Protein 2Y36 (pdb70)

B-factor: mean 42.33, std 11.12, range [15.06, 79.97]

Radius of gyration: 24.13 Å; Cα contacts (8 Å, |Δi|>4): 1163; chains: 3; bounding box: 62×42×61 Å

Solvent-accessible surface area: 19235 Å² total

Secondary structure (P-SEA, 3-state):
cccccccccccccccbbbbbbbbbcccccccbbbbbbbbccccccccccccccccccccccccccccccccccccccbbbbbbccccccccbbbbbbbbbccccccccccccccccccccccbbbbbbbbbbbcccccccccccccccccbbbbbcccccccccbbbbbbbbccccccbbbbbbbccccccccbbbbbbbbccccbbbbbbbbcc/cccccccccccccccbbbbbbbbbccccccccccbbbbbbcccbbbbbcccccccccccccccbbbbbcccbbbbbbccccccccbbbbbbbbcccccccccccccccccccccccbbbbbcccaaaaaacbbbbbbbbccccccbbbbbbbccccccccccccccccccccccccbbbbbbbcaaaaaaccbbbbbbbcccccccccccc/cccccccccc

Foldseek 3Di:
DWAWAWDAEDEEAAQAKDKTKTFTDDDQLQQWKKWKWWDDPPPGIDTAWIARQNVSDTDGDVVCPVFWDKGADNVRSMIIIMGGRHDQVRQTWMKMFIWDDPPHIDRPDIHDTYGYGHHNDDFDAWDWDKAADDPCVGKIKIKTWFGDDDDKDKDKPNPPDDAQWAWDDWDADPNTTITMIMRRDDVVVVPVPWMWMWIGDVVVRDIDIGIHDDD/DFAKAWAAEDEEAQQAKDKIKMDTSVWFADLQFFKWKWWAAAPGDIDTAGTSQFRGDPPHDPQWTWHGDDSIIMIMRGRDDQSSQTWMKMWTHDPPDIHIYPTYRYHYPPDDFDAWDKDKAWFDVVVLVVFKTKIKIKIDDGPPQDKDKFKAFQNHTDDPQKDKDRWHADPVRGTIIMMMHMDTSVVVVPTFKIKIWIADPNDIDMDMDGD/DDPDDVDDPD

Structure (mmCIF, N/CA/C/O backbone):
data_2Y36
#
_entry.id   2Y36
#
_cell.length_a   56.010
_cell.length_b   63.620
_cell.length_c   113.380
_cell.angle_alpha   90.00
_cell.angle_beta   90.40
_cell.angle_gamma   90.00
#
_symmetry.space_group_name_H-M   'C 1 2 1'
#
loop_
_entity.id
_entity.type
_entity.pdbx_description
1 polymer 'ANTI-NP MURINE GERMLINE MONOCLONAL ANTIBODY BBE6.12H3'
2 polymer 'ANTI-NP MURINE GERMLINE MONOCLONAL ANTIBODY BBE6.12H3'
3 polymer 'DODECAPEPTIDE (DLWTTAIPTIPS)'
4 water water
#
loop_
_atom_site.group_PDB
_atom_site.id
_atom_site.type_symbol
_atom_site.label_atom_id
_atom_site.label_alt_id
_atom_site.label_comp_id
_atom_site.label_asym_id
_atom_site.label_entity_id
_atom_site.label_seq_id
_atom_site.pdbx_PDB_ins_code
_atom_site.Cartn_x
_atom_site.Cartn_y
_atom_site.Cartn_z
_atom_site.occupancy
_atom_site.B_iso_or_equiv
_atom_site.auth_seq_id
_atom_site.auth_comp_id
_atom_site.auth_asym_id
_atom_site.auth_atom_id
_atom_site.pdbx_PDB_model_num
ATOM 1 N N . GLN A 1 1 ? -13.117 -20.782 -37.928 1.00 57.31 1 GLN H N 1
ATOM 2 C CA . GLN A 1 1 ? -12.753 -20.391 -36.540 1.00 57.15 1 GLN H CA 1
ATOM 3 C C . GLN A 1 1 ? -11.570 -19.410 -36.455 1.00 56.27 1 GLN H C 1
ATOM 4 O O . GLN A 1 1 ? -10.724 -19.528 -35.567 1.00 56.76 1 GLN H O 1
ATOM 10 N N . VAL A 1 2 ? -11.498 -18.461 -37.390 1.00 55.02 2 VAL H N 1
ATOM 11 C CA . VAL A 1 2 ? -10.453 -17.433 -37.343 1.00 53.84 2 VAL H CA 1
ATOM 12 C C . VAL A 1 2 ? -10.910 -16.589 -36.155 1.00 53.07 2 VAL H C 1
ATOM 13 O O . VAL A 1 2 ? -12.072 -16.177 -36.089 1.00 52.96 2 VAL H O 1
ATOM 17 N N . GLN A 1 3 ? -10.002 -16.315 -35.230 1.00 51.89 3 GLN H N 1
ATOM 18 C CA . GLN A 1 3 ? -10.366 -15.584 -34.026 1.00 50.94 3 GLN H CA 1
ATOM 19 C C . GLN A 1 3 ? -9.445 -14.443 -33.615 1.00 49.57 3 GLN H C 1
ATOM 20 O O . GLN A 1 3 ? -8.232 -14.533 -33.768 1.00 49.75 3 GLN H O 1
ATOM 26 N N . LEU A 1 4 ? -10.032 -13.379 -33.075 1.00 48.03 4 LEU H N 1
ATOM 27 C CA . LEU A 1 4 ? -9.269 -12.238 -32.568 1.00 46.64 4 LEU H CA 1
ATOM 28 C C . LEU A 1 4 ? -9.854 -11.909 -31.201 1.00 45.36 4 LEU H C 1
ATOM 29 O O . LEU A 1 4 ? -10.841 -11.188 -31.086 1.00 44.80 4 LEU H O 1
ATOM 34 N N . GLN A 1 5 ? -9.249 -12.466 -30.165 1.00 44.28 5 GLN H N 1
ATOM 35 C CA . GLN A 1 5 ? -9.720 -12.248 -28.810 1.00 43.69 5 GLN H CA 1
ATOM 36 C C . GLN A 1 5 ? -9.165 -10.973 -28.197 1.00 42.52 5 GLN H C 1
ATOM 37 O O . GLN A 1 5 ? -7.961 -10.724 -28.241 1.00 42.50 5 GLN H O 1
ATOM 43 N N . GLN A 1 6 ? -10.050 -10.174 -27.612 1.00 41.17 6 GLN H N 1
ATOM 44 C CA . GLN A 1 6 ? -9.646 -8.935 -26.952 1.00 39.85 6 GLN H CA 1
ATOM 45 C C . GLN A 1 6 ? -10.334 -8.820 -25.606 1.00 38.51 6 GLN H C 1
ATOM 46 O O . GLN A 1 6 ? -11.510 -9.179 -25.464 1.00 38.32 6 GLN H O 1
ATOM 52 N N . PRO A 1 7 ? -9.609 -8.300 -24.603 1.00 37.14 7 PRO H N 1
ATOM 53 C CA . PRO A 1 7 ? -10.111 -8.100 -23.241 1.00 36.20 7 PRO H CA 1
ATOM 54 C C . PRO A 1 7 ? -11.385 -7.281 -23.383 1.00 35.68 7 PRO H C 1
ATOM 55 O O . PRO A 1 7 ? -11.400 -6.308 -24.129 1.00 36.14 7 PRO H O 1
ATOM 59 N N . GLY A 1 8 ? -12.446 -7.648 -22.678 1.00 34.83 8 GLY H N 1
ATOM 60 C CA . GLY A 1 8 ? -13.676 -6.890 -22.786 1.00 34.14 8 GLY H CA 1
ATOM 61 C C . GLY A 1 8 ? -13.516 -5.419 -22.441 1.00 34.20 8 GLY H C 1
ATOM 62 O O . GLY A 1 8 ? -13.850 -4.546 -23.242 1.00 34.09 8 GLY H O 1
ATOM 63 N N . ALA A 1 9 ? -13.010 -5.117 -21.252 1.00 34.46 9 ALA H N 1
ATOM 64 C CA . ALA A 1 9 ? -12.851 -3.713 -20.887 1.00 34.44 9 ALA H CA 1
ATOM 65 C C . ALA A 1 9 ? -11.724 -3.487 -19.898 1.00 34.26 9 ALA H C 1
ATOM 66 O O . ALA A 1 9 ? -11.286 -4.410 -19.215 1.00 34.87 9 ALA H O 1
ATOM 68 N N . GLU A 1 10 ? -11.243 -2.252 -19.841 1.00 33.95 10 GLU H N 1
ATOM 69 C CA . GLU A 1 10 ? -10.171 -1.902 -18.929 1.00 34.37 10 GLU H CA 1
ATOM 70 C C . GLU A 1 10 ? -10.461 -0.517 -18.353 1.00 34.02 10 GLU H C 1
ATOM 71 O O . GLU A 1 10 ? -10.938 0.388 -19.061 1.00 33.76 10 GLU H O 1
ATOM 77 N N . LEU A 1 11 ? -10.208 -0.363 -17.058 1.00 33.46 11 LEU H N 1
ATOM 78 C CA . LEU A 1 11 ? -10.439 0.910 -16.401 1.00 33.17 11 LEU H CA 1
ATOM 79 C C . LEU A 1 11 ? -9.060 1.454 -16.042 1.00 32.74 11 LEU H C 1
ATOM 80 O O . LEU A 1 11 ? -8.210 0.720 -15.526 1.00 32.20 11 LEU H O 1
ATOM 85 N N . VAL A 1 12 ? -8.850 2.736 -16.326 1.00 32.52 12 VAL H N 1
ATOM 86 C CA . VAL A 1 12 ? -7.582 3.387 -16.062 1.00 32.99 12 VAL H CA 1
ATOM 87 C C . VAL A 1 12 ? -7.769 4.881 -15.739 1.00 33.05 12 VAL H C 1
ATOM 88 O O . VAL A 1 12 ? -8.723 5.533 -16.204 1.00 32.80 12 VAL H O 1
ATOM 92 N N . LYS A 1 13 ? -6.854 5.416 -14.931 1.00 33.21 13 LYS H N 1
ATOM 93 C CA . LYS A 1 13 ? -6.912 6.816 -14.519 1.00 32.99 13 LYS H CA 1
ATOM 94 C C . LYS A 1 13 ? -6.291 7.743 -15.541 1.00 32.54 13 LYS H C 1
ATOM 95 O O . LYS A 1 13 ? -5.265 7.434 -16.133 1.00 31.82 13 LYS H O 1
ATOM 101 N N . PRO A 1 14 ? -6.911 8.909 -15.748 1.00 33.11 14 PRO H N 1
ATOM 102 C CA . PRO A 1 14 ? -6.421 9.904 -16.704 1.00 33.28 14 PRO H CA 1
ATOM 103 C C . PRO A 1 14 ? -4.950 10.168 -16.449 1.00 33.50 14 PRO H C 1
ATOM 104 O O . PRO A 1 14 ? -4.559 10.371 -15.304 1.00 33.87 14 PRO H O 1
ATOM 108 N N . GLY A 1 15 ? -4.137 10.152 -17.502 1.00 33.42 15 GLY H N 1
ATOM 109 C CA . GLY A 1 15 ? -2.715 10.408 -17.345 1.00 33.48 15 GLY H CA 1
ATOM 110 C C . GLY A 1 15 ? -1.859 9.157 -17.344 1.00 33.82 15 GLY H C 1
ATOM 111 O O . GLY A 1 15 ? -0.624 9.233 -17.318 1.00 34.12 15 GLY H O 1
ATOM 112 N N . ALA A 1 16 ? -2.505 7.996 -17.361 1.00 33.78 16 ALA H N 1
ATOM 113 C CA . ALA A 1 16 ? -1.784 6.732 -17.366 1.00 33.89 16 ALA H CA 1
ATOM 114 C C . ALA A 1 16 ? -1.652 6.244 -18.795 1.00 34.48 16 ALA H C 1
ATOM 115 O O . ALA A 1 16 ? -1.975 6.963 -19.736 1.00 34.46 16 ALA H O 1
ATOM 117 N N . SER A 1 17 ? -1.180 5.017 -18.954 1.00 35.56 17 SER H N 1
ATOM 118 C CA . SER A 1 17 ? -1.011 4.435 -20.277 1.00 37.07 17 SER H CA 1
ATOM 119 C C . SER A 1 17 ? -1.324 2.957 -20.205 1.00 37.33 17 SER H C 1
ATOM 120 O O . SER A 1 17 ? -0.784 2.255 -19.353 1.00 38.47 17 SER H O 1
ATOM 123 N N . VAL A 1 18 ? -2.204 2.489 -21.086 1.00 37.11 18 VAL H N 1
ATOM 124 C CA . VAL A 1 18 ? -2.576 1.079 -21.122 1.00 36.64 18 VAL H CA 1
ATOM 125 C C . VAL A 1 18 ? -1.953 0.407 -22.337 1.00 36.05 18 VAL H C 1
ATOM 126 O O . VAL A 1 18 ? -1.522 1.076 -23.278 1.00 35.80 18 VAL H O 1
ATOM 130 N N . LYS A 1 19 ? -1.914 -0.919 -22.303 1.00 35.39 19 LYS H N 1
ATOM 131 C CA . LYS A 1 19 ? -1.390 -1.720 -23.396 1.00 35.12 19 LYS H CA 1
ATOM 132 C C . LYS A 1 19 ? -2.448 -2.793 -23.725 1.00 35.20 19 LYS H C 1
ATOM 133 O O . LYS A 1 19 ? -2.493 -3.872 -23.108 1.00 34.59 19 LYS H O 1
ATOM 139 N N . LEU A 1 20 ? -3.303 -2.472 -24.695 1.00 34.96 20 LEU H N 1
ATOM 140 C CA . LEU A 1 20 ? -4.384 -3.360 -25.133 1.00 35.12 20 LEU H CA 1
ATOM 141 C C . LEU A 1 20 ? -3.869 -4.558 -25.932 1.00 34.43 20 LEU H C 1
ATOM 142 O O . LEU A 1 20 ? -2.827 -4.470 -26.565 1.00 34.00 20 LEU H O 1
ATOM 147 N N . SER A 1 21 ? -4.598 -5.672 -25.917 1.00 34.36 21 SER H N 1
ATOM 148 C CA . SER A 1 21 ? -4.130 -6.848 -26.650 1.00 35.33 21 SER H CA 1
ATOM 149 C C . SER A 1 21 ? -5.120 -7.443 -27.649 1.00 35.00 21 SER H C 1
ATOM 150 O O . SER A 1 21 ? -6.327 -7.232 -27.550 1.00 35.03 21 SER H O 1
ATOM 153 N N . CYS A 1 22 ? -4.578 -8.185 -28.610 1.00 34.98 22 CYS H N 1
ATOM 154 C CA . CYS A 1 22 ? -5.355 -8.831 -29.656 1.00 35.98 22 CYS H CA 1
ATOM 155 C C . CYS A 1 22 ? -4.702 -10.171 -29.976 1.00 36.55 22 CYS H C 1
ATOM 156 O O . CYS A 1 22 ? -3.783 -10.253 -30.790 1.00 35.97 22 CYS H O 1
ATOM 159 N N . LYS A 1 23 ? -5.174 -11.224 -29.320 1.00 37.83 23 LYS H N 1
ATOM 160 C CA . LYS A 1 23 ? -4.634 -12.558 -29.538 1.00 39.11 23 LYS H CA 1
ATOM 161 C C . LYS A 1 23 ? -5.225 -13.135 -30.818 1.00 40.20 23 LYS H C 1
ATOM 162 O O . LYS A 1 23 ? -6.445 -13.109 -31.026 1.00 40.37 23 LYS H O 1
ATOM 168 N N . ALA A 1 24 ? -4.350 -13.648 -31.676 1.00 41.27 24 ALA H N 1
ATOM 169 C CA . ALA A 1 24 ? -4.773 -14.229 -32.938 1.00 42.03 24 ALA H CA 1
ATOM 170 C C . ALA A 1 24 ? -4.569 -15.730 -32.921 1.00 42.94 24 ALA H C 1
ATOM 171 O O . ALA A 1 24 ? -3.579 -16.219 -32.389 1.00 43.12 24 ALA H O 1
ATOM 173 N N . SER A 1 25 ? -5.523 -16.454 -33.490 1.00 43.95 25 SER H N 1
ATOM 174 C CA . SER A 1 25 ? -5.448 -17.908 -33.583 1.00 45.02 25 SER H CA 1
ATOM 175 C C . SER A 1 25 ? -6.279 -18.273 -34.800 1.00 45.05 25 SER H C 1
ATOM 176 O O . SER A 1 25 ? -7.170 -17.513 -35.184 1.00 45.84 25 SER H O 1
ATOM 179 N N . GLY A 1 26 ? -5.983 -19.404 -35.429 1.00 44.66 26 GLY H N 1
ATOM 180 C CA . GLY A 1 26 ? -6.756 -19.793 -36.596 1.00 44.64 26 GLY H CA 1
ATOM 181 C C . GLY A 1 26 ? -6.013 -19.660 -37.913 1.00 44.79 26 GLY H C 1
ATOM 182 O O . GLY A 1 26 ? -6.138 -20.523 -38.787 1.00 45.11 26 GLY H O 1
ATOM 183 N N . TYR A 1 27 ? -5.243 -18.587 -38.071 1.00 44.15 27 TYR H N 1
ATOM 184 C CA . TYR A 1 27 ? -4.488 -18.384 -39.302 1.00 43.16 27 TYR H CA 1
ATOM 185 C C . TYR A 1 27 ? -3.009 -18.153 -39.027 1.00 43.13 27 TYR H C 1
ATOM 186 O O . TYR A 1 27 ? -2.586 -18.076 -37.876 1.00 43.52 27 TYR H O 1
ATOM 195 N N . THR A 1 28 ? -2.219 -18.041 -40.088 1.00 43.10 28 THR H N 1
ATOM 196 C CA . THR A 1 28 ? -0.789 -17.802 -39.933 1.00 42.83 28 THR H CA 1
ATOM 197 C C . THR A 1 28 ? -0.659 -16.317 -39.577 1.00 42.44 28 THR H C 1
ATOM 198 O O . THR A 1 28 ? -0.809 -15.443 -40.438 1.00 42.42 28 THR H O 1
ATOM 202 N N . PHE A 1 29 ? -0.394 -16.043 -38.301 1.00 41.60 29 PHE H N 1
ATOM 203 C CA . PHE A 1 29 ? -0.296 -14.671 -37.803 1.00 40.93 29 PHE H CA 1
ATOM 204 C C . PHE A 1 29 ? 0.464 -13.664 -38.671 1.00 40.28 29 PHE H C 1
ATOM 205 O O . PHE A 1 29 ? -0.004 -12.549 -38.896 1.00 40.82 29 PHE H O 1
ATOM 213 N N . THR A 1 30 ? 1.627 -14.057 -39.165 1.00 39.74 30 THR H N 1
ATOM 214 C CA . THR A 1 30 ? 2.468 -13.155 -39.937 1.00 38.68 30 THR H CA 1
ATOM 215 C C . THR A 1 30 ? 2.195 -12.979 -41.420 1.00 38.12 30 THR H C 1
ATOM 216 O O . THR A 1 30 ? 3.057 -12.482 -42.141 1.00 38.48 30 THR H O 1
ATOM 220 N N . SER A 1 31 ? 1.030 -13.383 -41.902 1.00 37.28 31 SER H N 1
ATOM 221 C CA . SER A 1 31 ? 0.753 -13.195 -43.321 1.00 36.85 31 SER H CA 1
ATOM 222 C C . SER A 1 31 ? -0.484 -12.338 -43.519 1.00 36.16 31 SER H C 1
ATOM 223 O O . SER A 1 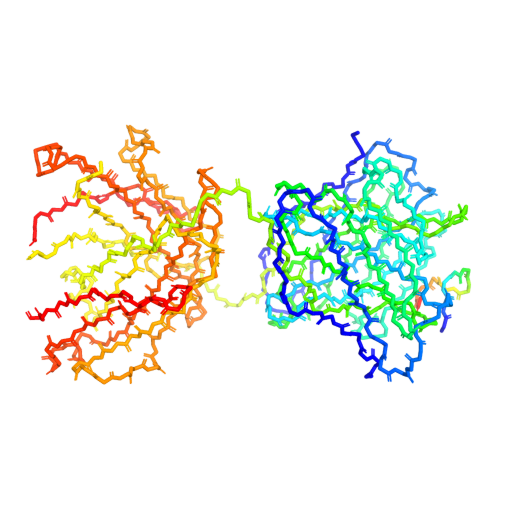31 ? -1.097 -12.320 -44.580 1.00 35.63 31 SER H O 1
ATOM 226 N N . TYR A 1 32 ? -0.829 -11.611 -42.466 1.00 36.55 32 TYR H N 1
ATOM 227 C CA . TYR A 1 32 ? -1.971 -10.702 -42.464 1.00 36.34 32 TYR H CA 1
ATOM 228 C C . TYR A 1 32 ? -1.646 -9.447 -41.693 1.00 35.71 32 TYR H C 1
ATOM 229 O O . TYR A 1 32 ? -1.103 -9.497 -40.584 1.00 35.11 32 TYR H O 1
ATOM 238 N N . TRP A 1 33 ? -1.979 -8.317 -42.291 1.00 35.39 33 TRP H N 1
ATOM 239 C CA . TRP A 1 33 ? -1.763 -7.041 -41.647 1.00 35.09 33 TRP H CA 1
ATOM 240 C C . TRP A 1 33 ? -2.793 -6.918 -40.525 1.00 34.91 33 TRP H C 1
ATOM 241 O O . TRP A 1 33 ? -3.859 -7.534 -40.581 1.00 34.61 33 TRP H O 1
ATOM 252 N N . MET A 1 34 ? -2.479 -6.141 -39.495 1.00 34.65 34 MET H N 1
ATOM 253 C CA . MET A 1 34 ? -3.426 -5.955 -38.397 1.00 34.45 34 MET H CA 1
ATOM 254 C C . MET A 1 34 ? -3.708 -4.465 -38.256 1.00 34.55 34 MET H C 1
ATOM 255 O O . MET A 1 34 ? -2.808 -3.638 -38.390 1.00 34.30 34 MET H O 1
ATOM 260 N N . HIS A 1 35 ? -4.962 -4.123 -37.999 1.00 34.06 35 HIS H N 1
ATOM 261 C CA . HIS A 1 35 ? -5.327 -2.729 -37.845 1.00 34.02 35 HIS H CA 1
ATOM 262 C C . HIS A 1 35 ? -5.988 -2.464 -36.507 1.00 33.96 35 HIS H C 1
ATOM 263 O O . HIS A 1 35 ? -6.473 -3.383 -35.856 1.00 34.76 35 HIS H O 1
ATOM 270 N N . TRP A 1 36 ? -6.005 -1.200 -36.104 1.00 33.51 36 TRP H N 1
ATOM 271 C CA . TRP A 1 36 ? -6.631 -0.806 -34.858 1.00 33.40 36 TRP H CA 1
ATOM 272 C C . TRP A 1 36 ? -7.571 0.362 -35.142 1.00 33.71 36 TRP H C 1
ATOM 273 O O . TRP A 1 36 ? -7.176 1.383 -35.718 1.00 34.15 36 TRP H O 1
ATOM 284 N N . VAL A 1 37 ? -8.820 0.187 -34.736 1.00 33.54 37 VAL H N 1
ATOM 285 C CA . VAL A 1 37 ? -9.868 1.165 -34.954 1.00 33.83 37 VAL H CA 1
ATOM 286 C C . VAL A 1 37 ? -10.401 1.665 -33.614 1.00 34.65 37 VAL H C 1
ATOM 287 O O . VAL A 1 37 ? -10.472 0.906 -32.644 1.00 34.58 37 VAL H O 1
ATOM 291 N N . LYS A 1 38 ? -10.773 2.941 -33.560 1.00 35.43 38 LYS H N 1
ATOM 292 C CA . LYS A 1 38 ? -11.324 3.522 -32.340 1.00 37.19 38 LYS H CA 1
ATOM 293 C C . LYS A 1 38 ? -12.754 3.990 -32.555 1.00 39.04 38 LYS H C 1
ATOM 294 O O . LYS A 1 38 ? -13.041 4.721 -33.507 1.00 39.84 38 LYS H O 1
ATOM 300 N N . GLN A 1 39 ? -13.653 3.570 -31.671 1.00 40.78 39 GLN H N 1
ATOM 301 C CA . GLN A 1 39 ? -15.042 3.974 -31.783 1.00 42.83 39 GLN H CA 1
ATOM 302 C C . GLN A 1 39 ? -15.568 4.600 -30.515 1.00 44.13 39 GLN H C 1
ATOM 303 O O . GLN A 1 39 ? -15.337 4.102 -29.410 1.00 44.16 39 GLN H O 1
ATOM 309 N N . ARG A 1 40 ? -16.278 5.704 -30.692 1.00 46.33 40 ARG H N 1
ATOM 310 C CA . ARG A 1 40 ? -16.912 6.410 -29.594 1.00 48.84 40 ARG H CA 1
ATOM 311 C C . ARG A 1 40 ? -18.330 6.669 -30.075 1.00 51.10 40 ARG H C 1
ATOM 312 O O . ARG A 1 40 ? -18.533 7.257 -31.148 1.00 51.22 40 ARG H O 1
ATOM 320 N N . PRO A 1 41 ? -19.334 6.200 -29.314 1.00 52.99 41 PRO H N 1
ATOM 321 C CA . PRO A 1 41 ? -20.723 6.422 -29.732 1.00 54.20 41 PRO H CA 1
ATOM 322 C C . PRO A 1 41 ? -20.978 7.892 -30.055 1.00 54.82 41 PRO H C 1
ATOM 323 O O . PRO A 1 41 ? -20.561 8.792 -29.317 1.00 54.80 41 PRO H O 1
ATOM 327 N N . GLY A 1 42 ? -21.650 8.115 -31.181 1.00 55.48 42 GLY H N 1
ATOM 328 C CA . GLY A 1 42 ? -21.949 9.464 -31.617 1.00 55.49 42 GLY H CA 1
ATOM 329 C C . GLY A 1 42 ? -20.964 9.870 -32.694 1.00 55.40 42 GLY H C 1
ATOM 330 O O . GLY A 1 42 ? -21.328 10.523 -33.677 1.00 56.01 42 GLY H O 1
ATOM 331 N N . ARG A 1 43 ? -19.713 9.454 -32.521 1.00 54.91 43 ARG H N 1
ATOM 332 C CA . ARG A 1 43 ? -18.658 9.790 -33.468 1.00 54.10 43 ARG H CA 1
ATOM 333 C C . ARG A 1 43 ? -18.446 8.829 -34.643 1.00 52.69 43 ARG H C 1
ATOM 334 O O . ARG A 1 43 ? -18.104 9.257 -35.748 1.00 53.14 43 ARG H O 1
ATOM 342 N N . GLY A 1 44 ? -18.635 7.536 -34.417 1.00 50.78 44 GLY H N 1
ATOM 343 C CA . GLY A 1 44 ? -18.409 6.598 -35.497 1.00 48.53 44 GLY H CA 1
ATOM 344 C C . GLY A 1 44 ? -17.014 6.024 -35.358 1.00 46.81 44 GLY H C 1
ATOM 345 O O . GLY A 1 44 ? -16.493 5.914 -34.251 1.00 46.84 44 GLY H O 1
ATOM 346 N N . LEU A 1 45 ? -16.381 5.691 -36.470 1.00 44.98 45 LEU H N 1
ATOM 347 C CA . LEU A 1 45 ? -15.060 5.090 -36.377 1.00 43.07 45 LEU H CA 1
ATOM 348 C C . LEU A 1 45 ? -13.882 5.906 -36.905 1.00 41.68 45 LEU H C 1
ATOM 349 O O . LEU A 1 45 ? -14.024 6.726 -37.810 1.00 40.81 45 LEU H O 1
ATOM 354 N N . GLU A 1 46 ? -12.718 5.657 -36.311 1.00 40.40 46 GLU H N 1
ATOM 355 C CA . GLU A 1 46 ? -11.467 6.311 -36.684 1.00 39.02 46 GLU H CA 1
ATOM 356 C C . GLU A 1 46 ? -10.381 5.258 -36.850 1.00 37.98 46 GLU H C 1
ATOM 357 O O . GLU A 1 46 ? -10.281 4.329 -36.056 1.00 38.33 46 GLU H O 1
ATOM 363 N N . TRP A 1 47 ? -9.573 5.394 -37.888 1.00 36.70 47 TRP H N 1
ATOM 364 C CA . TRP A 1 47 ? -8.489 4.450 -38.129 1.00 35.34 47 TRP H CA 1
ATOM 365 C C . TRP A 1 47 ? -7.269 4.935 -37.320 1.00 34.44 47 TRP H C 1
ATOM 366 O O . TRP A 1 47 ? -6.857 6.093 -37.443 1.00 33.13 47 TRP H O 1
ATOM 377 N N . ILE A 1 48 ? -6.715 4.063 -36.480 1.00 33.95 48 ILE H N 1
ATOM 378 C CA . ILE A 1 48 ? -5.553 4.435 -35.676 1.00 34.41 48 ILE H CA 1
ATOM 379 C C . ILE A 1 48 ? -4.265 4.169 -36.452 1.00 34.36 48 ILE H C 1
ATOM 380 O O . ILE A 1 48 ? -3.369 5.012 -36.485 1.00 34.35 48 ILE H O 1
ATOM 385 N N . GLY A 1 49 ? -4.184 2.987 -37.061 1.00 33.94 49 GLY H N 1
ATOM 386 C CA . GLY A 1 49 ? -3.011 2.603 -37.824 1.00 33.39 49 GLY H CA 1
ATOM 387 C C . GLY A 1 49 ? -2.945 1.108 -38.078 1.00 33.28 49 GLY H C 1
ATOM 388 O O . GLY A 1 49 ? -3.896 0.393 -37.790 1.00 33.36 49 GLY H O 1
ATOM 389 N N . ARG A 1 50 ? -1.832 0.633 -38.623 1.00 33.29 50 ARG H N 1
ATOM 390 C CA . ARG A 1 50 ? -1.663 -0.785 -38.904 1.00 33.76 50 ARG H CA 1
ATOM 391 C C . ARG A 1 50 ? -0.221 -1.259 -38.750 1.00 33.62 50 ARG H C 1
ATOM 392 O O . ARG A 1 50 ? 0.718 -0.530 -39.035 1.00 33.71 50 ARG H O 1
ATOM 400 N N . ILE A 1 51 ? -0.051 -2.490 -38.291 1.00 34.44 51 ILE H N 1
ATOM 401 C CA . ILE A 1 51 ? 1.280 -3.039 -38.145 1.00 35.21 51 ILE H CA 1
ATOM 402 C C . ILE A 1 51 ? 1.369 -4.275 -39.008 1.00 35.80 51 ILE H C 1
ATOM 403 O O . ILE A 1 51 ? 0.399 -5.008 -39.157 1.00 35.90 51 ILE H O 1
ATOM 408 N N . ASP A 1 52 ? 2.534 -4.489 -39.599 1.00 37.46 52 ASP H N 1
ATOM 409 C CA . ASP A 1 52 ? 2.757 -5.654 -40.437 1.00 38.90 52 ASP H CA 1
ATOM 410 C C . ASP A 1 52 ? 3.508 -6.679 -39.607 1.00 39.02 52 ASP H C 1
ATOM 411 O O . ASP A 1 52 ? 4.732 -6.611 -39.476 1.00 38.61 52 ASP H O 1
ATOM 416 N N . PRO A 1 53 ? 2.776 -7.639 -39.031 1.00 39.75 53 PRO H N 1
ATOM 417 C CA . PRO A 1 53 ? 3.325 -8.705 -38.191 1.00 40.87 53 PRO H CA 1
ATOM 418 C C . PRO A 1 53 ? 4.625 -9.332 -38.675 1.00 41.67 53 PRO H C 1
ATOM 419 O O . PRO A 1 53 ? 5.458 -9.724 -37.858 1.00 41.64 53 PRO H O 1
ATOM 423 N N . ASN A 1 54 ? 4.813 -9.424 -39.991 1.00 42.38 54 ASN H N 1
ATOM 424 C CA . ASN A 1 54 ? 6.038 -10.022 -40.506 1.00 42.62 54 ASN H CA 1
ATOM 425 C C . ASN A 1 54 ? 7.239 -9.091 -40.409 1.00 42.16 54 ASN H C 1
ATOM 426 O O . ASN A 1 54 ? 8.315 -9.521 -40.010 1.00 42.97 54 ASN H O 1
ATOM 431 N N . SER A 1 55 ? 7.060 -7.820 -40.755 1.00 41.49 55 SER H N 1
ATOM 432 C CA . SER A 1 55 ? 8.159 -6.850 -40.691 1.00 40.49 55 SER H CA 1
ATOM 433 C C . SER A 1 55 ? 8.194 -6.055 -39.389 1.00 40.09 55 SER H C 1
ATOM 434 O O . SER A 1 55 ? 9.258 -5.653 -38.924 1.00 39.70 55 SER H O 1
ATOM 437 N N . GLY A 1 56 ? 7.027 -5.842 -38.798 1.00 40.12 56 GLY H N 1
ATOM 438 C CA . GLY A 1 56 ? 6.966 -5.029 -37.604 1.00 40.22 56 GLY H CA 1
ATOM 439 C C . GLY A 1 56 ? 6.696 -3.674 -38.235 1.00 40.23 56 GLY H C 1
ATOM 440 O O . GLY A 1 56 ? 6.516 -2.646 -37.552 1.00 40.62 56 GLY H O 1
ATOM 441 N N . GLY A 1 57 ? 6.679 -3.717 -39.574 1.00 39.42 57 GLY H N 1
ATOM 442 C CA . GLY A 1 57 ? 6.408 -2.564 -40.414 1.00 38.75 57 GLY H CA 1
ATOM 443 C C . GLY A 1 57 ? 5.125 -1.949 -39.926 1.00 38.84 57 GLY H C 1
ATOM 444 O O . GLY A 1 57 ? 4.050 -2.556 -39.888 1.00 39.34 57 GLY H O 1
ATOM 445 N N . THR A 1 58 ? 5.237 -0.682 -39.612 1.00 38.13 58 THR H N 1
ATOM 446 C CA . THR A 1 58 ? 4.179 0.081 -38.985 1.00 37.41 58 THR H CA 1
ATOM 447 C C . THR A 1 58 ? 3.718 1.304 -39.749 1.00 37.46 58 THR H C 1
ATOM 448 O O . THR A 1 58 ? 4.555 2.017 -40.293 1.00 38.30 58 THR H O 1
ATOM 452 N N . ALA A 1 59 ? 2.452 1.676 -39.602 1.00 37.40 59 ALA H N 1
ATOM 453 C CA . ALA A 1 59 ? 1.951 2.830 -40.314 1.00 37.21 59 ALA H CA 1
ATOM 454 C C . ALA A 1 59 ? 0.844 3.513 -39.483 1.00 37.11 59 ALA H C 1
ATOM 455 O O . ALA A 1 59 ? -0.174 2.874 -39.228 1.00 36.81 59 ALA H O 1
ATOM 457 N N . TYR A 1 60 ? 0.997 4.786 -39.100 1.00 37.02 60 TYR H N 1
ATOM 458 C CA . TYR A 1 60 ? -0.002 5.464 -38.270 1.00 36.77 60 TYR H CA 1
ATOM 459 C C . TYR A 1 60 ? -0.847 6.546 -38.907 1.00 37.57 60 TYR H C 1
ATOM 460 O O . TYR A 1 60 ? -0.530 7.080 -39.969 1.00 38.58 60 TYR H O 1
ATOM 469 N N . ASN A 1 61 ? -1.930 6.876 -38.215 1.00 38.12 61 ASN H N 1
ATOM 470 C CA . ASN A 1 61 ? -2.812 7.948 -38.628 1.00 38.31 61 ASN H CA 1
ATOM 471 C C . ASN A 1 61 ? -2.155 9.098 -37.871 1.00 39.13 61 ASN H C 1
ATOM 472 O O . ASN A 1 61 ? -2.044 9.042 -36.646 1.00 39.60 61 ASN H O 1
ATOM 477 N N . GLU A 1 62 ? -1.690 10.114 -38.593 1.00 40.33 62 GLU H N 1
ATOM 478 C CA . GLU A 1 62 ? -1.005 11.257 -37.980 1.00 41.68 62 GLU H CA 1
ATOM 479 C C . GLU A 1 62 ? -1.618 11.704 -36.662 1.00 41.55 62 GLU H C 1
ATOM 480 O O . GLU A 1 62 ? -0.894 12.020 -35.712 1.00 41.70 62 GLU H O 1
ATOM 486 N N . LYS A 1 63 ? -2.948 11.718 -36.603 1.00 41.36 63 LYS H N 1
ATOM 487 C CA . LYS A 1 63 ? -3.664 12.137 -35.404 1.00 41.00 63 LYS H CA 1
ATOM 488 C C . LYS A 1 63 ? -3.485 11.162 -34.230 1.00 40.03 63 LYS H C 1
ATOM 489 O O . LYS A 1 63 ? -3.965 11.427 -33.127 1.00 39.79 63 LYS H O 1
ATOM 495 N N . PHE A 1 64 ? -2.791 10.048 -34.467 1.00 38.68 64 PHE H N 1
ATOM 496 C CA . PHE A 1 64 ? -2.557 9.044 -33.426 1.00 37.55 64 PHE H CA 1
ATOM 497 C C . PHE A 1 64 ? -1.085 8.639 -33.260 1.00 37.18 64 PHE H C 1
ATOM 498 O O . PHE A 1 64 ? -0.765 7.777 -32.431 1.00 36.76 64 PHE H O 1
ATOM 506 N N . LYS A 1 65 ? -0.177 9.249 -34.016 1.00 36.19 65 LYS H N 1
ATOM 507 C CA . LYS A 1 65 ? 1.219 8.839 -33.882 1.00 35.36 65 LYS H CA 1
ATOM 508 C C . LYS A 1 65 ? 1.945 9.169 -32.597 1.00 34.52 65 LYS H C 1
ATOM 509 O O . LYS A 1 65 ? 2.844 8.421 -32.212 1.00 34.00 65 LYS H O 1
ATOM 515 N N . SER A 1 66 ? 1.587 10.264 -31.928 1.00 34.09 66 SER H N 1
ATOM 516 C CA . SER A 1 66 ? 2.257 10.590 -30.669 1.00 34.40 66 SER H CA 1
ATOM 517 C C . SER A 1 66 ? 1.410 10.128 -29.470 1.00 34.03 66 SER H C 1
ATOM 518 O O . SER A 1 66 ? 1.674 10.502 -28.320 1.00 34.56 66 SER H O 1
ATOM 521 N N . LYS A 1 67 ? 0.415 9.286 -29.764 1.00 33.34 67 LYS H N 1
ATOM 522 C CA . LYS A 1 67 ? -0.533 8.740 -28.783 1.00 32.16 67 LYS H CA 1
ATOM 523 C C . LYS A 1 67 ? -0.624 7.200 -28.802 1.00 31.35 67 LYS H C 1
ATOM 524 O O . LYS A 1 67 ? -0.938 6.585 -27.786 1.00 31.10 67 LYS H O 1
ATOM 530 N N . ALA A 1 68 ? -0.362 6.567 -29.942 1.00 30.86 68 ALA H N 1
ATOM 531 C CA . ALA A 1 68 ? -0.444 5.103 -29.997 1.00 30.79 68 ALA H CA 1
ATOM 532 C C . ALA A 1 68 ? 0.822 4.453 -30.520 1.00 30.11 68 ALA H C 1
ATOM 533 O O . ALA A 1 68 ? 1.487 4.998 -31.381 1.00 30.10 68 ALA H O 1
ATOM 535 N N . THR A 1 69 ? 1.145 3.280 -29.994 1.00 30.05 69 THR H N 1
ATOM 536 C CA . THR A 1 69 ? 2.327 2.539 -30.432 1.00 29.35 69 THR H CA 1
ATOM 537 C C . THR A 1 69 ? 1.913 1.108 -30.693 1.00 29.95 69 THR H C 1
ATOM 538 O O . THR A 1 69 ? 1.598 0.377 -29.752 1.00 29.61 69 THR H O 1
ATOM 542 N N . LEU A 1 70 ? 1.911 0.704 -31.961 1.00 30.98 70 LEU H N 1
ATOM 543 C CA . LEU A 1 70 ? 1.527 -0.657 -32.299 1.00 31.81 70 LEU H CA 1
ATOM 544 C C . LEU A 1 70 ? 2.731 -1.606 -32.329 1.00 32.85 70 LEU H C 1
ATOM 545 O O . LEU A 1 70 ? 3.834 -1.219 -32.713 1.00 33.02 70 LEU H O 1
ATOM 550 N N . THR A 1 71 ? 2.493 -2.851 -31.924 1.00 34.31 71 THR H N 1
ATOM 551 C CA . THR A 1 71 ? 3.516 -3.886 -31.901 1.00 36.33 71 THR H CA 1
ATOM 552 C C . THR A 1 71 ? 2.888 -5.285 -31.858 1.00 37.55 71 THR H C 1
ATOM 553 O O . THR A 1 71 ? 1.666 -5.427 -31.729 1.00 38.43 71 THR H O 1
ATOM 557 N N . VAL A 1 72 ? 3.731 -6.310 -31.966 1.00 38.18 72 VAL H N 1
ATOM 558 C CA . VAL A 1 72 ? 3.278 -7.695 -31.952 1.00 39.02 72 VAL H CA 1
ATOM 559 C C . VAL A 1 72 ? 4.361 -8.604 -31.359 1.00 39.79 72 VAL H C 1
ATOM 560 O O . VAL A 1 72 ? 5.535 -8.251 -31.330 1.00 40.23 72 VAL H O 1
ATOM 564 N N . ASP A 1 73 ? 3.952 -9.768 -30.875 1.00 40.49 73 ASP H N 1
ATOM 565 C CA . ASP A 1 73 ? 4.883 -10.746 -30.333 1.00 41.85 73 ASP H CA 1
ATOM 566 C C . ASP A 1 73 ? 4.595 -11.996 -31.160 1.00 42.35 73 ASP H C 1
ATOM 567 O O . ASP A 1 73 ? 3.654 -12.742 -30.870 1.00 42.52 73 ASP H O 1
ATOM 572 N N . LYS A 1 74 ? 5.406 -12.211 -32.192 1.00 42.92 74 LYS H N 1
ATOM 573 C CA . LYS A 1 74 ? 5.216 -13.325 -33.109 1.00 43.71 74 LYS H CA 1
ATOM 574 C C . LYS A 1 74 ? 4.991 -14.703 -32.498 1.00 44.22 74 LYS H C 1
ATOM 575 O O . LYS A 1 74 ? 4.067 -15.413 -32.897 1.00 44.39 74 LYS H O 1
ATOM 581 N N . PRO A 1 75 ? 5.815 -15.097 -31.510 1.00 44.45 75 PRO H N 1
ATOM 582 C CA . PRO A 1 75 ? 5.634 -16.418 -30.902 1.00 44.38 75 PRO H CA 1
ATOM 583 C C . PRO A 1 75 ? 4.230 -16.662 -30.340 1.00 44.54 75 PRO H C 1
ATOM 584 O O . PRO A 1 75 ? 3.658 -17.743 -30.529 1.00 45.32 75 PRO H O 1
ATOM 588 N N . SER A 1 76 ? 3.680 -15.662 -29.653 1.00 43.78 76 SER H N 1
ATOM 589 C CA . SER A 1 76 ? 2.356 -15.797 -29.040 1.00 43.09 76 SER H CA 1
ATOM 590 C C . SER A 1 76 ? 1.184 -15.361 -29.919 1.00 42.60 76 SER H C 1
ATOM 591 O O . SER A 1 76 ? 0.026 -15.424 -29.500 1.00 42.40 76 SER H O 1
ATOM 594 N N . SER A 1 77 ? 1.497 -14.919 -31.135 1.00 42.25 77 SER H N 1
ATOM 595 C CA . SER A 1 77 ? 0.490 -14.478 -32.096 1.00 41.49 77 SER H CA 1
ATOM 596 C C . SER A 1 77 ? -0.500 -13.465 -31.569 1.00 40.94 77 SER H C 1
ATOM 597 O O . SER A 1 77 ? -1.702 -13.613 -31.785 1.00 41.22 77 SER H O 1
ATOM 600 N N . THR A 1 78 ? -0.034 -12.452 -30.857 1.00 40.13 78 THR H N 1
ATOM 601 C CA . THR A 1 78 ? -0.986 -11.458 -30.398 1.00 39.24 78 THR H CA 1
ATOM 602 C C . THR A 1 78 ? -0.472 -10.091 -30.815 1.00 38.08 78 THR H C 1
ATOM 603 O O . THR A 1 78 ? 0.719 -9.901 -31.032 1.00 38.34 78 THR H O 1
ATOM 607 N N . ALA A 1 79 ? -1.388 -9.152 -30.973 1.00 36.95 79 ALA H N 1
ATOM 608 C CA . ALA A 1 79 ? -1.027 -7.816 -31.377 1.00 36.01 79 ALA H CA 1
ATOM 609 C C . ALA A 1 79 ? -1.344 -6.891 -30.226 1.00 35.53 79 ALA H C 1
ATOM 610 O O . ALA A 1 79 ? -2.319 -7.095 -29.496 1.00 34.72 79 ALA H O 1
ATOM 612 N N . TYR A 1 80 ? -0.523 -5.861 -30.076 1.00 34.91 80 TYR H N 1
ATOM 613 C CA . TYR A 1 80 ? -0.701 -4.919 -28.994 1.00 33.90 80 TYR H CA 1
ATOM 614 C C . TYR A 1 80 ? -0.790 -3.486 -29.445 1.00 33.79 80 TYR H C 1
ATOM 615 O O . TYR A 1 80 ? -0.283 -3.123 -30.512 1.00 33.54 80 TYR H O 1
ATOM 624 N N . MET A 1 81 ? -1.448 -2.685 -28.611 1.00 33.63 81 MET H N 1
ATOM 625 C CA . MET A 1 81 ? -1.553 -1.260 -28.830 1.00 34.05 81 MET H CA 1
ATOM 626 C C . MET A 1 81 ? -1.460 -0.557 -27.493 1.00 35.23 81 MET H C 1
ATOM 627 O O . MET A 1 81 ? -2.340 -0.688 -26.644 1.00 35.97 81 MET H O 1
ATOM 632 N N . GLN A 1 82 ? -0.368 0.178 -27.321 1.00 36.62 82 GLN H N 1
ATOM 633 C CA . GLN A 1 82 ? -0.087 0.943 -26.117 1.00 38.00 82 GLN H CA 1
ATOM 634 C C . GLN A 1 82 ? -0.572 2.382 -26.301 1.00 38.40 82 GLN H C 1
ATOM 635 O O . GLN A 1 82 ? -0.084 3.082 -27.193 1.00 39.12 82 GLN H O 1
ATOM 641 N N . LEU A 1 83 ? -1.536 2.818 -25.484 1.00 38.42 83 LEU H N 1
ATOM 642 C CA . LEU A 1 83 ? -2.035 4.200 -25.555 1.00 38.44 83 LEU H CA 1
ATOM 643 C C . LEU A 1 83 ? -1.387 4.959 -24.406 1.00 38.80 83 LEU H C 1
ATOM 644 O O . LEU A 1 83 ? -1.320 4.448 -23.284 1.00 39.66 83 LEU H O 1
ATOM 649 N N . SER A 1 84 ? -0.913 6.173 -24.672 1.00 38.65 84 SER H N 1
ATOM 650 C CA . SER A 1 84 ? -0.232 6.953 -23.631 1.00 38.84 84 SER H CA 1
ATOM 651 C C . SER A 1 84 ? -0.940 8.210 -23.134 1.00 38.57 84 SER H C 1
ATOM 652 O O . SER A 1 84 ? -1.866 8.724 -23.782 1.00 38.08 84 SER H O 1
ATOM 655 N N . SER A 1 85 ? -0.457 8.707 -21.991 1.00 38.25 85 SER H N 1
ATOM 656 C CA . SER A 1 85 ? -0.990 9.915 -21.361 1.00 38.47 85 SER H CA 1
ATOM 657 C C . SER A 1 85 ? -2.478 10.006 -21.650 1.00 37.94 85 SER H C 1
ATOM 658 O O . SER A 1 85 ? -2.933 10.844 -22.432 1.00 37.81 85 SER H O 1
ATOM 661 N N . LEU A 1 86 ? -3.225 9.114 -21.011 1.00 37.71 86 LEU H N 1
ATOM 662 C CA . LEU A 1 86 ? -4.665 9.017 -21.181 1.00 37.04 86 LEU H CA 1
ATOM 663 C C . LEU A 1 86 ? -5.509 10.199 -20.701 1.00 37.85 86 LEU H C 1
ATOM 664 O O . LEU A 1 86 ? -5.232 10.806 -19.659 1.00 38.02 86 LEU H O 1
ATOM 669 N N . THR A 1 87 ? -6.541 10.518 -21.479 1.00 38.23 87 THR H N 1
ATOM 670 C CA . THR A 1 87 ? -7.456 11.602 -21.144 1.00 39.52 87 THR H CA 1
ATOM 671 C C . THR A 1 87 ? -8.890 11.111 -21.337 1.00 39.66 87 THR H C 1
ATOM 672 O O . THR A 1 87 ? -9.124 9.952 -21.693 1.00 39.99 87 THR H O 1
ATOM 676 N N . SER A 1 88 ? -9.843 12.001 -21.094 1.00 40.02 88 SER H N 1
ATOM 677 C CA . SER A 1 88 ? -11.261 11.690 -21.240 1.00 40.04 88 SER H CA 1
ATOM 678 C C . SER A 1 88 ? -11.533 11.239 -22.672 1.00 39.82 88 SER H C 1
ATOM 679 O O . SER A 1 88 ? -12.114 10.184 -22.914 1.00 39.02 88 SER H O 1
ATOM 682 N N . GLU A 1 89 ? -11.094 12.072 -23.609 1.00 39.82 89 GLU H N 1
ATOM 683 C CA . GLU A 1 89 ? -11.240 11.842 -25.044 1.00 39.66 89 GLU H CA 1
ATOM 684 C C . GLU A 1 89 ? -10.855 10.425 -25.508 1.00 38.60 89 GLU H C 1
ATOM 685 O O . GLU A 1 89 ? -11.318 9.961 -26.552 1.00 38.40 89 GLU H O 1
ATOM 691 N N . ASP A 1 90 ? -10.008 9.746 -24.737 1.00 37.24 90 ASP H N 1
ATOM 692 C CA . ASP A 1 90 ? -9.560 8.405 -25.100 1.00 36.36 90 ASP H CA 1
ATOM 693 C C . ASP A 1 90 ? -10.433 7.290 -24.526 1.00 35.16 90 ASP H C 1
ATOM 694 O O . ASP A 1 90 ? -10.056 6.113 -24.560 1.00 35.23 90 ASP H O 1
ATOM 699 N N . SER A 1 91 ? -11.588 7.664 -23.982 1.00 33.72 91 SER H N 1
ATOM 700 C CA . SER A 1 91 ? -12.523 6.683 -23.440 1.00 31.84 91 SER H CA 1
ATOM 701 C C . SER A 1 91 ? -13.256 6.188 -24.668 1.00 31.30 91 SER H C 1
ATOM 702 O O . SER A 1 91 ? -13.907 6.985 -25.350 1.00 31.10 91 SER H O 1
ATOM 705 N N . ALA A 1 92 ? -13.128 4.891 -24.966 1.00 29.71 92 ALA H N 1
ATOM 706 C CA . ALA A 1 92 ? -13.776 4.309 -26.143 1.00 28.99 92 ALA H CA 1
ATOM 707 C C . ALA A 1 92 ? -13.558 2.800 -26.321 1.00 28.65 92 ALA H C 1
ATOM 708 O O . ALA A 1 92 ? -12.887 2.147 -25.520 1.00 27.73 92 ALA H O 1
ATOM 710 N N . VAL A 1 93 ? -14.154 2.252 -27.380 1.00 28.21 93 VAL H N 1
ATOM 711 C CA . VAL A 1 93 ? -13.989 0.844 -27.697 1.00 28.23 93 VAL H CA 1
ATOM 712 C C . VAL A 1 93 ? -12.880 0.871 -28.735 1.00 28.48 93 VAL H C 1
ATOM 713 O O . VAL A 1 93 ? -12.893 1.726 -29.629 1.00 28.32 93 VAL H O 1
ATOM 717 N N . TYR A 1 94 ? -11.922 -0.046 -28.604 1.00 28.27 94 TYR H N 1
ATOM 718 C CA . TYR A 1 94 ? -10.790 -0.118 -29.509 1.00 28.23 94 TYR H CA 1
ATOM 719 C C . TYR A 1 94 ? -10.746 -1.499 -30.093 1.00 29.11 94 TYR H C 1
ATOM 720 O O . TYR A 1 94 ? -10.530 -2.469 -29.377 1.00 29.27 94 TYR H O 1
ATOM 729 N N . TYR A 1 95 ? -10.942 -1.572 -31.409 1.00 30.18 95 TYR H N 1
ATOM 730 C CA . TYR A 1 95 ? -10.976 -2.831 -32.151 1.00 30.56 95 TYR H CA 1
ATOM 731 C C . TYR A 1 95 ? -9.696 -3.181 -32.851 1.00 31.60 95 TYR H C 1
ATOM 732 O O . TYR A 1 95 ? -8.954 -2.301 -33.263 1.00 32.63 95 TYR H O 1
ATOM 741 N N . CYS A 1 96 ? -9.444 -4.470 -33.006 1.00 32.11 96 CYS H N 1
ATOM 742 C CA . CYS A 1 96 ? -8.286 -4.884 -33.754 1.00 34.06 96 CYS H CA 1
ATOM 743 C C . CYS A 1 96 ? -8.893 -5.603 -34.939 1.00 35.67 96 CYS H C 1
ATOM 744 O O . CYS A 1 96 ? -9.739 -6.481 -34.774 1.00 36.47 96 CYS H O 1
ATOM 747 N N . ALA A 1 97 ? -8.492 -5.201 -36.139 1.00 36.92 97 ALA H N 1
ATOM 748 C CA . ALA A 1 97 ? -9.052 -5.787 -37.342 1.00 38.87 97 ALA H CA 1
ATOM 749 C C . ALA A 1 97 ? -8.014 -6.332 -38.297 1.00 40.21 97 ALA H C 1
ATOM 750 O O . ALA A 1 97 ? -7.143 -5.598 -38.768 1.00 40.55 97 ALA H O 1
ATOM 752 N N . ARG A 1 98 ? -8.130 -7.626 -38.584 1.00 42.26 98 ARG H N 1
ATOM 753 C CA . ARG A 1 98 ? -7.220 -8.329 -39.486 1.00 44.80 98 ARG H CA 1
ATOM 754 C C . ARG A 1 98 ? -7.432 -7.825 -40.922 1.00 46.72 98 ARG H C 1
ATOM 755 O O . ARG A 1 98 ? -8.562 -7.627 -41.369 1.00 46.06 98 ARG H O 1
ATOM 763 N N . TYR A 1 99 ? -6.331 -7.618 -41.636 1.00 49.59 99 TYR H N 1
ATOM 764 C CA . TYR A 1 99 ? -6.390 -7.076 -42.985 1.00 52.72 99 TYR H CA 1
ATOM 765 C C . TYR A 1 99 ? -5.779 -7.966 -44.039 1.00 54.10 99 TYR H C 1
ATOM 766 O O . TYR A 1 99 ? -4.714 -8.549 -43.847 1.00 54.59 99 TYR H O 1
ATOM 775 N N . ASP A 1 100 ? -6.455 -8.042 -45.174 1.00 56.19 100 ASP H N 1
ATOM 776 C CA . ASP A 1 100 ? -6.004 -8.879 -46.265 1.00 58.47 100 ASP H CA 1
ATOM 777 C C . ASP A 1 100 ? -5.310 -8.096 -47.368 1.00 59.47 100 ASP H C 1
ATOM 778 O O . ASP A 1 100 ? -5.813 -7.069 -47.826 1.00 59.54 100 ASP H O 1
ATOM 783 N N . TYR A 1 101 ? -4.143 -8.574 -47.789 1.00 61.02 101 TYR H N 1
ATOM 784 C CA . TYR A 1 101 ? -3.456 -7.913 -48.880 1.00 62.55 101 TYR H CA 1
ATOM 785 C C . TYR A 1 101 ? -3.137 -8.860 -50.023 1.00 63.94 101 TYR H C 1
ATOM 786 O O . TYR A 1 101 ? -2.782 -10.035 -49.857 1.00 63.84 101 TYR H O 1
ATOM 795 N N . TYR A 1 102 ? -3.298 -8.267 -51.193 1.00 65.72 102 TYR H N 1
ATOM 796 C CA . TYR A 1 102 ? -3.155 -8.853 -52.500 1.00 67.41 102 TYR H CA 1
ATOM 797 C C . TYR A 1 102 ? -3.783 -10.179 -52.825 1.00 67.56 102 TYR H C 1
ATOM 798 O O . TYR A 1 102 ? -3.782 -11.179 -52.088 1.00 67.68 102 TYR H O 1
ATOM 807 N N . GLY A 1 103 ? -4.375 -10.050 -53.997 1.00 67.54 103 GLY H N 1
ATOM 808 C CA . GLY A 1 103 ? -5.232 -10.984 -54.655 1.00 67.51 103 GLY H CA 1
ATOM 809 C C . GLY A 1 103 ? -6.018 -9.681 -54.699 1.00 67.47 103 GLY H C 1
ATOM 810 O O . GLY A 1 103 ? -6.180 -9.058 -55.748 1.00 67.48 103 GLY H O 1
ATOM 811 N N . GLY A 1 104 ? -6.374 -9.213 -53.497 1.00 67.22 104 GLY H N 1
ATOM 812 C CA . GLY A 1 104 ? -7.076 -7.948 -53.320 1.00 66.89 104 GLY H CA 1
ATOM 813 C C . GLY A 1 104 ? -6.809 -7.364 -51.935 1.00 66.38 104 GLY H C 1
ATOM 814 O O . GLY A 1 104 ? -5.789 -7.666 -51.319 1.00 65.83 104 GLY H O 1
ATOM 815 N N . SER A 1 105 ? -7.714 -6.519 -51.449 1.00 66.25 105 SER H N 1
ATOM 816 C CA . SER A 1 105 ? -7.587 -5.925 -50.113 1.00 66.14 105 SER H CA 1
ATOM 817 C C . SER A 1 105 ? -8.835 -6.238 -49.295 1.00 65.92 105 SER H C 1
ATOM 818 O O . SER A 1 105 ? -9.951 -5.958 -49.735 1.00 66.07 105 SER H O 1
ATOM 821 N N . TYR A 1 106 ? -8.650 -6.804 -48.105 1.00 65.02 106 TYR H N 1
ATOM 822 C CA . TYR A 1 106 ? -9.786 -7.129 -47.247 1.00 63.93 106 TYR H CA 1
ATOM 823 C C . TYR A 1 106 ? -9.575 -6.717 -45.784 1.00 61.84 106 TYR H C 1
ATOM 824 O O . TYR A 1 106 ? -8.457 -6.706 -45.278 1.00 61.87 106 TYR H O 1
ATOM 833 N N . PHE A 1 107 ? -10.676 -6.384 -45.123 1.00 59.33 107 PHE H N 1
ATOM 834 C CA . PHE A 1 107 ? -10.698 -6.063 -43.700 1.00 56.60 107 PHE H CA 1
ATOM 835 C C . PHE A 1 107 ? -11.665 -7.157 -43.258 1.00 54.73 107 PHE H C 1
ATOM 836 O O . PHE A 1 107 ? -12.790 -6.862 -42.863 1.00 55.03 107 PHE H O 1
ATOM 844 N N . ASP A 1 108 ? -11.249 -8.416 -43.344 1.00 52.29 108 ASP H N 1
ATOM 845 C CA . ASP A 1 108 ? -12.148 -9.505 -42.998 1.00 50.01 108 ASP H CA 1
ATOM 846 C C . ASP A 1 108 ? -12.562 -9.704 -41.543 1.00 48.61 108 ASP H C 1
ATOM 847 O O . ASP A 1 108 ? -13.723 -9.508 -41.205 1.00 48.55 108 ASP H O 1
ATOM 852 N N . TYR A 1 109 ? -11.625 -10.077 -40.681 1.00 47.18 109 TYR H N 1
ATOM 853 C CA . TYR A 1 109 ? -11.946 -10.352 -39.281 1.00 45.99 109 TYR H CA 1
ATOM 854 C C . TYR A 1 109 ? -11.688 -9.291 -38.218 1.00 45.24 109 TYR H C 1
ATOM 855 O O . TYR A 1 109 ? -10.674 -8.594 -38.233 1.00 45.50 109 TYR H O 1
ATOM 864 N N . TRP A 1 110 ? -12.621 -9.199 -37.277 1.00 44.03 110 TRP H N 1
ATOM 865 C CA . TRP A 1 110 ? -12.537 -8.230 -36.202 1.00 42.74 110 TRP H CA 1
ATOM 866 C C . TRP A 1 110 ? -12.599 -8.858 -34.826 1.00 42.59 110 TRP H C 1
ATOM 867 O O . TRP A 1 110 ? -13.346 -9.824 -34.599 1.00 42.98 110 TRP H O 1
ATOM 878 N N . GLY A 1 111 ? -11.803 -8.318 -33.911 1.00 41.40 111 GLY H N 1
ATOM 879 C CA . GLY A 1 111 ? -11.797 -8.777 -32.550 1.00 40.95 111 GLY H CA 1
ATOM 880 C C . GLY A 1 111 ? -13.049 -8.115 -32.040 1.00 40.77 111 GLY H C 1
ATOM 881 O O . GLY A 1 111 ? -13.591 -7.234 -32.712 1.00 40.92 111 GLY H O 1
ATOM 882 N N . GLY A 1 112 ? -13.518 -8.452 -30.854 1.00 40.46 112 GLY H N 1
ATOM 883 C CA . GLY A 1 112 ? -14.759 -7.821 -30.490 1.00 40.67 112 GLY H CA 1
ATOM 884 C C . GLY A 1 112 ? -14.902 -6.706 -29.492 1.00 41.25 112 GLY H C 1
ATOM 885 O O . GLY A 1 112 ? -16.033 -6.285 -29.237 1.00 41.99 112 GLY H O 1
ATOM 886 N N . GLN A 1 113 ? -13.837 -6.136 -28.970 1.00 41.51 113 GLN H N 1
ATOM 887 C CA . GLN A 1 113 ? -14.142 -5.183 -27.945 1.00 42.05 113 GLN H CA 1
ATOM 888 C C . GLN A 1 113 ? -13.021 -4.272 -27.579 1.00 41.05 113 GLN H C 1
ATOM 889 O O . GLN A 1 113 ? -12.215 -3.755 -28.368 1.00 41.50 113 GLN H O 1
ATOM 895 N N . THR A 1 114 ? -13.004 -4.257 -26.263 1.00 39.68 114 THR H N 1
ATOM 896 C CA . THR A 1 114 ? -12.188 -3.550 -25.338 1.00 38.63 114 THR H CA 1
ATOM 897 C C . THR A 1 114 ? -12.576 -2.119 -25.311 1.00 37.57 114 THR H C 1
ATOM 898 O O . THR A 1 114 ? -12.025 -1.256 -26.010 1.00 37.17 114 THR H O 1
ATOM 902 N N . THR A 1 115 ? -13.570 -1.881 -24.484 1.00 36.70 115 THR H N 1
ATOM 903 C CA . THR A 1 115 ? -14.027 -0.547 -24.287 1.00 35.87 115 THR H CA 1
ATOM 904 C C . THR A 1 115 ? -13.109 -0.083 -23.154 1.00 34.89 115 THR H C 1
ATOM 905 O O . THR A 1 115 ? -12.936 -0.771 -22.139 1.00 34.87 115 THR H O 1
ATOM 909 N N . LEU A 1 116 ? -12.456 1.047 -23.384 1.00 33.42 116 LEU H N 1
ATOM 910 C CA . LEU A 1 116 ? -11.549 1.616 -22.406 1.00 32.25 116 LEU H CA 1
ATOM 911 C C . LEU A 1 116 ? -12.222 2.805 -21.733 1.00 32.56 116 LEU H C 1
ATOM 912 O O . LEU A 1 116 ? -12.761 3.685 -22.401 1.00 32.09 116 LEU H O 1
ATOM 917 N N . THR A 1 117 ? -12.215 2.819 -20.409 1.00 33.29 117 THR H N 1
ATOM 918 C CA . THR A 1 117 ? -12.789 3.946 -19.704 1.00 34.28 117 THR H CA 1
ATOM 919 C C . THR A 1 117 ? -11.654 4.683 -19.018 1.00 35.44 117 THR H C 1
ATOM 920 O O . THR A 1 117 ? -10.893 4.092 -18.258 1.00 35.54 117 THR H O 1
ATOM 924 N N . VAL A 1 118 ? -11.517 5.966 -19.318 1.00 37.06 118 VAL H N 1
ATOM 925 C CA . VAL A 1 118 ? -10.486 6.769 -18.678 1.00 38.76 118 VAL H CA 1
ATOM 926 C C . VAL A 1 118 ? -11.195 7.774 -17.772 1.00 40.18 118 VAL H C 1
ATOM 927 O O . VAL A 1 118 ? -11.708 8.794 -18.251 1.00 40.17 118 VAL H O 1
ATOM 931 N N . SER A 1 119 ? -11.240 7.482 -16.472 1.00 41.27 119 SER H N 1
ATOM 932 C CA . SER A 1 119 ? -11.891 8.381 -15.527 1.00 42.00 119 SER H CA 1
ATOM 933 C C . SER A 1 119 ? -11.084 8.524 -14.250 1.00 41.92 119 SER H C 1
ATOM 934 O O . SER A 1 119 ? -10.339 7.626 -13.875 1.00 41.58 119 SER H O 1
ATOM 937 N N . SER A 1 120 ? -11.225 9.663 -13.583 1.00 42.33 120 SER H N 1
ATOM 938 C CA . SER A 1 120 ? -10.500 9.892 -12.342 1.00 42.88 120 SER H CA 1
ATOM 939 C C . SER A 1 120 ? -11.482 9.854 -11.188 1.00 42.78 120 SER H C 1
ATOM 940 O O . SER A 1 120 ? -11.243 10.454 -10.142 1.00 43.14 120 SER H O 1
ATOM 943 N N . ALA A 1 121 ? -12.578 9.122 -11.392 1.00 42.76 121 ALA H N 1
ATOM 944 C CA . ALA A 1 121 ? -13.647 8.986 -10.401 1.00 42.47 121 ALA H CA 1
ATOM 945 C C . ALA A 1 121 ? -13.501 7.767 -9.486 1.00 42.39 121 ALA H C 1
ATOM 946 O O . ALA A 1 121 ? -13.160 6.675 -9.942 1.00 42.64 121 ALA H O 1
ATOM 948 N N . LYS A 1 122 ? -13.770 7.955 -8.195 1.00 42.36 122 LYS H N 1
ATOM 949 C CA . LYS A 1 122 ? -13.663 6.863 -7.227 1.00 42.08 122 LYS H CA 1
ATOM 950 C C . LYS A 1 122 ? -14.854 5.921 -7.301 1.00 41.03 122 LYS H C 1
ATOM 951 O O . LYS A 1 122 ? -15.941 6.304 -7.754 1.00 40.99 122 LYS H O 1
ATOM 957 N N . THR A 1 123 ? -14.644 4.680 -6.867 1.00 39.88 123 THR H N 1
ATOM 958 C CA . THR A 1 123 ? -15.718 3.691 -6.865 1.00 38.85 123 THR H CA 1
ATOM 959 C C . THR A 1 123 ? -16.891 4.245 -6.059 1.00 38.36 123 THR H C 1
ATOM 960 O O . THR A 1 123 ? -16.701 4.997 -5.087 1.00 38.69 123 THR H O 1
ATOM 964 N N . THR A 1 124 ? -18.101 3.874 -6.464 1.00 36.46 124 THR H N 1
ATOM 965 C CA . THR A 1 124 ? -19.291 4.321 -5.775 1.00 35.21 124 THR H CA 1
ATOM 966 C C . THR A 1 124 ? -20.322 3.204 -5.817 1.00 34.06 124 THR H C 1
ATOM 967 O O . THR A 1 124 ? -20.606 2.656 -6.883 1.00 34.39 124 THR H O 1
ATOM 971 N N . PRO A 1 125 ? -20.868 2.817 -4.648 1.00 32.47 125 PRO H N 1
ATOM 972 C CA . PRO A 1 125 ? -21.875 1.753 -4.593 1.00 31.62 125 PRO H CA 1
ATOM 973 C C . PRO A 1 125 ? -23.186 2.266 -5.158 1.00 30.90 125 PRO H C 1
ATOM 974 O O . PRO A 1 125 ? -23.458 3.474 -5.163 1.00 30.46 125 PRO H O 1
ATOM 978 N N . PRO A 1 126 ? -24.030 1.355 -5.633 1.00 30.61 126 PRO H N 1
ATOM 979 C CA . PRO A 1 126 ? -25.287 1.869 -6.171 1.00 29.94 126 PRO H CA 1
ATOM 980 C C . PRO A 1 126 ? -26.309 2.044 -5.076 1.00 29.44 126 PRO H C 1
ATOM 981 O O . PRO A 1 126 ? -26.096 1.654 -3.937 1.00 28.34 126 PRO H O 1
ATOM 985 N N . SER A 1 127 ? -27.419 2.667 -5.428 1.00 29.76 127 SER H N 1
ATOM 986 C CA . SER A 1 127 ? -28.514 2.854 -4.491 1.00 30.00 127 SER H CA 1
ATOM 987 C C . SER A 1 127 ? -29.623 2.172 -5.241 1.00 29.88 127 SER H C 1
ATOM 988 O O . SER A 1 127 ? -29.784 2.373 -6.444 1.00 29.78 127 SER H O 1
ATOM 991 N N . VAL A 1 128 ? -30.360 1.336 -4.529 1.00 30.07 128 VAL H N 1
ATOM 992 C CA . VAL A 1 128 ? -31.424 0.571 -5.131 1.00 29.20 128 VAL H CA 1
ATOM 993 C C . VAL A 1 128 ? -32.772 0.963 -4.554 1.00 29.56 128 VAL H C 1
ATOM 994 O O . VAL A 1 128 ? -32.999 0.903 -3.349 1.00 28.94 128 VAL H O 1
ATOM 998 N N . TYR A 1 129 ? -33.668 1.371 -5.437 1.00 30.60 129 TYR H N 1
ATOM 999 C CA . TYR A 1 129 ? -34.999 1.775 -5.038 1.00 31.67 129 TYR H CA 1
ATOM 1000 C C . TYR A 1 129 ? -35.972 0.924 -5.824 1.00 33.76 129 TYR H C 1
ATOM 1001 O O . TYR A 1 129 ? -35.771 0.658 -7.009 1.00 33.74 129 TYR H O 1
ATOM 1010 N N . PRO A 1 130 ? -37.053 0.491 -5.176 1.00 35.41 130 PRO H N 1
ATOM 1011 C CA . PRO A 1 130 ? -38.058 -0.343 -5.827 1.00 36.51 130 PRO H CA 1
ATOM 1012 C C . PRO A 1 130 ? -39.040 0.454 -6.673 1.00 38.18 130 PRO H C 1
ATOM 1013 O O . PRO A 1 130 ? -39.644 1.411 -6.202 1.00 38.47 130 PRO H O 1
ATOM 1017 N N . LEU A 1 131 ? -39.182 0.057 -7.932 1.00 40.24 131 LEU H N 1
ATOM 1018 C CA . LEU A 1 131 ? -40.114 0.708 -8.831 1.00 41.94 131 LEU H CA 1
ATOM 1019 C C . LEU A 1 131 ? -41.400 -0.105 -8.816 1.00 43.35 131 LEU H C 1
ATOM 1020 O O . LEU A 1 131 ? -41.437 -1.245 -9.287 1.00 43.59 131 LEU H O 1
ATOM 1025 N N . ALA A 1 132 ? -42.445 0.485 -8.253 1.00 44.94 132 ALA H N 1
ATOM 1026 C CA . ALA A 1 132 ? -43.747 -0.153 -8.187 1.00 46.23 132 ALA H CA 1
ATOM 1027 C C . ALA A 1 132 ? -44.723 0.793 -8.862 1.00 47.15 132 ALA H C 1
ATOM 1028 O O . ALA A 1 132 ? -44.510 2.000 -8.892 1.00 46.93 132 ALA H O 1
ATOM 1030 N N . PRO A 1 133 ? -45.805 0.253 -9.422 1.00 48.67 133 PRO H N 1
ATOM 1031 C CA . PRO A 1 133 ? -46.816 1.067 -10.102 1.00 50.06 133 PRO H CA 1
ATOM 1032 C C . PRO A 1 133 ? -47.624 1.902 -9.116 1.00 51.47 133 PRO H C 1
ATOM 1033 O O . PRO A 1 133 ? -47.630 1.617 -7.920 1.00 51.62 133 PRO H O 1
ATOM 1037 N N . GLY A 1 134 ? -48.293 2.937 -9.621 1.00 53.12 134 GLY H N 1
ATOM 1038 C CA . GLY A 1 134 ? -49.122 3.780 -8.770 1.00 54.93 134 GLY H CA 1
ATOM 1039 C C . GLY A 1 134 ? -50.566 3.331 -8.926 1.00 56.29 134 GLY H C 1
ATOM 1040 O O . GLY A 1 134 ? -51.247 3.011 -7.940 1.00 56.30 134 GLY H O 1
ATOM 1041 N N . SER A 1 135 ? -51.006 3.304 -10.189 1.00 57.61 135 SER H N 1
ATOM 1042 C CA . SER A 1 135 ? -52.351 2.884 -10.618 1.00 58.89 135 SER H CA 1
ATOM 1043 C C . SER A 1 135 ? -53.485 3.880 -10.427 1.00 59.03 135 SER H C 1
ATOM 1044 O O . SER A 1 135 ? -54.404 3.931 -11.249 1.00 59.44 135 SER H O 1
ATOM 1047 N N . SER A 1 141 ? -48.036 -11.624 -18.407 1.00 58.17 141 SER H N 1
ATOM 1048 C CA . SER A 1 141 ? -48.075 -10.220 -18.788 1.00 58.15 141 SER H CA 1
ATOM 1049 C C . SER A 1 141 ? -49.285 -9.501 -18.202 1.00 58.32 141 SER H C 1
ATOM 1050 O O . SER A 1 141 ? -50.299 -9.327 -18.878 1.00 58.58 141 SER H O 1
ATOM 1053 N N . MET A 1 142 ? -49.176 -9.080 -16.944 1.00 58.13 142 MET H N 1
ATOM 1054 C CA . MET A 1 142 ? -50.264 -8.371 -16.278 1.00 57.55 142 MET H CA 1
ATOM 1055 C C . MET A 1 142 ? -49.775 -7.131 -15.521 1.00 56.79 142 MET H C 1
ATOM 1056 O O . MET A 1 142 ? -50.375 -6.056 -15.626 1.00 56.93 142 MET H O 1
ATOM 1061 N N . VAL A 1 143 ? -48.692 -7.278 -14.757 1.00 55.31 143 VAL H N 1
ATOM 1062 C CA . VAL A 1 143 ? -48.153 -6.156 -13.998 1.00 53.85 143 VAL H CA 1
ATOM 1063 C C . VAL A 1 143 ? -46.635 -6.107 -14.048 1.00 52.61 143 VAL H C 1
ATOM 1064 O O . VAL A 1 143 ? -45.960 -7.112 -13.833 1.00 52.55 143 VAL H O 1
ATOM 1068 N N . THR A 1 144 ? -46.104 -4.921 -14.327 1.00 51.54 144 THR H N 1
ATOM 1069 C CA . THR A 1 144 ? -44.662 -4.709 -14.422 1.00 49.90 144 THR H CA 1
ATOM 1070 C C . THR A 1 144 ? -44.102 -4.037 -13.160 1.00 49.36 144 THR H C 1
ATOM 1071 O O . THR A 1 144 ? -44.693 -3.092 -12.631 1.00 49.64 144 THR H O 1
ATOM 1075 N N . LEU A 1 145 ? -42.964 -4.538 -12.681 1.00 48.35 145 LEU H N 1
ATOM 1076 C CA . LEU A 1 145 ? -42.310 -4.003 -11.489 1.00 47.34 145 LEU H CA 1
ATOM 1077 C C . LEU A 1 145 ? -40.895 -3.548 -11.843 1.00 46.84 145 LEU H C 1
ATOM 1078 O 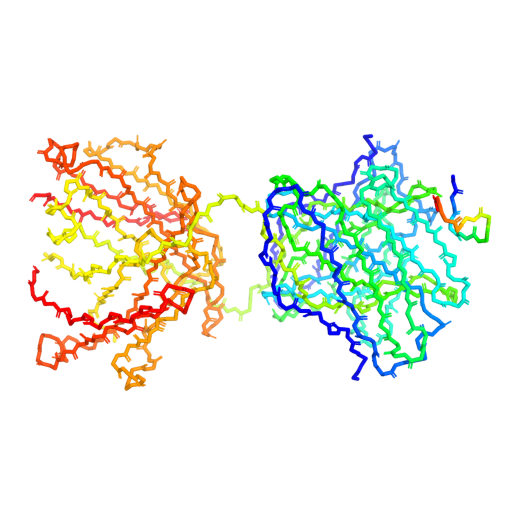O . LEU A 1 145 ? -40.509 -3.596 -13.009 1.00 46.55 145 LEU H O 1
ATOM 1083 N N . GLY A 1 146 ? -40.115 -3.110 -10.852 1.00 46.02 146 GLY H N 1
ATOM 1084 C CA . GLY A 1 146 ? -38.771 -2.671 -11.187 1.00 44.97 146 GLY H CA 1
ATOM 1085 C C . GLY A 1 146 ? -37.777 -2.279 -10.112 1.00 43.87 146 GLY H C 1
ATOM 1086 O O . GLY A 1 146 ? -38.120 -2.082 -8.949 1.00 43.90 146 GLY H O 1
ATOM 1087 N N . CYS A 1 147 ? -36.518 -2.177 -10.529 1.00 42.56 147 CYS H N 1
ATOM 1088 C CA . CYS A 1 147 ? -35.443 -1.793 -9.640 1.00 41.64 147 CYS H CA 1
ATOM 1089 C C . CYS A 1 147 ? -34.548 -0.766 -10.293 1.00 39.76 147 CYS H C 1
ATOM 1090 O O . CYS A 1 147 ? -33.981 -0.996 -11.361 1.00 39.27 147 CYS H O 1
ATOM 1093 N N . LEU A 1 148 ? -34.445 0.380 -9.634 1.00 37.92 148 LEU H N 1
ATOM 1094 C CA . LEU A 1 148 ? -33.615 1.478 -10.084 1.00 36.03 148 LEU H CA 1
ATOM 1095 C C . LEU A 1 148 ? -32.262 1.352 -9.385 1.00 35.57 148 LEU H C 1
ATOM 1096 O O . LEU A 1 148 ? -32.183 1.346 -8.157 1.00 35.56 148 LEU H O 1
ATOM 1101 N N . VAL A 1 149 ? -31.206 1.222 -10.174 1.00 34.77 149 VAL H N 1
ATOM 1102 C CA . VAL A 1 149 ? -29.861 1.122 -9.638 1.00 34.12 149 VAL H CA 1
ATOM 1103 C C . VAL A 1 149 ? -29.219 2.458 -10.007 1.00 34.62 149 VAL H C 1
ATOM 1104 O O . VAL A 1 149 ? -28.688 2.638 -11.111 1.00 34.16 149 VAL H O 1
ATOM 1108 N N . LYS A 1 150 ? -29.295 3.392 -9.063 1.00 35.35 150 LYS H N 1
ATOM 1109 C CA . LYS A 1 150 ? -28.811 4.756 -9.238 1.00 36.08 150 LYS H CA 1
ATOM 1110 C C . LYS A 1 150 ? -27.417 5.069 -8.710 1.00 37.25 150 LYS H C 1
ATOM 1111 O O . LYS A 1 150 ? -27.026 4.618 -7.643 1.00 37.61 150 LYS H O 1
ATOM 1117 N N . GLY A 1 151 ? -26.675 5.842 -9.496 1.00 38.84 151 GLY H N 1
ATOM 1118 C CA . GLY A 1 151 ? -25.337 6.293 -9.144 1.00 41.47 151 GLY H CA 1
ATOM 1119 C C . GLY A 1 151 ? -24.213 5.377 -8.679 1.00 43.62 151 GLY H C 1
ATOM 1120 O O . GLY A 1 151 ? -23.730 5.529 -7.551 1.00 44.37 151 GLY H O 1
ATOM 1121 N N . TYR A 1 152 ? -23.771 4.448 -9.525 1.00 44.99 152 TYR H N 1
ATOM 1122 C CA . TYR A 1 152 ? -22.668 3.561 -9.155 1.00 46.31 152 TYR H CA 1
ATOM 1123 C C . TYR A 1 152 ? -21.511 3.802 -10.116 1.00 47.37 152 TYR H C 1
ATOM 1124 O O . TYR A 1 152 ? -21.719 4.259 -11.236 1.00 48.04 152 TYR H O 1
ATOM 1133 N N . PHE A 1 153 ? -20.298 3.503 -9.673 1.00 48.49 153 PHE H N 1
ATOM 1134 C CA . PHE A 1 153 ? -19.114 3.698 -10.494 1.00 49.72 153 PHE H CA 1
ATOM 1135 C C . PHE A 1 153 ? -18.038 2.744 -10.019 1.00 49.89 153 PHE H C 1
ATOM 1136 O O . PHE A 1 153 ? -17.820 2.594 -8.811 1.00 50.67 153 PHE H O 1
ATOM 1144 N N . PRO A 1 154 ? -17.377 2.044 -10.943 1.00 49.78 154 PRO H N 1
ATOM 1145 C CA . PRO A 1 154 ? -17.507 2.013 -12.403 1.00 49.78 154 PRO H CA 1
ATOM 1146 C C . PRO A 1 154 ? -18.113 0.670 -12.831 1.00 49.81 154 PRO H C 1
ATOM 1147 O O . PRO A 1 154 ? -18.128 -0.287 -12.050 1.00 49.92 154 PRO H O 1
ATOM 1151 N N . GLU A 1 155 ? -18.621 0.597 -14.057 1.00 49.44 155 GLU H N 1
ATOM 1152 C CA . GLU A 1 155 ? -19.242 -0.630 -14.550 1.00 48.93 155 GLU H CA 1
ATOM 1153 C C . GLU A 1 155 ? -18.430 -1.889 -14.246 1.00 48.40 155 GLU H C 1
ATOM 1154 O O . GLU A 1 155 ? -17.220 -1.819 -14.035 1.00 48.31 155 GLU H O 1
ATOM 1160 N N . PRO A 1 156 ? -19.094 -3.058 -14.222 1.00 48.22 156 PRO H N 1
ATOM 1161 C CA . PRO A 1 156 ? -20.525 -3.268 -14.455 1.00 48.05 156 PRO H CA 1
ATOM 1162 C C . PRO A 1 156 ? -21.305 -3.371 -13.149 1.00 47.77 156 PRO H C 1
ATOM 1163 O O . PRO A 1 156 ? -20.837 -2.954 -12.096 1.00 47.78 156 PRO H O 1
ATOM 1167 N N . VAL A 1 157 ? -22.515 -3.917 -13.264 1.00 47.68 157 VAL H N 1
ATOM 1168 C CA . VAL A 1 157 ? -23.408 -4.225 -12.146 1.00 47.32 157 VAL H CA 1
ATOM 1169 C C . VAL A 1 157 ? -24.174 -5.429 -12.653 1.00 47.14 157 VAL H C 1
ATOM 1170 O O . VAL A 1 157 ? -24.312 -5.624 -13.862 1.00 46.37 157 VAL H O 1
ATOM 1174 N N . THR A 1 158 ? -24.647 -6.242 -11.721 1.00 47.45 158 THR H N 1
ATOM 1175 C CA . THR A 1 158 ? -25.384 -7.460 -12.039 1.00 47.67 158 THR H CA 1
ATOM 1176 C C . THR A 1 158 ? -26.773 -7.375 -11.426 1.00 47.81 158 THR H C 1
ATOM 1177 O O . THR A 1 158 ? -26.894 -7.176 -10.216 1.00 48.06 158 THR H O 1
ATOM 1181 N N . VAL A 1 159 ? -27.816 -7.503 -12.243 1.00 47.94 159 VAL H N 1
ATOM 1182 C CA . VAL A 1 159 ? -29.175 -7.488 -11.705 1.00 48.17 159 VAL H CA 1
ATOM 1183 C C . VAL A 1 159 ? -29.806 -8.826 -12.018 1.00 48.59 159 VAL H C 1
ATOM 1184 O O . VAL A 1 159 ? -29.776 -9.298 -13.156 1.00 48.92 159 VAL H O 1
ATOM 1188 N N . VAL A 1 160 ? -30.361 -9.439 -10.987 1.00 49.09 160 VAL H N 1
ATOM 1189 C CA . VAL A 1 160 ? -31.019 -10.723 -11.111 1.00 50.07 160 VAL H CA 1
ATOM 1190 C C . VAL A 1 160 ? -32.373 -10.514 -10.457 1.00 51.11 160 VAL H C 1
ATOM 1191 O O . VAL A 1 160 ? -32.553 -9.555 -9.716 1.00 51.91 160 VAL H O 1
ATOM 1195 N N . TRP A 1 161 ? -33.339 -11.368 -10.755 1.00 52.13 161 TRP H N 1
ATOM 1196 C CA . TRP A 1 161 ? -34.648 -11.226 -10.149 1.00 52.83 161 TRP H CA 1
ATOM 1197 C C . TRP A 1 161 ? -35.005 -12.540 -9.513 1.00 54.07 161 TRP H C 1
ATOM 1198 O O . TRP A 1 161 ? -34.884 -13.587 -10.135 1.00 54.05 161 TRP H O 1
ATOM 1209 N N . ASN A 1 162 ? -35.450 -12.473 -8.268 1.00 56.18 162 ASN H N 1
ATOM 1210 C CA . ASN A 1 162 ? -35.788 -13.662 -7.510 1.00 58.26 162 ASN H CA 1
ATOM 1211 C C . ASN A 1 162 ? -34.739 -14.766 -7.684 1.00 59.57 162 ASN H C 1
ATOM 1212 O O . ASN A 1 162 ? -35.050 -15.912 -8.011 1.00 59.97 162 ASN H O 1
ATOM 1217 N N . SER A 1 163 ? -33.486 -14.368 -7.469 1.00 61.22 163 SER H N 1
ATOM 1218 C CA . SER A 1 163 ? -32.307 -15.232 -7.522 1.00 62.78 163 SER H CA 1
ATOM 1219 C C . SER A 1 163 ? -32.231 -16.206 -8.692 1.00 63.61 163 SER H C 1
ATOM 1220 O O . SER A 1 163 ? -31.505 -17.207 -8.631 1.00 63.82 163 SER H O 1
ATOM 1223 N N . GLY A 1 164 ? -32.970 -15.897 -9.755 1.00 64.61 164 GLY H N 1
ATOM 1224 C CA . GLY A 1 164 ? -32.987 -16.746 -10.934 1.00 65.38 164 GLY H CA 1
ATOM 1225 C C . GLY A 1 164 ? -34.345 -17.375 -11.158 1.00 66.13 164 GLY H C 1
ATOM 1226 O O . GLY A 1 164 ? -34.656 -17.817 -12.264 1.00 66.27 164 GLY H O 1
ATOM 1227 N N . SER A 1 165 ? -35.164 -17.416 -10.112 1.00 66.96 165 SER H N 1
ATOM 1228 C CA . SER A 1 165 ? -36.494 -18.000 -10.213 1.00 67.78 165 SER H CA 1
ATOM 1229 C C . SER A 1 165 ? -37.336 -17.356 -11.309 1.00 68.29 165 SER H C 1
ATOM 1230 O O . SER A 1 165 ? -38.341 -17.918 -11.738 1.00 68.31 165 SER H O 1
ATOM 1233 N N . LEU A 1 166 ? -36.931 -16.172 -11.755 1.00 68.75 166 LEU H N 1
ATOM 1234 C CA . LEU A 1 166 ? -37.662 -15.454 -12.792 1.00 68.98 166 LEU H CA 1
ATOM 1235 C C . LEU A 1 166 ? -36.849 -15.334 -14.085 1.00 69.29 166 LEU H C 1
ATOM 1236 O O . LEU A 1 166 ? -35.718 -14.845 -14.083 1.00 69.49 166 LEU H O 1
ATOM 1241 N N . SER A 1 167 ? -37.451 -15.773 -15.187 1.00 69.30 167 SER H N 1
ATOM 1242 C CA . SER A 1 167 ? -36.805 -15.763 -16.496 1.00 69.46 167 SER H CA 1
ATOM 1243 C C . SER A 1 167 ? -37.468 -14.846 -17.515 1.00 69.21 167 SER H C 1
ATOM 1244 O O . SER A 1 167 ? -36.806 -14.269 -18.387 1.00 69.34 167 SER H O 1
ATOM 1247 N N . SER A 1 168 ? -38.782 -14.721 -17.392 1.00 68.62 168 SER H N 1
ATOM 1248 C CA . SER A 1 168 ? -39.567 -13.949 -18.336 1.00 68.16 168 SER H CA 1
ATOM 1249 C C . SER A 1 168 ? -40.115 -12.620 -17.832 1.00 67.58 168 SER H C 1
ATOM 1250 O O . SER A 1 168 ? -40.625 -12.524 -16.716 1.00 67.71 168 SER H O 1
ATOM 1253 N N . GLY A 1 169 ? -40.019 -11.605 -18.688 1.00 67.04 169 GLY H N 1
ATOM 1254 C CA . GLY A 1 169 ? -40.496 -10.274 -18.356 1.00 65.85 169 GLY H CA 1
ATOM 1255 C C . GLY A 1 169 ? -39.328 -9.384 -17.983 1.00 64.77 169 GLY H C 1
ATOM 1256 O O . GLY A 1 169 ? -39.341 -8.168 -18.192 1.00 65.04 169 GLY H O 1
ATOM 1257 N N . VAL A 1 170 ? -38.296 -10.016 -17.443 1.00 63.37 170 VAL H N 1
ATOM 1258 C CA . VAL A 1 170 ? -37.103 -9.312 -17.011 1.00 62.05 170 VAL H CA 1
ATOM 1259 C C . VAL A 1 170 ? -36.358 -8.618 -18.161 1.00 60.77 170 VAL H C 1
ATOM 1260 O O . VAL A 1 170 ? -35.941 -9.255 -19.127 1.00 60.94 170 VAL H O 1
ATOM 1264 N N . HIS A 1 171 ? -36.210 -7.301 -18.049 1.00 59.16 171 HIS H N 1
ATOM 1265 C CA . HIS A 1 171 ? -35.516 -6.500 -19.058 1.00 58.03 171 HIS H CA 1
ATOM 1266 C C . HIS A 1 171 ? -34.523 -5.545 -18.405 1.00 57.18 171 HIS H C 1
ATOM 1267 O O . HIS A 1 171 ? -34.909 -4.460 -17.956 1.00 57.60 171 HIS H O 1
ATOM 1274 N N . THR A 1 172 ? -33.255 -5.928 -18.344 1.00 55.35 172 THR H N 1
ATOM 1275 C CA . THR A 1 172 ? -32.264 -5.042 -17.751 1.00 53.80 172 THR H CA 1
ATOM 1276 C C . THR A 1 172 ? -31.792 -4.096 -18.847 1.00 52.80 172 THR H C 1
ATOM 1277 O O . THR A 1 172 ? -31.413 -4.520 -19.932 1.00 53.14 172 THR H O 1
ATOM 1281 N N . PHE A 1 173 ? -31.831 -2.806 -18.564 1.00 51.30 173 PHE H N 1
ATOM 1282 C CA . PHE A 1 173 ? -31.438 -1.813 -19.547 1.00 50.17 173 PHE H CA 1
ATOM 1283 C C . PHE A 1 173 ? -29.977 -1.390 -19.438 1.00 49.59 173 PHE H C 1
ATOM 1284 O O . PHE A 1 173 ? -29.320 -1.635 -18.427 1.00 49.11 173 PHE H O 1
ATOM 1292 N N . PRO A 1 174 ? -29.441 -0.769 -20.499 1.00 49.26 174 PRO H N 1
ATOM 1293 C CA . PRO A 1 174 ? -28.043 -0.354 -20.391 1.00 49.14 174 PRO H CA 1
ATOM 1294 C C . PRO A 1 174 ? -27.973 0.885 -19.503 1.00 48.58 174 PRO H C 1
ATOM 1295 O O . PRO A 1 174 ? -28.989 1.537 -19.267 1.00 48.49 174 PRO H O 1
ATOM 1299 N N . ALA A 1 175 ? -26.782 1.199 -19.006 1.00 48.54 175 ALA H N 1
ATOM 1300 C CA . ALA A 1 175 ? -26.595 2.333 -18.098 1.00 48.57 175 ALA H CA 1
ATOM 1301 C C . ALA A 1 175 ? -26.440 3.695 -18.751 1.00 48.44 175 ALA H C 1
ATOM 1302 O O . ALA A 1 175 ? -25.925 3.814 -19.852 1.00 48.32 175 ALA H O 1
ATOM 1304 N N . VAL A 1 176 ? -26.912 4.728 -18.068 1.00 49.02 176 VAL H N 1
ATOM 1305 C CA . VAL A 1 176 ? -26.762 6.085 -18.572 1.00 49.91 176 VAL H CA 1
ATOM 1306 C C . VAL A 1 176 ? -25.708 6.727 -17.692 1.00 50.72 176 VAL H C 1
ATOM 1307 O O . VAL A 1 176 ? -25.496 6.310 -16.552 1.00 50.63 176 VAL H O 1
ATOM 1311 N N . LEU A 1 177 ? -25.042 7.738 -18.225 1.00 52.05 177 LEU H N 1
ATOM 1312 C CA . LEU A 1 177 ? -23.960 8.375 -17.502 1.00 53.43 177 LEU H CA 1
ATOM 1313 C C . LEU A 1 177 ? -24.126 9.868 -17.288 1.00 54.62 177 LEU H C 1
ATOM 1314 O O . LEU A 1 177 ? -23.638 10.669 -18.087 1.00 55.17 177 LEU H O 1
ATOM 1319 N N . GLN A 1 178 ? -24.821 10.242 -16.217 1.00 55.92 178 GLN H N 1
ATOM 1320 C CA . GLN A 1 178 ? -24.994 11.652 -15.879 1.00 57.06 178 GLN H CA 1
ATOM 1321 C C . GLN A 1 178 ? -24.055 11.909 -14.697 1.00 57.08 178 GLN H C 1
ATOM 1322 O O . GLN A 1 178 ? -23.924 11.064 -13.812 1.00 57.25 178 GLN H O 1
ATOM 1328 N N . GLN A 1 179 ? -23.397 13.069 -14.710 1.00 57.46 179 GLN H N 1
ATOM 1329 C CA . GLN A 1 179 ? -22.427 13.488 -13.685 1.00 57.45 179 GLN H CA 1
ATOM 1330 C C . GLN A 1 179 ? -21.340 12.457 -13.410 1.00 56.82 179 GLN H C 1
ATOM 1331 O O . GLN A 1 179 ? -21.040 12.144 -12.254 1.00 56.91 179 GLN H O 1
ATOM 1337 N N . GLY A 1 180 ? -20.733 11.952 -14.480 1.00 56.13 180 GLY H N 1
ATOM 1338 C CA . GLY A 1 180 ? -19.691 10.957 -14.329 1.00 55.28 180 GLY H CA 1
ATOM 1339 C C . GLY A 1 180 ? -20.138 9.943 -13.299 1.00 54.59 180 GLY H C 1
ATOM 1340 O O . GLY A 1 180 ? -19.451 9.714 -12.310 1.00 54.72 180 GLY H O 1
ATOM 1341 N N . LEU A 1 181 ? -21.313 9.359 -13.526 1.00 53.97 181 LEU H N 1
ATOM 1342 C CA . LEU A 1 181 ? -21.889 8.362 -12.626 1.00 53.00 181 LEU H CA 1
ATOM 1343 C C . LEU A 1 181 ? -23.006 7.611 -13.344 1.00 52.47 181 LEU H C 1
ATOM 1344 O O . LEU A 1 181 ? -23.919 8.222 -13.896 1.00 52.56 181 LEU H O 1
ATOM 1349 N N . TYR A 1 182 ? -22.930 6.284 -13.328 1.00 51.92 182 TYR H N 1
ATOM 1350 C CA . TYR A 1 182 ? -23.915 5.437 -14.011 1.00 51.02 182 TYR H CA 1
ATOM 1351 C C . TYR A 1 182 ? -25.270 5.303 -13.325 1.00 49.68 182 TYR H C 1
ATOM 1352 O O . TYR A 1 182 ? -25.509 5.867 -12.264 1.00 50.02 182 TYR H O 1
ATOM 1361 N N . THR A 1 183 ? -26.144 4.535 -13.968 1.00 47.88 183 THR H N 1
ATOM 1362 C CA . THR A 1 183 ? -27.498 4.247 -13.503 1.00 45.53 183 THR H CA 1
ATOM 1363 C C . THR A 1 183 ? -28.182 3.405 -14.565 1.00 44.72 183 THR H C 1
ATOM 1364 O O . THR A 1 183 ? -27.990 3.623 -15.757 1.00 44.36 183 THR H O 1
ATOM 1368 N N . LEU A 1 184 ? -28.963 2.432 -14.124 1.00 43.56 184 LEU H N 1
ATOM 1369 C CA . LEU A 1 184 ? -29.718 1.590 -15.031 1.00 42.26 184 LEU H CA 1
ATOM 1370 C C . LEU A 1 184 ? -30.934 1.135 -14.253 1.00 42.53 184 LEU H C 1
ATOM 1371 O O . LEU A 1 184 ? -31.163 1.577 -13.125 1.00 42.19 184 LEU H O 1
ATOM 1376 N N . SER A 1 185 ? -31.730 0.274 -14.857 1.00 42.85 185 SER H N 1
ATOM 1377 C CA . SER A 1 185 ? -32.906 -0.229 -14.184 1.00 43.57 185 SER H CA 1
ATOM 1378 C C . SER A 1 185 ? -33.250 -1.529 -14.854 1.00 44.18 185 SER H C 1
ATOM 1379 O O . SER A 1 185 ? -32.946 -1.727 -16.022 1.00 43.99 185 SER H O 1
ATOM 1382 N N . SER A 1 186 ? -33.856 -2.434 -14.107 1.00 45.53 186 SER H N 1
ATOM 1383 C CA . SER A 1 186 ? -34.236 -3.706 -14.680 1.00 46.74 186 SER H CA 1
ATOM 1384 C C . SER A 1 186 ? -35.703 -3.894 -14.403 1.00 46.91 186 SER H C 1
ATOM 1385 O O . SER A 1 186 ? -36.182 -3.573 -13.316 1.00 46.82 186 SER H O 1
ATOM 1388 N N . SER A 1 187 ? -36.418 -4.406 -15.393 1.00 48.08 187 SER H N 1
ATOM 1389 C CA . SER A 1 187 ? -37.848 -4.613 -15.248 1.00 48.88 187 SER H CA 1
ATOM 1390 C C . SER A 1 187 ? -38.245 -6.075 -15.355 1.00 49.56 187 SER H C 1
ATOM 1391 O O . SER A 1 187 ? -37.552 -6.867 -15.985 1.00 49.61 187 SER H O 1
ATOM 1394 N N . VAL A 1 188 ? -39.356 -6.423 -14.717 1.00 50.29 188 VAL H N 1
ATOM 1395 C CA . VAL A 1 188 ? -39.887 -7.775 -14.793 1.00 51.35 188 VAL H CA 1
ATOM 1396 C C . VAL A 1 188 ? -41.409 -7.704 -14.674 1.00 52.34 188 VAL H C 1
ATOM 1397 O O . VAL A 1 188 ? -41.948 -7.106 -13.740 1.00 52.43 188 VAL H O 1
ATOM 1401 N N . THR A 1 189 ? -42.094 -8.294 -15.649 1.00 53.73 189 THR H N 1
ATOM 1402 C CA . THR A 1 189 ? -43.554 -8.294 -15.687 1.00 54.84 189 THR H CA 1
ATOM 1403 C C . THR A 1 189 ? -44.079 -9.646 -15.220 1.00 56.03 189 THR H C 1
ATOM 1404 O O . THR A 1 189 ? -43.507 -10.682 -15.553 1.00 56.24 189 THR H O 1
ATOM 1408 N N . VAL A 1 190 ? -45.161 -9.639 -14.448 1.00 57.71 190 VAL H N 1
ATOM 1409 C CA . VAL A 1 190 ? -45.746 -10.885 -13.964 1.00 59.43 190 VAL H CA 1
ATOM 1410 C C . VAL A 1 190 ? -47.272 -10.893 -13.978 1.00 60.72 190 VAL H C 1
ATOM 1411 O O . VAL A 1 190 ? -47.916 -9.850 -14.108 1.00 60.51 190 VAL H O 1
ATOM 1415 N N . PRO A 1 191 ? -47.868 -12.091 -13.857 1.00 61.81 191 PRO H N 1
ATOM 1416 C CA . PRO A 1 191 ? -49.323 -12.219 -13.849 1.00 62.47 191 PRO H CA 1
ATOM 1417 C C . PRO A 1 191 ? -49.844 -11.457 -12.642 1.00 63.22 191 PRO H C 1
ATOM 1418 O O . PRO A 1 191 ? -49.243 -11.515 -11.573 1.00 63.43 191 PRO H O 1
ATOM 1422 N N . SER A 1 192 ? -50.949 -10.738 -12.810 1.00 64.09 192 SER H N 1
ATOM 1423 C CA . SER A 1 192 ? -51.515 -9.971 -11.710 1.00 64.67 192 SER H CA 1
ATOM 1424 C C . SER A 1 192 ? -51.737 -10.874 -10.504 1.00 65.32 192 SER H C 1
ATOM 1425 O O . SER A 1 192 ? -52.027 -10.393 -9.407 1.00 65.35 192 SER H O 1
ATOM 1428 N N . SER A 1 193 ? -51.598 -12.183 -10.719 1.00 65.91 193 SER H N 1
ATOM 1429 C CA . SER A 1 193 ? -51.772 -13.170 -9.653 1.00 66.38 193 SER H CA 1
ATOM 1430 C C . SER A 1 193 ? -50.574 -13.076 -8.700 1.00 66.44 193 SER H C 1
ATOM 1431 O O . SER A 1 193 ? -50.723 -12.652 -7.554 1.00 66.53 193 SER H O 1
ATOM 1434 N N . PRO A 1 194 ? -49.369 -13.464 -9.162 1.00 66.63 194 PRO H N 1
ATOM 1435 C CA . PRO A 1 194 ? -48.213 -13.376 -8.271 1.00 66.65 194 PRO H CA 1
ATOM 1436 C C . PRO A 1 194 ? -48.120 -12.083 -7.464 1.00 66.77 194 PRO H C 1
ATOM 1437 O O . PRO A 1 194 ? -47.574 -12.082 -6.367 1.00 66.94 194 PRO H O 1
ATOM 1441 N N . TRP A 1 195 ? -48.657 -10.985 -7.983 1.00 66.82 195 TRP H N 1
ATOM 1442 C CA . TRP A 1 195 ? -48.547 -9.729 -7.253 1.00 66.97 195 TRP H CA 1
ATOM 1443 C C . TRP A 1 195 ? -49.867 -9.148 -6.771 1.00 67.10 195 TRP H C 1
ATOM 1444 O O . TRP A 1 195 ? -50.811 -9.016 -7.547 1.00 67.66 195 TRP H O 1
ATOM 1455 N N . PRO A 1 196 ? -49.943 -8.772 -5.480 1.00 67.08 196 PRO H N 1
ATOM 1456 C CA . PRO A 1 196 ? -48.878 -8.857 -4.467 1.00 67.04 196 PRO H CA 1
ATOM 1457 C C . PRO A 1 196 ? -48.764 -10.218 -3.763 1.00 66.78 196 PRO H C 1
ATOM 1458 O O . PRO A 1 196 ? -47.959 -10.371 -2.832 1.00 66.34 196 PRO H O 1
ATOM 1462 N N . SER A 1 197 ? -49.560 -11.193 -4.213 1.00 66.42 197 SER H N 1
ATOM 1463 C CA . SER A 1 197 ? -49.572 -12.540 -3.630 1.00 65.71 197 SER H CA 1
ATOM 1464 C C . SER A 1 197 ? -48.149 -13.010 -3.347 1.00 65.17 197 SER H C 1
ATOM 1465 O O . SER A 1 197 ? -47.686 -12.952 -2.207 1.00 65.33 197 SER H O 1
ATOM 1468 N N . GLU A 1 198 ? -47.465 -13.500 -4.373 1.00 64.68 198 GLU H N 1
ATOM 1469 C CA . GLU A 1 198 ? -46.074 -13.910 -4.217 1.00 64.16 198 GLU H CA 1
ATOM 1470 C C . GLU A 1 198 ? -45.353 -12.576 -4.372 1.00 63.27 198 GLU H C 1
ATOM 1471 O O . GLU A 1 198 ? -46.000 -11.569 -4.652 1.00 63.77 198 GLU H O 1
ATOM 1477 N N . THR A 1 199 ? -44.042 -12.529 -4.167 1.00 61.83 199 THR H N 1
ATOM 1478 C CA . THR A 1 199 ? -43.363 -11.263 -4.382 1.00 60.22 199 THR H CA 1
ATOM 1479 C C . THR A 1 199 ? -42.033 -11.433 -5.061 1.00 59.33 199 THR H C 1
ATOM 1480 O O . THR A 1 199 ? -41.348 -12.448 -4.914 1.00 59.35 199 THR H O 1
ATOM 1484 N N . VAL A 1 200 ? -41.696 -10.399 -5.819 1.00 57.92 200 VAL H N 1
ATOM 1485 C CA . VAL A 1 200 ? -40.486 -10.330 -6.604 1.00 56.35 200 VAL H CA 1
ATOM 1486 C C . VAL A 1 200 ? -39.439 -9.537 -5.841 1.00 55.35 200 VAL H C 1
ATOM 1487 O O . VAL A 1 200 ? -39.771 -8.645 -5.062 1.00 54.91 200 VAL H O 1
ATOM 1491 N N . THR A 1 201 ? -38.176 -9.867 -6.072 1.00 54.38 201 THR H N 1
ATOM 1492 C CA . THR A 1 201 ? -37.067 -9.190 -5.416 1.00 53.54 201 THR H CA 1
ATOM 1493 C C . THR A 1 201 ? -35.887 -9.173 -6.371 1.00 53.47 201 THR H C 1
ATOM 1494 O O . THR A 1 201 ? -35.452 -10.228 -6.836 1.00 53.27 201 THR H O 1
ATOM 1498 N N . CYS A 1 202 ? -35.374 -7.985 -6.683 1.00 53.05 202 CYS H N 1
ATOM 1499 C CA . CYS A 1 202 ? -34.233 -7.918 -7.584 1.00 52.78 202 CYS H CA 1
ATOM 1500 C C . CYS A 1 202 ? -32.963 -8.084 -6.772 1.00 52.54 202 CYS H C 1
ATOM 1501 O O . CYS A 1 202 ? -32.925 -7.757 -5.586 1.00 52.74 202 CYS H O 1
ATOM 1504 N N . ASN A 1 203 ? -31.925 -8.595 -7.421 1.00 52.46 203 ASN H N 1
ATOM 1505 C CA . ASN A 1 203 ? -30.649 -8.839 -6.767 1.00 52.24 203 ASN H CA 1
ATOM 1506 C C . ASN A 1 203 ? -29.543 -8.046 -7.434 1.00 51.92 203 ASN H C 1
ATOM 1507 O O . ASN A 1 203 ? -28.861 -8.541 -8.340 1.00 52.50 203 ASN H O 1
ATOM 1512 N N . VAL A 1 204 ? -29.373 -6.808 -6.984 1.00 51.22 204 VAL H N 1
ATOM 1513 C CA . VAL A 1 204 ? -28.348 -5.932 -7.533 1.00 50.47 204 VAL H CA 1
ATOM 1514 C C . VAL A 1 204 ? -27.000 -6.273 -6.917 1.00 50.28 204 VAL H C 1
ATOM 1515 O O . VAL A 1 204 ? -26.889 -6.512 -5.711 1.00 50.60 204 VAL H O 1
ATOM 1519 N N . ALA A 1 205 ? -25.974 -6.301 -7.755 1.00 49.66 205 ALA H N 1
ATOM 1520 C CA . ALA A 1 205 ? -24.634 -6.608 -7.294 1.00 49.26 205 ALA H CA 1
ATOM 1521 C C . ALA A 1 205 ? -23.636 -5.711 -8.019 1.00 49.38 205 ALA H C 1
ATOM 1522 O O . ALA A 1 205 ? -23.656 -5.608 -9.249 1.00 49.17 205 ALA H O 1
ATOM 1524 N N . HIS A 1 206 ? -22.791 -5.045 -7.241 1.00 49.12 206 HIS H N 1
ATOM 1525 C CA . HIS A 1 206 ? -21.765 -4.169 -7.783 1.00 48.92 206 HIS H CA 1
ATOM 1526 C C . HIS A 1 206 ? -20.435 -4.679 -7.244 1.00 50.14 206 HIS H C 1
ATOM 1527 O O . HIS A 1 206 ? -20.044 -4.360 -6.115 1.00 51.19 206 HIS H O 1
ATOM 1534 N N . PRO A 1 207 ? -19.724 -5.483 -8.043 1.00 50.37 207 PRO H N 1
ATOM 1535 C CA . PRO A 1 207 ? -18.431 -6.090 -7.713 1.00 50.24 207 PRO H CA 1
ATOM 1536 C C . PRO A 1 207 ? -17.329 -5.165 -7.230 1.00 50.13 207 PRO H C 1
ATOM 1537 O O . PRO A 1 207 ? -16.646 -5.469 -6.249 1.00 50.81 207 PRO H O 1
ATOM 1541 N N . ALA A 1 208 ? -17.135 -4.043 -7.919 1.00 49.49 208 ALA H N 1
ATOM 1542 C CA . ALA A 1 208 ? -16.071 -3.119 -7.545 1.00 49.30 208 ALA H CA 1
ATOM 1543 C C . ALA A 1 208 ? -16.232 -2.565 -6.137 1.00 49.47 208 ALA H C 1
ATOM 1544 O O . ALA A 1 208 ? -15.251 -2.396 -5.407 1.00 49.23 208 ALA H O 1
ATOM 1546 N N . SER A 1 209 ? -17.476 -2.298 -5.759 1.00 49.45 209 SER H N 1
ATOM 1547 C CA . SER A 1 209 ? -17.780 -1.752 -4.441 1.00 49.08 209 SER H CA 1
ATOM 1548 C C . SER A 1 209 ? -18.103 -2.848 -3.442 1.00 49.50 209 SER H C 1
ATOM 1549 O O . SER A 1 209 ? -18.525 -2.562 -2.320 1.00 49.26 209 SER H O 1
ATOM 1552 N N . SER A 1 210 ? -17.906 -4.097 -3.859 1.00 50.15 210 SER H N 1
ATOM 1553 C CA . SER A 1 210 ? -18.181 -5.256 -3.011 1.00 51.32 210 SER H CA 1
ATOM 1554 C C . SER A 1 210 ? -19.523 -5.083 -2.306 1.00 51.59 210 SER H C 1
ATOM 1555 O O . SER A 1 210 ? -19.624 -5.223 -1.089 1.00 52.02 210 SER H O 1
ATOM 1558 N N . THR A 1 211 ? -20.554 -4.788 -3.089 1.00 52.17 211 THR H N 1
ATOM 1559 C CA . THR A 1 211 ? -21.889 -4.559 -2.549 1.00 52.37 211 THR H CA 1
ATOM 1560 C C . THR A 1 211 ? -22.951 -5.427 -3.207 1.00 52.79 211 THR H C 1
ATOM 1561 O O . THR A 1 211 ? -22.896 -5.684 -4.411 1.00 53.10 211 THR H O 1
ATOM 1565 N N . ALA A 1 212 ? -23.922 -5.867 -2.415 1.00 52.96 212 ALA H N 1
ATOM 1566 C CA . ALA A 1 212 ? -25.016 -6.687 -2.928 1.00 53.46 212 ALA H CA 1
ATOM 1567 C C . ALA A 1 212 ? -26.259 -6.317 -2.136 1.00 53.89 212 ALA H C 1
ATOM 1568 O O . ALA A 1 212 ? -26.316 -6.509 -0.914 1.00 54.39 212 ALA H O 1
ATOM 1570 N N . VAL A 1 213 ? -27.248 -5.772 -2.842 1.00 53.63 213 VAL H N 1
ATOM 1571 C CA . VAL A 1 213 ? -28.501 -5.339 -2.231 1.00 52.77 213 VAL H CA 1
ATOM 1572 C C . VAL A 1 213 ? -29.681 -6.132 -2.777 1.00 52.37 213 VAL H C 1
ATOM 1573 O O . VAL A 1 213 ? -29.863 -6.236 -3.988 1.00 52.71 213 VAL H O 1
ATOM 1577 N N . ASP A 1 214 ? -30.484 -6.692 -1.885 1.00 51.84 214 ASP H N 1
ATOM 1578 C CA . ASP A 1 214 ? -31.659 -7.443 -2.305 1.00 51.35 214 ASP H CA 1
ATOM 1579 C C . ASP A 1 214 ? -32.877 -6.657 -1.832 1.00 51.61 214 ASP H C 1
ATOM 1580 O O . ASP A 1 214 ? -33.077 -6.483 -0.632 1.00 51.89 214 ASP H O 1
ATOM 1585 N N . LYS A 1 215 ? -33.676 -6.163 -2.774 1.00 51.86 215 LYS H N 1
ATOM 1586 C CA . LYS A 1 215 ? -34.849 -5.377 -2.417 1.00 52.42 215 LYS H CA 1
ATOM 1587 C C . LYS A 1 215 ? -36.144 -6.038 -2.873 1.00 52.91 215 LYS H C 1
ATOM 1588 O O . LYS A 1 215 ? -36.256 -6.473 -4.018 1.00 53.65 215 LYS H O 1
ATOM 1594 N N . ALA A 1 216 ? -37.118 -6.113 -1.971 1.00 53.36 216 ALA H N 1
ATOM 1595 C CA . ALA A 1 216 ? -38.418 -6.697 -2.291 1.00 54.30 216 ALA H CA 1
ATOM 1596 C C . ALA A 1 216 ? -39.351 -5.548 -2.656 1.00 54.76 216 ALA H C 1
ATOM 1597 O O . ALA A 1 216 ? -39.390 -4.535 -1.959 1.00 54.83 216 ALA H O 1
ATOM 1599 N N . ILE A 1 217 ? -40.099 -5.704 -3.746 1.00 55.87 217 ILE H N 1
ATOM 1600 C CA . ILE A 1 217 ? -41.007 -4.649 -4.201 1.00 56.54 217 ILE H CA 1
ATOM 1601 C C . ILE A 1 217 ? -42.363 -4.704 -3.497 1.00 57.60 217 ILE H C 1
ATOM 1602 O O . ILE A 1 217 ? -43.058 -5.720 -3.537 1.00 57.63 217 ILE H O 1
ATOM 1607 N N . VAL A 1 218 ? -42.733 -3.589 -2.870 1.00 59.16 218 VAL H N 1
ATOM 1608 C CA . VAL A 1 218 ? -43.973 -3.490 -2.100 1.00 60.70 218 VAL H CA 1
ATOM 1609 C C . VAL A 1 218 ? -45.070 -2.556 -2.645 1.00 61.47 218 VAL H C 1
ATOM 1610 O O . VAL A 1 218 ? -44.804 -1.650 -3.424 1.00 61.09 218 VAL H O 1
ATOM 1614 N N . PRO A 1 219 ? -46.323 -2.772 -2.212 1.00 62.97 219 PRO H N 1
ATOM 1615 C CA . PRO A 1 219 ? -47.502 -2.004 -2.615 1.00 64.03 219 PRO H CA 1
ATOM 1616 C C . PRO A 1 219 ? -47.464 -0.486 -2.592 1.00 64.90 219 PRO H C 1
ATOM 1617 O O . PRO A 1 219 ? -46.924 0.151 -1.690 1.00 64.98 219 PRO H O 1
ATOM 1621 N N . ARG A 1 220 ? -48.086 0.057 -3.629 1.00 66.06 220 ARG H N 1
ATOM 1622 C CA . ARG A 1 220 ? -48.224 1.476 -3.889 1.00 67.15 220 ARG H CA 1
ATOM 1623 C C . ARG A 1 220 ? -49.019 1.444 -5.187 1.00 67.55 220 ARG H C 1
ATOM 1624 O O . ARG A 1 220 ? -49.962 2.252 -5.351 1.00 42.68 220 ARG H O 1
ATOM 1633 N N . GLN B 2 1 ? -9.721 17.075 -43.381 1.00 50.32 1 GLN L N 1
ATOM 1634 C CA . GLN B 2 1 ? -11.209 17.119 -43.568 1.00 50.65 1 GLN L CA 1
ATOM 1635 C C . GLN B 2 1 ? -11.559 16.335 -44.804 1.00 50.19 1 GLN L C 1
ATOM 1636 O O . GLN B 2 1 ? -12.331 16.789 -45.621 1.00 50.05 1 GLN L O 1
ATOM 1642 N N . ALA B 2 2 ? -10.971 15.185 -45.033 1.00 49.40 2 ALA L N 1
ATOM 1643 C CA . ALA B 2 2 ? -11.435 14.506 -46.224 1.00 48.69 2 ALA L CA 1
ATOM 1644 C C . ALA B 2 2 ? -12.531 13.629 -45.631 1.00 48.28 2 ALA L C 1
ATOM 1645 O O . ALA B 2 2 ? -12.245 12.524 -45.217 1.00 48.86 2 ALA L O 1
ATOM 1647 N N . VAL B 2 3 ? -13.773 14.094 -45.537 1.00 47.39 3 VAL L N 1
ATOM 1648 C CA . VAL B 2 3 ? -14.775 13.214 -44.920 1.00 46.44 3 VAL L CA 1
ATOM 1649 C C . VAL B 2 3 ? -15.591 12.302 -45.836 1.00 45.77 3 VAL L C 1
ATOM 1650 O O . VAL B 2 3 ? -15.898 12.639 -46.980 1.00 45.99 3 VAL L O 1
ATOM 1654 N N . VAL B 2 4 ? -15.943 11.136 -45.304 1.00 44.51 4 VAL L N 1
ATOM 1655 C CA . VAL B 2 4 ? -16.727 10.141 -46.036 1.00 43.68 4 VAL L CA 1
ATOM 1656 C C . VAL B 2 4 ? -18.151 10.085 -45.498 1.00 42.84 4 VAL L C 1
ATOM 1657 O O . VAL B 2 4 ? -18.349 10.037 -44.288 1.00 43.40 4 VAL L O 1
ATOM 1661 N N . THR B 2 5 ? -19.143 10.062 -46.381 1.00 41.74 5 THR L N 1
ATOM 1662 C CA . THR B 2 5 ? -20.529 10.025 -45.924 1.00 40.28 5 THR L CA 1
ATOM 1663 C C . THR B 2 5 ? -21.424 8.920 -46.495 1.00 38.46 5 THR L C 1
ATOM 1664 O O . THR B 2 5 ? -21.212 8.422 -47.613 1.00 38.16 5 THR L O 1
ATOM 1668 N N . GLN B 2 6 ? -22.431 8.555 -45.695 1.00 36.95 6 GLN L N 1
ATOM 1669 C CA . GLN B 2 6 ? -23.394 7.498 -46.016 1.00 35.51 6 GLN L CA 1
ATOM 1670 C C . GLN B 2 6 ? -24.811 7.859 -45.551 1.00 34.82 6 GLN L C 1
ATOM 1671 O O . GLN B 2 6 ? -25.012 8.816 -44.802 1.00 34.55 6 GLN L O 1
ATOM 1677 N N . GLU B 2 7 ? -25.772 7.048 -45.994 1.00 34.39 7 GLU L N 1
ATOM 1678 C CA . GLU B 2 7 ? -27.182 7.179 -45.658 1.00 33.64 7 GLU L CA 1
ATOM 1679 C C . GLU B 2 7 ? -27.322 6.858 -44.182 1.00 33.76 7 GLU L C 1
ATOM 1680 O O . GLU B 2 7 ? -26.837 5.824 -43.734 1.00 34.65 7 GLU L O 1
ATOM 1686 N N . SER B 2 8 ? -27.987 7.724 -43.425 1.00 33.72 8 SER L N 1
ATOM 1687 C CA . SER B 2 8 ? -28.195 7.478 -41.997 1.00 33.35 8 SER L CA 1
ATOM 1688 C C . SER B 2 8 ? -28.934 6.149 -41.767 1.00 32.81 8 SER L C 1
ATOM 1689 O O . SER B 2 8 ? -28.468 5.290 -41.008 1.00 32.55 8 SER L O 1
ATOM 1692 N N . ALA B 2 9 ? -30.080 5.984 -42.428 1.00 31.92 9 ALA L N 1
ATOM 1693 C CA . ALA B 2 9 ? -30.868 4.759 -42.285 1.00 31.16 9 ALA L CA 1
ATOM 1694 C C . ALA B 2 9 ? -31.689 4.444 -43.530 1.00 30.38 9 ALA L C 1
ATOM 1695 O O . ALA B 2 9 ? -32.112 5.345 -44.256 1.00 30.75 9 ALA L O 1
ATOM 1697 N N . LEU B 2 10 ? -31.902 3.153 -43.766 1.00 29.16 10 LEU L N 1
ATOM 1698 C CA . LEU B 2 10 ? -32.685 2.678 -44.899 1.00 28.11 10 LEU L CA 1
ATOM 1699 C C . LEU B 2 10 ? -33.493 1.480 -44.454 1.00 28.48 10 LEU L C 1
ATOM 1700 O O . LEU B 2 10 ? -33.116 0.754 -43.534 1.00 29.09 10 LEU L O 1
ATOM 1705 N N . THR B 2 11 ? -34.606 1.259 -45.125 1.00 29.67 11 THR L N 1
ATOM 1706 C CA . THR B 2 11 ? -35.473 0.147 -44.772 1.00 30.55 11 THR L CA 1
ATOM 1707 C C . THR B 2 11 ? -35.797 -0.742 -45.952 1.00 30.25 11 THR L C 1
ATOM 1708 O O . THR B 2 11 ? -36.063 -0.251 -47.049 1.00 30.32 11 THR L O 1
ATOM 1712 N N . THR B 2 12 ? -35.769 -2.050 -45.728 1.00 30.29 12 THR L N 1
ATOM 1713 C CA . THR B 2 12 ? -36.121 -2.992 -46.783 1.00 31.05 12 THR L CA 1
ATOM 1714 C C . THR B 2 12 ? -36.752 -4.265 -46.217 1.00 31.24 12 THR L C 1
ATOM 1715 O O . THR B 2 12 ? -36.700 -4.505 -45.001 1.00 31.57 12 THR L O 1
ATOM 1719 N N . SER B 2 13 ? -37.340 -5.080 -47.094 1.00 30.47 13 SER L N 1
ATOM 1720 C CA . SER B 2 13 ? -37.999 -6.307 -46.654 1.00 30.09 13 SER L CA 1
ATOM 1721 C C . SER B 2 13 ? -37.229 -7.540 -47.064 1.00 29.23 13 SER L C 1
ATOM 1722 O O . SER B 2 13 ? -36.318 -7.465 -47.885 1.00 29.49 13 SER L O 1
ATOM 1725 N N . PRO B 2 14 ? -37.583 -8.702 -46.490 1.00 28.39 14 PRO L N 1
ATOM 1726 C CA . PRO B 2 14 ? -36.886 -9.948 -46.835 1.00 27.02 14 PRO L CA 1
ATOM 1727 C C . PRO B 2 14 ? -37.145 -10.314 -48.292 1.00 26.36 14 PRO L C 1
ATOM 1728 O O . PRO B 2 14 ? -38.287 -10.489 -48.691 1.00 26.32 14 PRO L O 1
ATOM 1732 N N . GLY B 2 15 ? -36.079 -10.420 -49.079 1.00 26.02 15 GLY L N 1
ATOM 1733 C CA . GLY B 2 15 ? -36.207 -10.780 -50.478 1.00 24.83 15 GLY L CA 1
ATOM 1734 C C . GLY B 2 15 ? -35.873 -9.647 -51.435 1.00 24.35 15 GLY L C 1
ATOM 1735 O O . GLY B 2 15 ? -35.457 -9.882 -52.571 1.00 23.98 15 GLY L O 1
ATOM 1736 N N . GLU B 2 16 ? -36.056 -8.412 -50.987 1.00 23.81 16 GLU L N 1
ATOM 1737 C CA . GLU B 2 16 ? -35.783 -7.277 -51.842 1.00 23.79 16 GLU L CA 1
ATOM 1738 C C . GLU B 2 16 ? -34.313 -6.960 -51.919 1.00 22.51 16 GLU L C 1
ATOM 1739 O O . GLU B 2 16 ? -33.522 -7.444 -51.124 1.00 21.76 16 GLU L O 1
ATOM 1745 N N . THR B 2 17 ? -33.955 -6.176 -52.931 1.00 22.17 17 THR L N 1
ATOM 1746 C CA . THR B 2 17 ? -32.586 -5.740 -53.147 1.00 21.40 17 THR L CA 1
ATOM 1747 C C . THR B 2 17 ? -32.495 -4.353 -52.529 1.00 21.24 17 THR L C 1
ATOM 1748 O O . THR B 2 17 ? -33.469 -3.594 -52.545 1.00 20.66 17 THR L O 1
ATOM 1752 N N . VAL B 2 18 ? -31.342 -4.031 -51.961 1.00 21.44 18 VAL L N 1
ATOM 1753 C CA . VAL B 2 18 ? -31.143 -2.716 -51.378 1.00 22.31 18 VAL L CA 1
ATOM 1754 C C . VAL B 2 18 ? -29.715 -2.298 -51.660 1.00 23.64 18 VAL L C 1
ATOM 1755 O O . VAL B 2 18 ? -28.811 -3.138 -51.743 1.00 24.22 18 VAL L O 1
ATOM 1759 N N . THR B 2 19 ? -29.515 -0.998 -51.827 1.00 24.37 19 THR L N 1
ATOM 1760 C CA . THR B 2 19 ? -28.188 -0.471 -52.116 1.00 24.62 19 THR L CA 1
ATOM 1761 C C . THR B 2 19 ? -27.792 0.604 -51.127 1.00 25.66 19 THR L C 1
ATOM 1762 O O . THR B 2 19 ? -28.589 1.494 -50.801 1.00 26.07 19 THR L O 1
ATOM 1766 N N . LEU B 2 20 ? -26.568 0.516 -50.627 1.00 26.23 20 LEU L N 1
ATOM 1767 C CA . LEU B 2 20 ? -26.077 1.542 -49.713 1.00 27.36 20 LEU L CA 1
ATOM 1768 C C . LEU B 2 20 ? -24.985 2.289 -50.483 1.00 28.29 20 LEU L C 1
ATOM 1769 O O . LEU B 2 20 ? -24.258 1.691 -51.283 1.00 28.82 20 LEU L O 1
ATOM 1774 N N . THR B 2 21 ? -24.873 3.594 -50.276 1.00 28.88 21 THR L N 1
ATOM 1775 C CA . THR B 2 21 ? -23.867 4.335 -51.015 1.00 29.85 21 THR L CA 1
ATOM 1776 C C . THR B 2 21 ? -22.870 5.062 -50.125 1.00 30.69 21 THR L C 1
ATOM 1777 O O . THR B 2 21 ? -23.120 5.270 -48.926 1.00 30.92 21 THR L O 1
ATOM 1781 N N . CYS B 2 22 ? -21.745 5.449 -50.722 1.00 31.56 22 CYS L N 1
ATOM 1782 C CA . CYS B 2 22 ? -20.660 6.106 -49.994 1.00 32.85 22 CYS L CA 1
ATOM 1783 C C . CYS B 2 22 ? -20.058 7.321 -50.726 1.00 33.46 22 CYS L C 1
ATOM 1784 O O . CYS B 2 22 ? -19.528 7.193 -51.826 1.00 33.09 22 CYS L O 1
ATOM 1787 N N . ARG B 2 23 ? -20.127 8.494 -50.106 1.00 34.57 23 ARG L N 1
ATOM 1788 C CA . ARG B 2 23 ? -19.581 9.716 -50.712 1.00 36.29 23 ARG L CA 1
ATOM 1789 C C . ARG B 2 23 ? -18.174 10.057 -50.246 1.00 36.58 23 ARG L C 1
ATOM 1790 O O . ARG B 2 23 ? -17.837 9.894 -49.076 1.00 36.56 23 ARG L O 1
ATOM 1798 N N . SER B 2 24 ? -17.362 10.546 -51.174 1.00 37.30 24 SER L N 1
ATOM 1799 C CA . SER B 2 24 ? -16.021 11.005 -50.856 1.00 37.90 24 SER L CA 1
ATOM 1800 C C . SER B 2 24 ? -16.214 12.514 -50.951 1.00 38.37 24 SER L C 1
ATOM 1801 O O . SER B 2 24 ? -16.886 12.985 -51.865 1.00 38.97 24 SER L O 1
ATOM 1804 N N . SER B 2 25 ? -15.669 13.272 -50.007 1.00 38.87 25 SER L N 1
ATOM 1805 C CA . SER B 2 25 ? -15.813 14.728 -50.044 1.00 39.52 25 SER L CA 1
ATOM 1806 C C . SER B 2 25 ? -14.867 15.361 -51.085 1.00 39.92 25 SER L C 1
ATOM 1807 O O . SER B 2 25 ? -15.170 16.396 -51.680 1.00 39.69 25 SER L O 1
ATOM 1810 N N . THR B 2 26 ? -13.722 14.729 -51.304 1.00 40.70 26 THR L N 1
ATOM 1811 C CA . THR B 2 26 ? -12.762 15.243 -52.259 1.00 41.32 26 THR L CA 1
ATOM 1812 C C . THR B 2 26 ? -13.366 15.228 -53.665 1.00 42.35 26 THR L C 1
ATOM 1813 O O . THR B 2 26 ? -13.123 16.125 -54.479 1.00 43.29 26 THR L O 1
ATOM 1817 N N . GLY B 2 27 ? -14.173 14.211 -53.937 1.00 42.67 27 GLY L N 1
ATOM 1818 C CA . GLY B 2 27 ? -14.788 14.095 -55.243 1.00 42.61 27 GLY L CA 1
ATOM 1819 C C . GLY B 2 27 ? -15.215 12.672 -55.544 1.00 42.70 27 GLY L C 1
ATOM 1820 O O . GLY B 2 27 ? -15.687 11.957 -54.659 1.00 43.37 27 GLY L O 1
ATOM 1821 N N . ALA B 2 28 ? -15.045 12.247 -56.788 1.00 42.32 28 ALA L N 1
ATOM 1822 C CA . ALA B 2 28 ? -15.450 10.905 -57.167 1.00 42.41 28 ALA L CA 1
ATOM 1823 C C . ALA B 2 28 ? -14.699 9.813 -56.405 1.00 42.20 28 ALA L C 1
ATOM 1824 O O . ALA B 2 28 ? -13.481 9.883 -56.234 1.00 42.52 28 ALA L O 1
ATOM 1826 N N . VAL B 2 29 ? -15.447 8.820 -55.926 1.00 41.85 29 VAL L N 1
ATOM 1827 C CA . VAL B 2 29 ? -14.855 7.687 -55.224 1.00 41.73 29 VAL L CA 1
ATOM 1828 C C . VAL B 2 29 ? -14.279 6.844 -56.345 1.00 41.41 29 VAL L C 1
ATOM 1829 O O . VAL B 2 29 ? -14.989 6.450 -57.268 1.00 41.36 29 VAL L O 1
ATOM 1833 N N . THR B 2 30 ? -12.984 6.583 -56.289 1.00 40.89 30 THR L N 1
ATOM 1834 C CA . THR B 2 30 ? -12.361 5.806 -57.341 1.00 40.38 30 THR L CA 1
ATOM 1835 C C . THR B 2 30 ? -11.793 4.514 -56.811 1.00 40.02 30 THR L C 1
ATOM 1836 O O . THR B 2 30 ? -11.879 4.225 -55.625 1.00 40.14 30 THR L O 1
ATOM 1840 N N . THR B 2 31 ? -11.212 3.736 -57.709 1.00 39.72 31 THR L N 1
ATOM 1841 C CA . THR B 2 31 ? -10.616 2.468 -57.345 1.00 39.44 31 THR L CA 1
ATOM 1842 C C . THR B 2 31 ? -9.448 2.670 -56.391 1.00 39.44 31 THR L C 1
ATOM 1843 O O . THR B 2 31 ? -9.179 1.828 -55.533 1.00 38.91 31 THR L O 1
ATOM 1847 N N . SER B 2 32 ? -8.761 3.798 -56.550 1.00 39.20 32 SER L N 1
ATOM 1848 C CA . SER B 2 32 ? -7.596 4.118 -55.732 1.00 39.19 32 SER L CA 1
ATOM 1849 C C . SER B 2 32 ? -7.954 4.390 -54.270 1.00 39.03 32 SER L C 1
ATOM 1850 O O . SER B 2 32 ? -7.088 4.758 -53.473 1.00 38.58 32 SER L O 1
ATOM 1853 N N . ASN B 2 33 ? -9.233 4.216 -53.935 1.00 38.53 33 ASN L N 1
ATOM 1854 C CA . ASN B 2 33 ? -9.727 4.421 -52.572 1.00 38.23 33 ASN L CA 1
ATOM 1855 C C . ASN B 2 33 ? -9.934 3.064 -51.896 1.00 37.43 33 ASN L C 1
ATOM 1856 O O . ASN B 2 33 ? -10.038 2.976 -50.676 1.00 37.45 33 ASN L O 1
ATOM 1861 N N . TYR B 2 34 ? -9.993 2.006 -52.700 1.00 36.60 34 TYR L N 1
ATOM 1862 C CA . TYR B 2 34 ? -10.168 0.655 -52.174 1.00 35.58 34 TYR L CA 1
ATOM 1863 C C . TYR B 2 34 ? -11.350 0.573 -51.204 1.00 34.92 34 TYR L C 1
ATOM 1864 O O . TYR B 2 34 ? -11.172 0.210 -50.045 1.00 35.66 34 TYR L O 1
ATOM 1873 N N . ALA B 2 35 ? -12.549 0.889 -51.677 1.00 33.62 35 ALA L N 1
ATOM 1874 C CA . ALA B 2 35 ? -13.722 0.871 -50.814 1.00 32.85 35 ALA L CA 1
ATOM 1875 C C . ALA B 2 35 ? -13.888 -0.397 -49.989 1.00 32.82 35 ALA L C 1
ATOM 1876 O O . ALA B 2 35 ? -13.853 -1.518 -50.513 1.00 32.34 35 ALA L O 1
ATOM 1878 N N . ASN B 2 36 ? -14.065 -0.210 -48.684 1.00 33.02 36 ASN L N 1
ATOM 1879 C CA . ASN B 2 36 ? -14.264 -1.335 -47.783 1.00 33.05 36 ASN L CA 1
ATOM 1880 C C . ASN B 2 36 ? -15.596 -1.168 -47.069 1.00 32.12 36 ASN L C 1
ATOM 1881 O O . ASN B 2 36 ? -15.912 -0.081 -46.588 1.00 31.90 36 ASN L O 1
ATOM 1886 N N . TRP B 2 37 ? -16.381 -2.244 -47.044 1.00 31.57 37 TRP L N 1
ATOM 1887 C CA . TRP B 2 37 ? -17.680 -2.251 -46.385 1.00 31.03 37 TRP L CA 1
ATOM 1888 C C . TRP B 2 37 ? -17.612 -3.184 -45.180 1.00 31.23 37 TRP L C 1
ATOM 1889 O O . TRP B 2 37 ? -17.174 -4.338 -45.291 1.00 31.24 37 TRP L O 1
ATOM 1900 N N . VAL B 2 38 ? -18.047 -2.678 -44.029 1.00 31.08 38 VAL L N 1
ATOM 1901 C CA . VAL B 2 38 ? -18.018 -3.439 -42.784 1.00 31.22 38 VAL L CA 1
ATOM 1902 C C . VAL B 2 38 ? -19.392 -3.512 -42.125 1.00 31.49 38 VAL L C 1
ATOM 1903 O O . VAL B 2 38 ? -20.143 -2.533 -42.125 1.00 31.83 38 VAL L O 1
ATOM 1907 N N . GLN B 2 39 ? -19.720 -4.676 -41.570 1.00 31.76 39 GLN L N 1
ATOM 1908 C CA . GLN B 2 39 ? -21.005 -4.868 -40.902 1.00 31.88 39 GLN L CA 1
ATOM 1909 C C . GLN B 2 39 ? -20.831 -4.904 -39.397 1.00 32.34 39 GLN L C 1
ATOM 1910 O O . GLN B 2 39 ? -19.910 -5.536 -38.892 1.00 32.56 39 GLN L O 1
ATOM 1916 N N . GLU B 2 40 ? -21.708 -4.211 -38.685 1.00 33.30 40 GLU L N 1
ATOM 1917 C CA . GLU B 2 40 ? -21.686 -4.235 -37.231 1.00 34.61 40 GLU L CA 1
ATOM 1918 C C . GLU B 2 40 ? -23.065 -4.692 -36.748 1.00 35.44 40 GLU L C 1
ATOM 1919 O O . GLU B 2 40 ? -24.075 -4.001 -36.936 1.00 34.45 40 GLU L O 1
ATOM 1925 N N . LYS B 2 41 ? -23.096 -5.883 -36.158 1.00 36.96 41 LYS L N 1
ATOM 1926 C CA . LYS B 2 41 ? -24.327 -6.435 -35.613 1.00 38.66 41 LYS L CA 1
ATOM 1927 C C . LYS B 2 41 ? -24.356 -6.135 -34.110 1.00 39.84 41 LYS L C 1
ATOM 1928 O O . LYS B 2 41 ? -23.333 -5.750 -33.522 1.00 39.31 41 LYS L O 1
ATOM 1934 N N . PRO B 2 42 ? -25.529 -6.298 -33.474 1.00 41.26 42 PRO L N 1
ATOM 1935 C CA . PRO B 2 42 ? -25.758 -6.059 -32.045 1.00 42.09 42 PRO L CA 1
ATOM 1936 C C . PRO B 2 42 ? -24.672 -6.619 -31.124 1.00 43.22 42 PRO L C 1
ATOM 1937 O O . PRO B 2 42 ? -24.256 -7.775 -31.253 1.00 43.22 42 PRO L O 1
ATOM 1941 N N . ASP B 2 43 ? -24.239 -5.776 -30.186 1.00 44.41 43 ASP L N 1
ATOM 1942 C CA . ASP B 2 43 ? -23.186 -6.102 -29.238 1.00 45.62 43 ASP L CA 1
ATOM 1943 C C . ASP B 2 43 ? -21.820 -6.146 -29.951 1.00 45.65 43 ASP L C 1
ATOM 1944 O O . ASP B 2 43 ? -21.125 -7.163 -29.958 1.00 46.13 43 ASP L O 1
ATOM 1949 N N . HIS B 2 44 ? -21.462 -5.011 -30.551 1.00 45.45 44 HIS L N 1
ATOM 1950 C CA . HIS B 2 44 ? -20.205 -4.817 -31.278 1.00 45.41 44 HIS L CA 1
ATOM 1951 C C . HIS B 2 44 ? -19.557 -6.010 -31.969 1.00 44.55 44 HIS L C 1
ATOM 1952 O O . HIS B 2 44 ? -18.442 -6.386 -31.629 1.00 44.93 44 HIS L O 1
ATOM 1959 N N . LEU B 2 45 ? -20.244 -6.611 -32.932 1.00 43.37 45 LEU L N 1
ATOM 1960 C CA . LEU B 2 45 ? -19.662 -7.720 -33.684 1.00 42.33 45 LEU L CA 1
ATOM 1961 C C . LEU B 2 45 ? -19.436 -7.198 -35.094 1.00 41.46 45 LEU L C 1
ATOM 1962 O O . LEU B 2 45 ? -20.386 -6.970 -35.848 1.00 41.74 45 LEU L O 1
ATOM 1967 N N . PHE B 2 46 ? -18.175 -6.989 -35.442 1.00 39.77 46 PHE L N 1
ATOM 1968 C CA . PHE B 2 46 ? -17.833 -6.478 -36.753 1.00 38.12 46 PHE L CA 1
ATOM 1969 C C . PHE B 2 46 ? -17.366 -7.577 -37.698 1.00 37.80 46 PHE L C 1
ATOM 1970 O O . PHE B 2 46 ? -16.758 -8.568 -37.278 1.00 37.42 46 PHE L O 1
ATOM 1978 N N . THR B 2 47 ? -17.680 -7.399 -38.977 1.00 37.41 47 THR L N 1
ATOM 1979 C CA . THR B 2 47 ? -17.247 -8.327 -40.016 1.00 37.70 47 THR L CA 1
ATOM 1980 C C . THR B 2 47 ? -17.148 -7.532 -41.304 1.00 37.11 47 THR L C 1
ATOM 1981 O O . THR B 2 47 ? -18.070 -6.797 -41.659 1.00 37.10 47 THR L O 1
ATOM 1985 N N . GLY B 2 48 ? -16.020 -7.669 -41.990 1.00 36.46 48 GLY L N 1
ATOM 1986 C CA . GLY B 2 48 ? -15.836 -6.972 -43.241 1.00 35.56 48 GLY L CA 1
ATOM 1987 C C . GLY B 2 48 ? -16.440 -7.839 -44.318 1.00 35.12 48 GLY L C 1
ATOM 1988 O O . GLY B 2 48 ? -16.187 -9.044 -44.354 1.00 34.96 48 GLY L O 1
ATOM 1989 N N . LEU B 2 49 ? -17.231 -7.228 -45.196 1.00 34.92 49 LEU L N 1
ATOM 1990 C CA . LEU B 2 49 ? -17.906 -7.951 -46.268 1.00 34.10 49 LEU L CA 1
ATOM 1991 C C . LEU B 2 49 ? -17.225 -7.762 -47.618 1.00 33.71 49 LEU L C 1
ATOM 1992 O O . LEU B 2 49 ? -16.942 -8.720 -48.326 1.00 33.61 49 LEU L O 1
ATOM 1997 N N . ILE B 2 50 ? -16.995 -6.506 -47.980 1.00 33.89 50 ILE L N 1
ATOM 1998 C CA . ILE B 2 50 ? -16.369 -6.176 -49.258 1.00 33.78 50 ILE L CA 1
ATOM 1999 C C . ILE B 2 50 ? -15.153 -5.286 -49.077 1.00 33.76 50 ILE L C 1
ATOM 2000 O O . ILE B 2 50 ? -15.199 -4.296 -48.351 1.00 34.03 50 ILE L O 1
ATOM 2005 N N . GLY B 2 51 ? -14.068 -5.650 -49.747 1.00 33.87 51 GLY L N 1
ATOM 2006 C CA . GLY B 2 51 ? -12.848 -4.864 -49.693 1.00 34.05 51 GLY L CA 1
ATOM 2007 C C . GLY B 2 51 ? -12.339 -4.591 -51.101 1.00 34.40 51 GLY L C 1
ATOM 2008 O O . GLY B 2 51 ? -12.562 -5.394 -52.005 1.00 34.45 51 GLY L O 1
ATOM 2009 N N . GLY B 2 52 ? -11.668 -3.457 -51.300 1.00 34.31 52 GLY L N 1
ATOM 2010 C CA . GLY B 2 52 ? -11.135 -3.132 -52.616 1.00 33.82 52 GLY L CA 1
ATOM 2011 C C . GLY B 2 52 ? -12.198 -2.852 -53.663 1.00 34.16 52 GLY L C 1
ATOM 2012 O O . GLY B 2 52 ? -12.101 -3.297 -54.807 1.00 33.72 52 GLY L O 1
ATOM 2013 N N . THR B 2 53 ? -13.226 -2.116 -53.256 1.00 34.98 53 THR L N 1
ATOM 2014 C CA . THR B 2 53 ? -14.318 -1.748 -54.136 1.00 35.36 53 THR L CA 1
ATOM 2015 C C . THR B 2 53 ? -15.315 -2.869 -54.395 1.00 35.64 53 THR L C 1
ATOM 2016 O O . THR B 2 53 ? -16.514 -2.660 -54.205 1.00 35.61 53 THR L O 1
ATOM 2020 N N . ASN B 2 54 ? -14.856 -4.048 -54.821 1.00 36.07 54 ASN L N 1
ATOM 2021 C CA . ASN B 2 54 ? -15.802 -5.148 -55.066 1.00 36.67 54 ASN L CA 1
ATOM 2022 C C . ASN B 2 54 ? -15.364 -6.577 -54.723 1.00 36.88 54 ASN L C 1
ATOM 2023 O O . ASN B 2 54 ? -16.025 -7.540 -55.124 1.00 35.89 54 ASN L O 1
ATOM 2028 N N . ASN B 2 55 ? -14.263 -6.728 -53.995 1.00 37.07 55 ASN L N 1
ATOM 2029 C CA . ASN B 2 55 ? -13.820 -8.063 -53.619 1.00 37.77 55 ASN L CA 1
ATOM 2030 C C . ASN B 2 55 ? -14.581 -8.557 -52.400 1.00 37.32 55 ASN L C 1
ATOM 2031 O O . ASN B 2 55 ? -14.546 -7.949 -51.340 1.00 37.06 55 ASN L O 1
ATOM 2036 N N . ARG B 2 56 ? -15.273 -9.672 -52.558 1.00 37.64 56 ARG L N 1
ATOM 2037 C CA . ARG B 2 56 ? -16.026 -10.236 -51.458 1.00 38.58 56 ARG L CA 1
ATOM 2038 C C . ARG B 2 56 ? -15.085 -10.991 -50.546 1.00 38.96 56 ARG L C 1
ATOM 2039 O O . ARG B 2 56 ? -14.339 -11.869 -50.985 1.00 38.87 56 ARG L O 1
ATOM 2047 N N . ALA B 2 57 ? -15.107 -10.630 -49.273 1.00 39.83 57 ALA L N 1
ATOM 2048 C CA . ALA B 2 57 ? -14.260 -11.290 -48.302 1.00 41.02 57 ALA L CA 1
ATOM 2049 C C . ALA B 2 57 ? -14.679 -12.749 -48.250 1.00 41.99 57 ALA L C 1
ATOM 2050 O O . ALA B 2 57 ? -15.865 -13.058 -48.174 1.00 42.79 57 ALA L O 1
ATOM 2052 N N . PRO B 2 58 ? -13.713 -13.669 -48.316 1.00 42.66 58 PRO L N 1
ATOM 2053 C CA . PRO B 2 58 ? -14.041 -15.097 -48.269 1.00 42.56 58 PRO L CA 1
ATOM 2054 C C . PRO B 2 58 ? -15.024 -15.437 -47.148 1.00 41.88 58 PRO L C 1
ATOM 2055 O O . PRO B 2 58 ? -14.989 -14.840 -46.060 1.00 41.28 58 PRO L O 1
ATOM 2059 N N . GLY B 2 59 ? -15.910 -16.387 -47.427 1.00 40.71 59 GLY L N 1
ATOM 2060 C CA . GLY B 2 59 ? -16.875 -16.800 -46.430 1.00 39.33 59 GLY L CA 1
ATOM 2061 C C . GLY B 2 59 ? -18.097 -15.914 -46.334 1.00 38.48 59 GLY L C 1
ATOM 2062 O O . GLY B 2 59 ? -18.983 -16.186 -45.526 1.00 39.29 59 GLY L O 1
ATOM 2063 N N . VAL B 2 60 ? -18.163 -14.860 -47.142 1.00 37.24 60 VAL L N 1
ATOM 2064 C CA . VAL B 2 60 ? -19.313 -13.962 -47.105 1.00 36.00 60 VAL L CA 1
ATOM 2065 C C . VAL B 2 60 ? -20.365 -14.443 -48.100 1.00 35.26 60 VAL L C 1
ATOM 2066 O O . VAL B 2 60 ? -20.024 -14.840 -49.212 1.00 36.21 60 VAL L O 1
ATOM 2070 N N . PRO B 2 61 ? -21.659 -14.418 -47.717 1.00 34.52 61 PRO L N 1
ATOM 2071 C CA . PRO B 2 61 ? -22.712 -14.874 -48.635 1.00 33.35 61 PRO L CA 1
ATOM 2072 C C . PRO B 2 61 ? -22.642 -14.123 -49.960 1.00 32.15 61 PRO L C 1
ATOM 2073 O O . PRO B 2 61 ? -22.301 -12.935 -49.992 1.00 31.48 61 PRO L O 1
ATOM 2077 N N . ALA B 2 62 ? -22.983 -14.818 -51.041 1.00 30.59 62 ALA L N 1
ATOM 2078 C CA . ALA B 2 62 ? -22.956 -14.240 -52.375 1.00 29.16 62 ALA L CA 1
ATOM 2079 C C . ALA B 2 62 ? -23.931 -13.079 -52.591 1.00 27.96 62 ALA L C 1
ATOM 2080 O O . ALA B 2 62 ? -23.823 -12.364 -53.578 1.00 27.07 62 ALA L O 1
ATOM 2082 N N . ARG B 2 63 ? -24.881 -12.887 -51.684 1.00 27.84 63 ARG L N 1
ATOM 2083 C CA . ARG B 2 63 ? -25.851 -11.804 -51.859 1.00 27.43 63 ARG L CA 1
ATOM 2084 C C . ARG B 2 63 ? -25.251 -10.446 -51.553 1.00 27.47 63 ARG L C 1
ATOM 2085 O O . ARG B 2 63 ? -25.956 -9.430 -51.570 1.00 27.61 63 ARG L O 1
ATOM 2093 N N . PHE B 2 64 ? -23.956 -10.432 -51.259 1.00 27.68 64 PHE L N 1
ATOM 2094 C CA . PHE B 2 64 ? -23.259 -9.186 -50.972 1.00 28.30 64 PHE L CA 1
ATOM 2095 C C . PHE B 2 64 ? -22.347 -8.878 -52.130 1.00 28.69 64 PHE L C 1
ATOM 2096 O O . PHE B 2 64 ? -21.549 -9.722 -52.543 1.00 28.62 64 PHE L O 1
ATOM 2104 N N . SER B 2 65 ? -22.478 -7.669 -52.659 1.00 28.74 65 SER L N 1
ATOM 2105 C CA . SER B 2 65 ? -21.654 -7.245 -53.784 1.00 29.24 65 SER L CA 1
ATOM 2106 C C . SER B 2 65 ? -21.360 -5.764 -53.664 1.00 29.00 65 SER L C 1
ATOM 2107 O O . SER B 2 65 ? -22.130 -5.012 -53.054 1.00 29.01 65 SER L O 1
ATOM 2110 N N . GLY B 2 66 ? -20.234 -5.357 -54.235 1.00 28.46 66 GLY L N 1
ATOM 2111 C CA . GLY B 2 66 ? -19.850 -3.961 -54.186 1.00 28.47 66 GLY L CA 1
ATOM 2112 C C . GLY B 2 66 ? -19.546 -3.454 -55.577 1.00 29.03 66 GLY L C 1
ATOM 2113 O O . GLY B 2 66 ? -19.368 -4.244 -56.517 1.00 28.71 66 GLY L O 1
ATOM 2114 N N . SER B 2 67 ? -19.492 -2.133 -55.710 1.00 29.29 67 SER L N 1
ATOM 2115 C CA . SER B 2 67 ? -19.203 -1.500 -56.989 1.00 29.38 67 SER L CA 1
ATOM 2116 C C . SER B 2 67 ? -19.128 0.000 -56.792 1.00 30.01 67 SER L C 1
ATOM 2117 O O . SER B 2 67 ? -18.997 0.491 -55.665 1.00 29.57 67 SER L O 1
ATOM 2120 N N . LEU B 2 68 ? -19.217 0.721 -57.903 1.00 31.09 68 LEU L N 1
ATOM 2121 C CA . LEU B 2 68 ? -19.206 2.174 -57.885 1.00 31.90 68 LEU L CA 1
ATOM 2122 C C . LEU B 2 68 ? -20.479 2.593 -58.618 1.00 32.79 68 LEU L C 1
ATOM 2123 O O . LEU B 2 68 ? -20.809 1.998 -59.635 1.00 32.58 68 LEU L O 1
ATOM 2128 N N . ILE B 2 69 ? -21.217 3.570 -58.088 1.00 33.82 69 ILE L N 1
ATOM 2129 C CA . ILE B 2 69 ? -22.428 4.063 -58.753 1.00 35.37 69 ILE L CA 1
ATOM 2130 C C . ILE B 2 69 ? -22.298 5.565 -58.788 1.00 35.79 69 ILE L C 1
ATOM 2131 O O . ILE B 2 69 ? -22.305 6.220 -57.740 1.00 36.01 69 ILE L O 1
ATOM 2136 N N . GLY B 2 70 ? -22.198 6.116 -59.991 1.00 36.33 70 GLY L N 1
ATOM 2137 C CA . GLY B 2 70 ? -22.026 7.543 -60.104 1.00 36.39 70 GLY L CA 1
ATOM 2138 C C . GLY B 2 70 ? -20.634 7.719 -59.559 1.00 37.41 70 GLY L C 1
ATOM 2139 O O . GLY B 2 70 ? -19.733 6.939 -59.892 1.00 37.73 70 GLY L O 1
ATOM 2140 N N . ASP B 2 71 ? -20.462 8.710 -58.696 1.00 38.03 71 ASP L N 1
ATOM 2141 C CA . ASP B 2 71 ? -19.164 8.992 -58.092 1.00 39.61 71 ASP L CA 1
ATOM 2142 C C . ASP B 2 71 ? -19.125 8.497 -56.644 1.00 39.40 71 ASP L C 1
ATOM 2143 O O . ASP B 2 71 ? -18.407 9.060 -55.790 1.00 40.08 71 ASP L O 1
ATOM 2148 N N . LYS B 2 72 ? -19.905 7.444 -56.381 1.00 37.99 72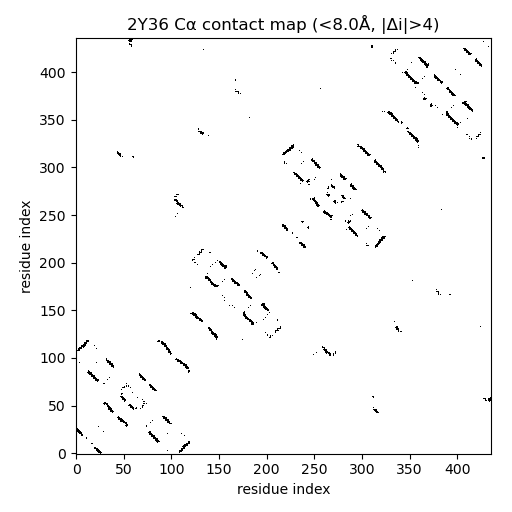 LYS L N 1
ATOM 2149 C CA . LYS B 2 72 ? -20.005 6.842 -55.058 1.00 36.48 72 LYS L CA 1
ATOM 2150 C C . LYS B 2 72 ? -19.705 5.352 -55.095 1.00 35.33 72 LYS L C 1
ATOM 2151 O O . LYS B 2 72 ? -19.797 4.719 -56.149 1.00 35.63 72 LYS L O 1
ATOM 2157 N N . ALA B 2 73 ? -19.337 4.800 -53.943 1.00 33.69 73 ALA L N 1
ATOM 2158 C CA . ALA B 2 73 ? -19.066 3.369 -53.819 1.00 32.16 73 ALA L CA 1
ATOM 2159 C C . ALA B 2 73 ? -20.394 2.796 -53.341 1.00 31.25 73 ALA L C 1
ATOM 2160 O O . ALA B 2 73 ? -21.104 3.445 -52.575 1.00 31.93 73 ALA L O 1
ATOM 2162 N N . ALA B 2 74 ? -20.744 1.595 -53.774 1.00 29.58 74 ALA L N 1
ATOM 2163 C CA . ALA B 2 74 ? -22.024 1.038 -53.349 1.00 27.99 74 ALA L CA 1
ATOM 2164 C C . ALA B 2 74 ? -21.968 -0.401 -52.821 1.00 26.86 74 ALA L C 1
ATOM 2165 O O . ALA B 2 74 ? -21.135 -1.207 -53.252 1.00 26.85 74 ALA L O 1
ATOM 2167 N N . LEU B 2 75 ? -22.849 -0.710 -51.876 1.00 25.17 75 LEU L N 1
ATOM 2168 C CA . LEU B 2 75 ? -22.927 -2.062 -51.333 1.00 25.61 75 LEU L CA 1
ATOM 2169 C C . LEU B 2 75 ? -24.277 -2.644 -51.685 1.00 25.11 75 LEU L C 1
ATOM 2170 O O . LEU B 2 75 ? -25.297 -2.223 -51.152 1.00 25.88 75 LEU L O 1
ATOM 2175 N N . THR B 2 76 ? -24.280 -3.610 -52.588 1.00 24.04 76 THR L N 1
ATOM 2176 C CA . THR B 2 76 ? -25.515 -4.232 -53.008 1.00 22.93 76 THR L CA 1
ATOM 2177 C C . THR B 2 76 ? -25.782 -5.532 -52.256 1.00 23.73 76 THR L C 1
ATOM 2178 O O . THR B 2 76 ? -24.941 -6.445 -52.246 1.00 23.55 76 THR L O 1
ATOM 2182 N N . ILE B 2 77 ? -26.937 -5.598 -51.605 1.00 24.54 77 ILE L N 1
ATOM 2183 C CA . ILE B 2 77 ? -27.355 -6.813 -50.902 1.00 25.66 77 ILE L CA 1
ATOM 2184 C C . ILE B 2 77 ? -28.598 -7.227 -51.681 1.00 26.95 77 ILE L C 1
ATOM 2185 O O . ILE B 2 77 ? -29.590 -6.499 -51.689 1.00 28.19 77 ILE L O 1
ATOM 2190 N N . THR B 2 78 ? -28.561 -8.366 -52.352 1.00 28.12 78 THR L N 1
ATOM 2191 C CA . THR B 2 78 ? -29.744 -8.788 -53.080 1.00 30.13 78 THR L CA 1
ATOM 2192 C C . THR B 2 78 ? -30.386 -9.920 -52.286 1.00 31.11 78 THR L C 1
ATOM 2193 O O . THR B 2 78 ? -29.686 -10.656 -51.602 1.00 32.63 78 THR L O 1
ATOM 2197 N N . GLY B 2 79 ? -31.709 -10.056 -52.364 1.00 31.60 79 GLY L N 1
ATOM 2198 C CA . GLY B 2 79 ? -32.389 -11.104 -51.618 1.00 31.71 79 GLY L CA 1
ATOM 2199 C C . GLY B 2 79 ? -32.168 -10.882 -50.134 1.00 32.41 79 GLY L C 1
ATOM 2200 O O . GLY B 2 79 ? -31.608 -11.742 -49.442 1.00 32.12 79 GLY L O 1
ATOM 2201 N N . GLY B 2 80 ? -32.629 -9.720 -49.662 1.00 33.17 80 GLY L N 1
ATOM 2202 C CA . GLY B 2 80 ? -32.476 -9.303 -48.274 1.00 34.12 80 GLY L CA 1
ATOM 2203 C C . GLY B 2 80 ? -32.902 -10.277 -47.204 1.00 35.05 80 GLY L C 1
ATOM 2204 O O . GLY B 2 80 ? -34.030 -10.754 -47.205 1.00 35.06 80 GLY L O 1
ATOM 2205 N N . GLN B 2 81 ? -31.997 -10.557 -46.274 1.00 35.98 81 GLN L N 1
ATOM 2206 C CA . GLN B 2 81 ? -32.279 -11.477 -45.180 1.00 36.82 81 GLN L CA 1
ATOM 2207 C C . GLN B 2 81 ? -32.568 -10.750 -43.867 1.00 37.00 81 GLN L C 1
ATOM 2208 O O . GLN B 2 81 ? -32.258 -9.558 -43.709 1.00 37.92 81 GLN L O 1
ATOM 2214 N N . THR B 2 82 ? -33.178 -11.477 -42.935 1.00 36.88 82 THR L N 1
ATOM 2215 C CA . THR B 2 82 ? -33.524 -10.928 -41.640 1.00 36.33 82 THR L CA 1
ATOM 2216 C C . THR B 2 82 ? -32.286 -10.643 -40.819 1.00 36.22 82 THR L C 1
ATOM 2217 O O . THR B 2 82 ? -32.200 -9.595 -40.195 1.00 35.73 82 THR L O 1
ATOM 2221 N N . GLU B 2 83 ? -31.320 -11.560 -40.829 1.00 36.25 83 GLU L N 1
ATOM 2222 C CA . GLU B 2 83 ? -30.102 -11.341 -40.058 1.00 36.31 83 GLU L CA 1
ATOM 2223 C C . GLU B 2 83 ? -29.340 -10.124 -40.595 1.00 35.51 83 GLU L C 1
ATOM 2224 O O . GLU B 2 83 ? -28.556 -9.501 -39.879 1.00 35.33 83 GLU L O 1
ATOM 2230 N N . ASP B 2 84 ? -29.595 -9.782 -41.854 1.00 34.91 84 ASP L N 1
ATOM 2231 C CA . ASP B 2 84 ? -28.946 -8.652 -42.500 1.00 33.58 84 ASP L CA 1
ATOM 2232 C C . ASP B 2 84 ? -29.261 -7.308 -41.846 1.00 33.77 84 ASP L C 1
ATOM 2233 O O . ASP B 2 84 ? -28.638 -6.294 -42.201 1.00 33.39 84 ASP L O 1
ATOM 2238 N N . GLU B 2 85 ? -30.229 -7.290 -40.922 1.00 33.15 85 GLU L N 1
ATOM 2239 C CA . GLU B 2 85 ? -30.566 -6.061 -40.204 1.00 33.40 85 GLU L CA 1
ATOM 2240 C C . GLU B 2 85 ? -29.356 -5.801 -39.316 1.00 33.26 85 GLU L C 1
ATOM 2241 O O . GLU B 2 85 ? -29.030 -6.606 -38.442 1.00 34.44 85 GLU L O 1
ATOM 2247 N N . ALA B 2 86 ? -28.682 -4.684 -39.557 1.00 32.56 86 ALA L N 1
ATOM 2248 C CA . ALA B 2 86 ? -27.493 -4.333 -38.803 1.00 31.87 86 ALA L CA 1
ATOM 2249 C C . ALA B 2 86 ? -27.090 -2.989 -39.351 1.00 31.67 86 ALA L C 1
ATOM 2250 O O . ALA B 2 86 ? -27.754 -2.475 -40.259 1.00 32.25 86 ALA L O 1
ATOM 2252 N N . ILE B 2 87 ? -26.029 -2.398 -38.817 1.00 30.51 87 ILE L N 1
ATOM 2253 C CA . ILE B 2 87 ? -25.598 -1.126 -39.360 1.00 29.98 87 ILE L CA 1
ATOM 2254 C C . ILE B 2 87 ? -24.365 -1.398 -40.226 1.00 29.56 87 ILE L C 1
ATOM 2255 O O . ILE B 2 87 ? -23.501 -2.187 -39.845 1.00 28.92 87 ILE L O 1
ATOM 2260 N N . TYR B 2 88 ? -24.314 -0.775 -41.408 1.00 29.22 88 TYR L N 1
ATOM 2261 C CA . TYR B 2 88 ? -23.206 -0.980 -42.343 1.00 29.04 88 TYR L CA 1
ATOM 2262 C C . TYR B 2 88 ? -22.286 0.226 -42.453 1.00 29.11 88 TYR L C 1
ATOM 2263 O O . TYR B 2 88 ? -22.736 1.356 -42.664 1.00 28.76 88 TYR L O 1
ATOM 2272 N N . PHE B 2 89 ? -20.991 -0.041 -42.313 1.00 29.04 89 PHE L N 1
ATOM 2273 C CA . PHE B 2 89 ? -19.969 0.987 -42.352 1.00 29.79 89 PHE L CA 1
ATOM 2274 C C . PHE B 2 89 ? -19.167 1.028 -43.632 1.00 30.48 89 PHE L C 1
ATOM 2275 O O . PHE B 2 89 ? -18.844 -0.011 -44.198 1.00 31.16 89 PHE L O 1
ATOM 2283 N N . CYS B 2 90 ? -18.832 2.236 -44.074 1.00 31.02 90 CYS L N 1
ATOM 2284 C CA . CYS B 2 90 ? -18.026 2.423 -45.281 1.00 32.39 90 CYS L CA 1
ATOM 2285 C C . CYS B 2 90 ? -16.602 2.943 -44.947 1.00 32.34 90 CYS L C 1
ATOM 2286 O O . CYS B 2 90 ? -16.430 3.799 -44.076 1.00 32.39 90 CYS L O 1
ATOM 2289 N N . ALA B 2 91 ? -15.587 2.421 -45.634 1.00 32.60 91 ALA L N 1
ATOM 2290 C CA . ALA B 2 91 ? -14.205 2.840 -45.403 1.00 32.95 91 ALA L CA 1
ATOM 2291 C C . ALA B 2 91 ? -13.452 3.112 -46.715 1.00 33.63 91 ALA L C 1
ATOM 2292 O O . ALA B 2 91 ? -13.396 2.260 -47.609 1.00 33.68 91 ALA L O 1
ATOM 2294 N N . LEU B 2 92 ? -12.872 4.308 -46.818 1.00 34.35 92 LEU L N 1
ATOM 2295 C CA . LEU B 2 92 ? -12.123 4.719 -48.008 1.00 34.56 92 LEU L CA 1
ATOM 2296 C C . LEU B 2 92 ? -10.677 5.000 -47.674 1.00 35.50 92 LEU L C 1
ATOM 2297 O O . LEU B 2 92 ? -10.366 5.506 -46.597 1.00 36.00 92 LEU L O 1
ATOM 2302 N N . TRP B 2 93 ? -9.797 4.671 -48.609 1.00 36.94 93 TRP L N 1
ATOM 2303 C CA . TRP B 2 93 ? -8.369 4.889 -48.441 1.00 38.29 93 TRP L CA 1
ATOM 2304 C C . TRP B 2 93 ? -7.950 6.137 -49.206 1.00 39.51 93 TRP L C 1
ATOM 2305 O O . TRP B 2 93 ? -8.127 6.214 -50.428 1.00 40.29 93 TRP L O 1
ATOM 2316 N N . TYR B 2 94 ? -7.412 7.111 -48.470 1.00 40.56 94 TYR L N 1
ATOM 2317 C CA . TYR B 2 94 ? -6.941 8.365 -49.045 1.00 41.27 94 TYR L CA 1
ATOM 2318 C C . TYR B 2 94 ? -5.420 8.491 -48.975 1.00 41.70 94 TYR L C 1
ATOM 2319 O O . TYR B 2 94 ? -4.889 9.281 -48.182 1.00 41.61 94 TYR L O 1
ATOM 2328 N N . SER B 2 95 ? -4.724 7.689 -49.778 1.00 42.12 95 SER L N 1
ATOM 2329 C CA . SER B 2 95 ? -3.265 7.738 -49.853 1.00 42.94 95 SER L CA 1
ATOM 2330 C C . SER B 2 95 ? -2.412 7.179 -48.698 1.00 42.69 95 SER L C 1
ATOM 2331 O O . SER B 2 95 ? -1.455 6.441 -48.943 1.00 43.33 95 SER L O 1
ATOM 2334 N N . ASN B 2 96 ? -2.736 7.521 -47.454 1.00 41.99 96 ASN L N 1
ATOM 2335 C CA . ASN B 2 96 ? -1.921 7.062 -46.324 1.00 41.42 96 ASN L CA 1
ATOM 2336 C C . ASN B 2 96 ? -2.696 6.748 -45.040 1.00 40.94 96 ASN L C 1
ATOM 2337 O O . ASN B 2 96 ? -2.094 6.505 -43.991 1.00 40.75 96 ASN L O 1
ATOM 2342 N N . HIS B 2 97 ? -4.023 6.777 -45.115 1.00 39.94 97 HIS L N 1
ATOM 2343 C CA . HIS B 2 97 ? -4.852 6.497 -43.953 1.00 38.52 97 HIS L CA 1
ATOM 2344 C C . HIS B 2 97 ? -6.291 6.198 -44.394 1.00 37.32 97 HIS L C 1
ATOM 2345 O O . HIS B 2 97 ? -6.712 6.616 -45.480 1.00 37.71 97 HIS L O 1
ATOM 2352 N N . TRP B 2 98 ? -7.040 5.479 -43.559 1.00 35.26 98 TRP L N 1
ATOM 2353 C CA . TRP B 2 98 ? -8.431 5.150 -43.875 1.00 33.14 98 TRP L CA 1
ATOM 2354 C C . TRP B 2 98 ? -9.395 6.167 -43.257 1.00 32.73 98 TRP L C 1
ATOM 2355 O O . TRP B 2 98 ? -9.050 6.857 -42.305 1.00 31.91 98 TRP L O 1
ATOM 2366 N N . VAL B 2 99 ? -10.601 6.263 -43.811 1.00 32.06 99 VAL L N 1
ATOM 2367 C CA . VAL B 2 99 ? -11.632 7.148 -43.267 1.00 31.58 99 VAL L CA 1
ATOM 2368 C C . VAL B 2 99 ? -12.981 6.456 -43.431 1.00 31.13 99 VAL L C 1
ATOM 2369 O O . VAL B 2 99 ? -13.340 6.040 -44.533 1.00 32.24 99 VAL L O 1
ATOM 2373 N N . PHE B 2 100 ? -13.711 6.324 -42.330 1.00 30.05 100 PHE L N 1
ATOM 2374 C CA . PHE B 2 100 ? -15.014 5.667 -42.330 1.00 29.92 100 PHE L CA 1
ATOM 2375 C C . PHE B 2 100 ? -16.166 6.665 -42.516 1.00 31.19 100 PHE L C 1
ATOM 2376 O O . PHE B 2 100 ? -15.974 7.889 -42.448 1.00 32.46 100 PHE L O 1
ATOM 2384 N N . GLY B 2 101 ? -17.361 6.137 -42.770 1.00 30.31 101 GLY L N 1
ATOM 2385 C CA . GLY B 2 101 ? -18.522 6.987 -42.907 1.00 29.68 101 GLY L CA 1
ATOM 2386 C C . GLY B 2 101 ? -19.204 6.903 -41.558 1.00 30.07 101 GLY L C 1
ATOM 2387 O O . GLY B 2 101 ? -18.658 6.286 -40.641 1.00 30.09 101 GLY L O 1
ATOM 2388 N N . GLY B 2 102 ? -20.379 7.511 -41.421 1.00 29.57 102 GLY L N 1
ATOM 2389 C CA . GLY B 2 102 ? -21.082 7.446 -40.152 1.00 29.55 102 GLY L CA 1
ATOM 2390 C C . GLY B 2 102 ? -21.790 6.104 -40.001 1.00 29.85 102 GLY L C 1
ATOM 2391 O O . GLY B 2 102 ? -22.126 5.659 -38.893 1.00 29.84 102 GLY L O 1
ATOM 2392 N N . GLY B 2 103 ? -22.014 5.450 -41.132 1.00 29.15 103 GLY L N 1
ATOM 2393 C CA . GLY B 2 103 ? -22.678 4.164 -41.108 1.00 29.19 103 GLY L CA 1
ATOM 2394 C C . GLY B 2 103 ? -24.140 4.290 -41.488 1.00 29.35 103 GLY L C 1
ATOM 2395 O O . GLY B 2 103 ? -24.800 5.293 -41.200 1.00 30.23 103 GLY L O 1
ATOM 2396 N N . THR B 2 104 ? -24.648 3.273 -42.165 1.00 28.78 104 THR L N 1
ATOM 2397 C CA . THR B 2 104 ? -26.044 3.251 -42.569 1.00 28.30 104 THR L CA 1
ATOM 2398 C C . THR B 2 104 ? -26.750 2.212 -41.707 1.00 28.28 104 THR L C 1
ATOM 2399 O O . THR B 2 104 ? -26.382 1.030 -41.726 1.00 27.66 104 THR L O 1
ATOM 2403 N N . LYS B 2 105 ? -27.741 2.641 -40.934 1.00 28.50 105 LYS L N 1
ATOM 2404 C CA . LYS B 2 105 ? -28.478 1.694 -40.107 1.00 29.42 105 LYS L CA 1
ATOM 2405 C C . LYS B 2 105 ? -29.598 1.078 -40.931 1.00 29.27 105 LYS L C 1
ATOM 2406 O O . LYS B 2 105 ? -30.656 1.687 -41.109 1.00 29.36 105 LYS L O 1
ATOM 2412 N N . LEU B 2 106 ? -29.332 -0.131 -41.434 1.00 29.76 106 LEU L N 1
ATOM 2413 C CA . LEU B 2 106 ? -30.265 -0.899 -42.268 1.00 30.04 106 LEU L CA 1
ATOM 2414 C C . LEU B 2 106 ? -31.268 -1.749 -41.492 1.00 30.45 106 LEU L C 1
ATOM 2415 O O . LEU B 2 106 ? -30.907 -2.507 -40.578 1.00 30.29 106 LEU L O 1
ATOM 2420 N N . THR B 2 107 ? -32.524 -1.625 -41.914 1.00 31.06 107 THR L N 1
ATOM 2421 C CA . THR B 2 107 ? -33.675 -2.322 -41.332 1.00 31.08 107 THR L CA 1
ATOM 2422 C C . THR B 2 107 ? -34.297 -3.320 -42.322 1.00 30.42 107 THR L C 1
ATOM 2423 O O . THR B 2 107 ? -34.765 -2.923 -43.386 1.00 30.43 107 THR L O 1
ATOM 2427 N N . VAL B 2 108 ? -34.285 -4.606 -41.978 1.00 30.22 108 VAL L N 1
ATOM 2428 C CA . VAL B 2 108 ? -34.887 -5.631 -42.830 1.00 29.97 108 VAL L CA 1
ATOM 2429 C C . VAL B 2 108 ? -36.116 -6.073 -42.090 1.00 30.15 108 VAL L C 1
ATOM 2430 O O . VAL B 2 108 ? -36.011 -6.783 -41.079 1.00 30.63 108 VAL L O 1
ATOM 2434 N N . LEU B 2 109 ? -37.281 -5.665 -42.571 1.00 30.41 109 LEU L N 1
ATOM 2435 C CA . LEU B 2 109 ? -38.513 -6.028 -41.884 1.00 30.69 109 LEU L CA 1
ATOM 2436 C C . LEU B 2 109 ? -38.793 -7.518 -41.799 1.00 31.12 109 LEU L C 1
ATOM 2437 O O . LEU B 2 109 ? -39.655 -8.013 -42.502 1.00 31.32 109 LEU L O 1
ATOM 2442 N N . GLY B 2 110 ? -38.085 -8.216 -40.912 1.00 31.96 110 GLY L N 1
ATOM 2443 C CA . GLY B 2 110 ? -38.306 -9.645 -40.742 1.00 32.74 110 GLY L CA 1
ATOM 2444 C C . GLY B 2 110 ? -39.375 -10.074 -39.733 1.00 33.13 110 GLY L C 1
ATOM 2445 O O . GLY B 2 110 ? -39.479 -11.262 -39.438 1.00 33.33 110 GLY L O 1
ATOM 2446 N N . GLN B 2 111 ? -40.143 -9.137 -39.179 1.00 33.33 111 GLN L N 1
ATOM 2447 C CA . GLN B 2 111 ? -41.220 -9.481 -38.240 1.00 33.94 111 GLN L CA 1
ATOM 2448 C C . GLN B 2 111 ? -42.290 -8.390 -38.314 1.00 33.40 111 GLN L C 1
ATOM 2449 O O . GLN B 2 111 ? -42.086 -7.352 -38.954 1.00 33.92 111 GLN L O 1
ATOM 2455 N N . PRO B 2 112 ? -43.448 -8.608 -37.670 1.00 32.45 112 PRO L N 1
ATOM 2456 C CA . PRO B 2 112 ? -44.529 -7.613 -37.690 1.00 31.99 112 PRO L CA 1
ATOM 2457 C C . PRO B 2 112 ? -44.198 -6.343 -36.929 1.00 30.92 112 PRO L C 1
ATOM 2458 O O . PRO B 2 112 ? -43.362 -6.353 -36.043 1.00 30.91 112 PRO L O 1
ATOM 2462 N N . LYS B 2 113 ? -44.865 -5.250 -37.272 1.00 30.73 113 LYS L N 1
ATOM 2463 C CA . LYS B 2 113 ? -44.668 -3.990 -36.567 1.00 31.03 113 LYS L CA 1
ATOM 2464 C C . LYS B 2 113 ? -45.383 -4.117 -35.233 1.00 30.81 113 LYS L C 1
ATOM 2465 O O . LYS B 2 113 ? -46.471 -4.681 -35.161 1.00 30.81 113 LYS L O 1
ATOM 2471 N N . SER B 2 114 ? -44.776 -3.618 -34.167 1.00 30.66 114 SER L N 1
ATOM 2472 C CA . SER B 2 114 ? -45.428 -3.670 -32.866 1.00 30.46 114 SER L CA 1
ATOM 2473 C C . SER B 2 114 ? -45.119 -2.389 -32.108 1.00 29.62 114 SER L C 1
ATOM 2474 O O . SER B 2 114 ? -43.961 -2.050 -31.880 1.00 29.07 114 SER L O 1
ATOM 2477 N N . SER B 2 115 ? -46.167 -1.666 -31.737 1.00 29.09 115 SER L N 1
ATOM 2478 C CA . SER B 2 115 ? -46.009 -0.419 -31.004 1.00 28.51 115 SER L CA 1
ATOM 2479 C C . SER B 2 115 ? -45.363 -0.6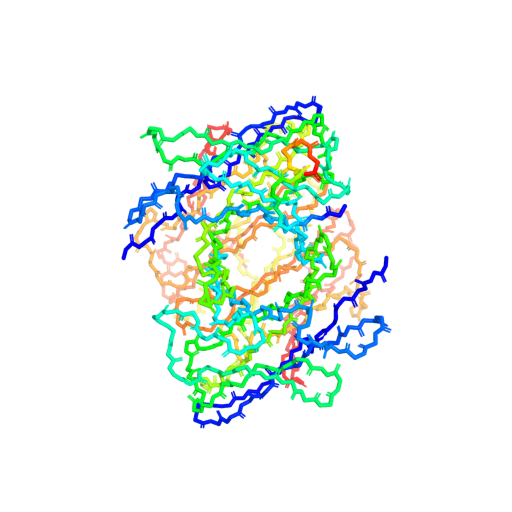51 -29.631 1.00 27.35 115 SER L C 1
ATOM 2480 O O . SER B 2 115 ? -45.404 -1.754 -29.081 1.00 27.46 115 SER L O 1
ATOM 2483 N N . PRO B 2 116 ? -44.749 0.389 -29.062 1.00 26.30 116 PRO L N 1
ATOM 2484 C CA . PRO B 2 116 ? -44.102 0.248 -27.758 1.00 26.61 116 PRO L CA 1
ATOM 2485 C C . PRO B 2 116 ? -45.004 -0.100 -26.576 1.00 27.29 116 PRO L C 1
ATOM 2486 O O . PRO B 2 116 ? -46.171 0.287 -26.520 1.00 27.50 116 PRO L O 1
ATOM 2490 N N . SER B 2 117 ? -44.446 -0.849 -25.634 1.00 28.08 117 SER L N 1
ATOM 2491 C CA . SER B 2 117 ? -45.161 -1.235 -24.418 1.00 28.29 117 SER L CA 1
ATOM 2492 C C . SER B 2 117 ? -44.501 -0.342 -23.371 1.00 29.20 117 SER L C 1
ATOM 2493 O O . SER B 2 117 ? -43.425 -0.650 -22.857 1.00 29.61 117 SER L O 1
ATOM 2496 N N . VAL B 2 118 ? -45.146 0.780 -23.082 1.00 29.85 118 VAL L N 1
ATOM 2497 C CA . VAL B 2 118 ? -44.606 1.751 -22.153 1.00 30.14 118 VAL L CA 1
ATOM 2498 C C . VAL B 2 118 ? -45.116 1.595 -20.731 1.00 30.44 118 VAL L C 1
ATOM 2499 O O . VAL B 2 118 ? -46.272 1.246 -20.511 1.00 31.39 118 VAL L O 1
ATOM 2503 N N . THR B 2 119 ? -44.240 1.848 -19.763 1.00 30.24 119 THR L N 1
ATOM 2504 C CA . THR B 2 119 ? -44.604 1.787 -18.349 1.00 29.83 119 THR L CA 1
ATOM 2505 C C . THR B 2 119 ? -43.929 2.959 -17.677 1.00 29.65 119 THR L C 1
ATOM 2506 O O . THR B 2 119 ? -42.723 3.148 -17.837 1.00 30.45 119 THR L O 1
ATOM 2510 N N . LEU B 2 120 ? -44.701 3.755 -16.942 1.00 28.98 120 LEU L N 1
ATOM 2511 C CA . LEU B 2 120 ? -44.139 4.901 -16.245 1.00 28.00 120 LEU L CA 1
ATOM 2512 C C . LEU B 2 120 ? -44.098 4.649 -14.763 1.00 27.63 120 LEU L C 1
ATOM 2513 O O . LEU B 2 120 ? -45.116 4.398 -14.140 1.00 27.65 120 LEU L O 1
ATOM 2518 N N . PHE B 2 121 ? -42.912 4.705 -14.191 1.00 28.06 121 PHE L N 1
ATOM 2519 C CA . PHE B 2 121 ? -42.797 4.499 -12.763 1.00 29.08 121 PHE L CA 1
ATOM 2520 C C . PHE B 2 121 ? -42.623 5.841 -12.036 1.00 29.63 121 PHE L C 1
ATOM 2521 O O . PHE B 2 121 ? -41.883 6.720 -12.491 1.00 29.91 121 PHE L O 1
ATOM 2529 N N . PRO B 2 122 ? -43.340 6.036 -10.922 1.00 30.10 122 PRO L N 1
ATOM 2530 C CA . PRO B 2 122 ? -43.180 7.305 -10.210 1.00 30.19 122 PRO L CA 1
ATOM 2531 C C . PRO B 2 122 ? -41.950 7.179 -9.340 1.00 29.92 122 PRO L C 1
ATOM 2532 O O . PRO B 2 122 ? -41.335 6.125 -9.299 1.00 29.68 122 PRO L O 1
ATOM 2536 N N . PRO B 2 123 ? -41.564 8.257 -8.647 1.00 30.19 123 PRO L N 1
ATOM 2537 C CA . PRO B 2 123 ? -40.382 8.216 -7.780 1.00 30.40 123 PRO L CA 1
ATOM 2538 C C . PRO B 2 123 ? -40.665 7.395 -6.532 1.00 30.84 123 PRO L C 1
ATOM 2539 O O . PRO B 2 123 ? -41.727 7.533 -5.923 1.00 31.63 123 PRO L O 1
ATOM 2543 N N . SER B 2 124 ? -39.728 6.538 -6.158 1.00 30.90 124 SER L N 1
ATOM 2544 C CA . SER B 2 124 ? -39.875 5.738 -4.952 1.00 30.85 124 SER L CA 1
ATOM 2545 C C . SER B 2 124 ? -39.723 6.694 -3.761 1.00 31.25 124 SER L C 1
ATOM 2546 O O . SER B 2 124 ? -38.984 7.683 -3.837 1.00 30.87 124 SER L O 1
ATOM 2549 N N . SER B 2 125 ? -40.423 6.418 -2.667 1.00 32.12 125 SER L N 1
ATOM 2550 C CA . SER B 2 125 ? -40.303 7.264 -1.480 1.00 33.54 125 SER L CA 1
ATOM 2551 C C . SER B 2 125 ? -38.912 7.105 -0.859 1.00 33.87 125 SER L C 1
ATOM 2552 O O . SER B 2 125 ? -38.386 8.028 -0.227 1.00 34.19 125 SER L O 1
ATOM 2555 N N . GLU B 2 126 ? -38.312 5.932 -1.029 1.00 33.96 126 GLU L N 1
ATOM 2556 C CA . GLU B 2 126 ? -36.975 5.733 -0.494 1.00 34.60 126 GLU L CA 1
ATOM 2557 C C . GLU B 2 126 ? -36.023 6.724 -1.152 1.00 34.27 126 GLU L C 1
ATOM 2558 O O . GLU B 2 126 ? -35.193 7.335 -0.482 1.00 34.28 126 GLU L O 1
ATOM 2564 N N . GLU B 2 127 ? -36.127 6.877 -2.467 1.00 34.03 127 GLU L N 1
ATOM 2565 C CA . GLU B 2 127 ? -35.250 7.817 -3.143 1.00 34.15 127 GLU L CA 1
ATOM 2566 C C . GLU B 2 127 ? -35.675 9.231 -2.762 1.00 34.58 127 GLU L C 1
ATOM 2567 O O . GLU B 2 127 ? -34.832 10.105 -2.562 1.00 34.03 127 GLU L O 1
ATOM 2573 N N . LEU B 2 128 ? -36.989 9.443 -2.667 1.00 35.40 128 LEU L N 1
ATOM 2574 C CA . LEU B 2 128 ? -37.554 10.733 -2.294 1.00 35.60 128 LEU L CA 1
ATOM 2575 C C . LEU B 2 128 ? -36.973 11.194 -0.959 1.00 36.45 128 LEU L C 1
ATOM 2576 O O . LEU B 2 128 ? -36.614 12.361 -0.792 1.00 36.87 128 LEU L O 1
ATOM 2581 N N . ALA B 2 129 ? -36.867 10.272 -0.009 1.00 37.30 129 ALA L N 1
ATOM 2582 C CA . ALA B 2 129 ? -36.341 10.611 1.306 1.00 38.07 129 ALA L CA 1
ATOM 2583 C C . ALA B 2 129 ? -34.897 11.129 1.280 1.00 38.92 129 ALA L C 1
ATOM 2584 O O . ALA B 2 129 ? -34.394 11.596 2.306 1.00 39.55 129 ALA L O 1
ATOM 2586 N N . THR B 2 130 ? -34.228 11.057 0.127 1.00 39.28 130 THR L N 1
ATOM 2587 C CA . THR B 2 130 ? -32.855 11.559 0.030 1.00 39.04 130 THR L CA 1
ATOM 2588 C C . THR B 2 130 ? -32.865 12.898 -0.712 1.00 39.39 130 THR L C 1
ATOM 2589 O O . THR B 2 130 ? -31.823 13.396 -1.159 1.00 39.34 130 THR L O 1
ATOM 2593 N N . ASN B 2 131 ? -34.062 13.468 -0.830 1.00 40.21 131 ASN L N 1
ATOM 2594 C CA . ASN B 2 131 ? -34.287 14.758 -1.485 1.00 40.82 131 ASN L CA 1
ATOM 2595 C C . ASN B 2 131 ? -34.005 14.772 -2.979 1.00 39.87 131 ASN L C 1
ATOM 2596 O O . ASN B 2 131 ? -33.515 15.762 -3.529 1.00 40.29 131 ASN L O 1
ATOM 2601 N N . THR B 2 132 ? -34.305 13.669 -3.646 1.00 38.62 132 THR L N 1
ATOM 2602 C CA . THR B 2 132 ? -34.112 13.618 -5.087 1.00 37.44 132 THR L CA 1
ATOM 2603 C C . THR B 2 132 ? -35.153 12.684 -5.691 1.00 36.03 132 THR L C 1
ATOM 2604 O O . THR B 2 132 ? -35.510 11.670 -5.097 1.00 36.73 132 THR L O 1
ATOM 2608 N N . ALA B 2 133 ? -35.671 13.060 -6.855 1.00 33.99 133 ALA L N 1
ATOM 2609 C CA . ALA B 2 133 ? -36.716 12.293 -7.514 1.00 32.63 133 ALA L CA 1
ATOM 2610 C C . ALA B 2 133 ? -36.344 11.817 -8.899 1.00 31.83 133 ALA L C 1
ATOM 2611 O O . ALA B 2 133 ? -35.705 12.527 -9.661 1.00 32.29 133 ALA L O 1
ATOM 2613 N N . THR B 2 134 ? -36.781 10.618 -9.239 1.00 30.72 134 THR L N 1
ATOM 2614 C CA . THR B 2 134 ? -36.474 10.074 -10.537 1.00 29.27 134 THR L CA 1
ATOM 2615 C C . THR B 2 134 ? -37.671 9.332 -11.085 1.00 29.07 134 THR L C 1
ATOM 2616 O O . THR B 2 134 ? -38.218 8.454 -10.420 1.00 29.25 134 THR L O 1
ATOM 2620 N N . LEU B 2 135 ? -38.095 9.713 -12.287 1.00 28.75 135 LEU L N 1
ATOM 2621 C CA . LEU B 2 135 ? -39.216 9.051 -12.944 1.00 28.58 135 LEU L CA 1
ATOM 2622 C C . LEU B 2 135 ? -38.539 8.086 -13.918 1.00 28.24 135 LEU L C 1
ATOM 2623 O O . LEU B 2 135 ? -37.577 8.463 -14.589 1.00 27.18 135 LEU L O 1
ATOM 2628 N N . VAL B 2 136 ? -39.002 6.837 -13.966 1.00 28.32 136 VAL L N 1
ATOM 2629 C CA . VAL B 2 136 ? -38.414 5.845 -14.873 1.00 28.20 136 VAL L CA 1
ATOM 2630 C C . VAL B 2 136 ? -39.478 5.356 -15.847 1.00 28.76 136 VAL L C 1
ATOM 2631 O O . VAL B 2 136 ? -40.563 4.943 -15.435 1.00 28.44 136 VAL L O 1
ATOM 2635 N N . CYS B 2 137 ? -39.154 5.407 -17.137 1.00 29.59 137 CYS L N 1
ATOM 2636 C CA . CYS B 2 137 ? -40.078 5.009 -18.207 1.00 29.90 137 CYS L CA 1
ATOM 2637 C C . CYS B 2 137 ? -39.538 3.880 -19.098 1.00 29.95 137 CYS L C 1
ATOM 2638 O O . CYS B 2 137 ? -38.831 4.126 -20.078 1.00 29.16 137 CYS L O 1
ATOM 2641 N N . THR B 2 138 ? -39.879 2.644 -18.760 1.00 30.47 138 THR L N 1
ATOM 2642 C CA . THR B 2 138 ? -39.437 1.491 -19.536 1.00 31.59 138 THR L CA 1
ATOM 2643 C C . THR B 2 138 ? -40.259 1.375 -20.817 1.00 31.79 138 THR L C 1
ATOM 2644 O O . THR B 2 138 ? -41.474 1.530 -20.800 1.00 32.21 138 THR L O 1
ATOM 2648 N N . ILE B 2 139 ? -39.583 1.092 -21.923 1.00 32.33 139 ILE L N 1
ATOM 2649 C CA . ILE B 2 139 ? -40.230 0.981 -23.228 1.00 32.50 139 ILE L CA 1
ATOM 2650 C C . ILE B 2 139 ? -39.805 -0.325 -23.909 1.00 32.54 139 ILE L C 1
ATOM 2651 O O . ILE B 2 139 ? -38.688 -0.429 -24.427 1.00 31.52 139 ILE L O 1
ATOM 2656 N N . THR B 2 140 ? -40.699 -1.311 -23.919 1.00 33.25 140 THR L N 1
ATOM 2657 C CA . THR B 2 140 ? -40.389 -2.606 -24.520 1.00 33.91 140 THR L CA 1
ATOM 2658 C C . THR B 2 140 ? -41.285 -3.063 -25.672 1.00 34.43 140 THR L C 1
ATOM 2659 O O . THR B 2 140 ? -42.300 -2.444 -25.989 1.00 34.34 140 THR L O 1
ATOM 2663 N N . ASP B 2 141 ? -40.863 -4.154 -26.301 1.00 35.16 141 ASP L N 1
ATOM 2664 C CA . ASP B 2 141 ? -41.581 -4.782 -27.397 1.00 36.13 141 ASP L CA 1
ATOM 2665 C C . ASP B 2 141 ? -41.949 -3.971 -28.623 1.00 36.35 141 ASP L C 1
ATOM 2666 O O . ASP B 2 141 ? -42.976 -4.262 -29.237 1.00 35.91 141 ASP L O 1
ATOM 2671 N N . PHE B 2 142 ? -41.141 -2.970 -28.993 1.00 36.57 142 PHE L N 1
ATOM 2672 C CA . PHE B 2 142 ? -41.447 -2.189 -30.197 1.00 36.54 142 PHE L CA 1
ATOM 2673 C C . PHE B 2 142 ? -40.562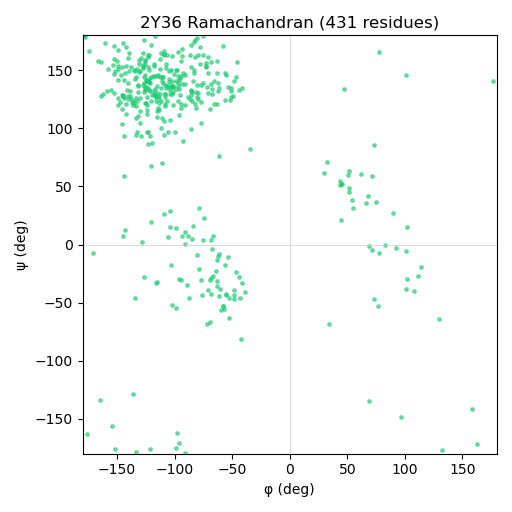 -2.575 -31.385 1.00 36.97 142 PHE L C 1
ATOM 2674 O O . PHE B 2 142 ? -39.434 -3.015 -31.204 1.00 36.81 142 PHE L O 1
ATOM 2682 N N . TYR B 2 143 ? -41.098 -2.423 -32.595 1.00 37.83 143 TYR L N 1
ATOM 2683 C CA . TYR B 2 143 ? -40.390 -2.745 -33.837 1.00 38.61 143 TYR L CA 1
ATOM 2684 C C . TYR B 2 143 ? -41.060 -1.974 -34.978 1.00 38.90 143 TYR L C 1
ATOM 2685 O O . TYR B 2 143 ? -42.283 -1.980 -35.088 1.00 38.38 143 TYR L O 1
ATOM 2694 N N . PRO B 2 144 ? -40.277 -1.287 -35.836 1.00 39.52 144 PRO L N 1
ATOM 2695 C CA . PRO B 2 144 ? -38.815 -1.154 -35.876 1.00 39.55 144 PRO L CA 1
ATOM 2696 C C . PRO B 2 144 ? -38.208 -0.585 -34.590 1.00 39.30 144 PRO L C 1
ATOM 2697 O O . PRO B 2 144 ? -38.922 -0.090 -33.713 1.00 39.32 144 PRO L O 1
ATOM 2701 N N . GLY B 2 145 ? -36.881 -0.630 -34.516 1.00 38.80 145 GLY L N 1
ATOM 2702 C CA . GLY B 2 145 ? -36.173 -0.153 -33.346 1.00 38.01 145 GLY L CA 1
ATOM 2703 C C . GLY B 2 145 ? -35.954 1.332 -33.137 1.00 37.83 145 GLY L C 1
ATOM 2704 O O . GLY B 2 145 ? -34.936 1.717 -32.562 1.00 38.57 145 GLY L O 1
ATOM 2705 N N . VAL B 2 146 ? -36.862 2.184 -33.590 1.00 36.98 146 VAL L N 1
ATOM 2706 C CA . VAL B 2 146 ? -36.653 3.602 -33.343 1.00 36.99 146 VAL L CA 1
ATOM 2707 C C . VAL B 2 146 ? -37.908 4.250 -32.787 1.00 37.01 146 VAL L C 1
ATOM 2708 O O . VAL B 2 146 ? -39.026 4.063 -33.279 1.00 35.59 146 VAL L O 1
ATOM 2712 N N . VAL B 2 147 ? -37.683 4.994 -31.714 1.00 36.86 147 VAL L N 1
ATOM 2713 C CA . VAL B 2 147 ? -38.717 5.710 -31.000 1.00 36.14 147 VAL L CA 1
ATOM 2714 C C . VAL B 2 147 ? -38.125 7.050 -30.597 1.00 36.34 147 VAL L C 1
ATOM 2715 O O . VAL B 2 147 ? -36.908 7.233 -30.571 1.00 35.72 147 VAL L O 1
ATOM 2719 N N . THR B 2 148 ? -38.992 7.995 -30.294 1.00 36.78 148 THR L N 1
ATOM 2720 C CA . THR B 2 148 ? -38.544 9.299 -29.859 1.00 36.63 148 THR L CA 1
ATOM 2721 C C . THR B 2 148 ? -39.259 9.479 -28.530 1.00 37.60 148 THR L C 1
ATOM 2722 O O . THR B 2 148 ? -40.482 9.389 -28.469 1.00 37.40 148 THR L O 1
ATOM 2726 N N . VAL B 2 149 ? -38.499 9.693 -27.460 1.00 38.91 149 VAL L N 1
ATOM 2727 C CA . VAL B 2 149 ? -39.092 9.877 -26.140 1.00 40.06 149 VAL L CA 1
ATOM 2728 C C . VAL B 2 149 ? -39.123 11.357 -25.761 1.00 41.40 149 VAL L C 1
ATOM 2729 O O . VAL B 2 149 ? -38.156 12.087 -25.977 1.00 41.28 149 VAL L O 1
ATOM 2733 N N . ASP B 2 150 ? -40.249 11.796 -25.216 1.00 43.00 150 ASP L N 1
ATOM 2734 C CA . ASP B 2 150 ? -40.420 13.182 -24.793 1.00 45.13 150 ASP L CA 1
ATOM 2735 C C . ASP B 2 150 ? -40.994 13.196 -23.388 1.00 45.65 150 ASP L C 1
ATOM 2736 O O . ASP B 2 150 ? -41.900 12.419 -23.078 1.00 46.08 150 ASP L O 1
ATOM 2741 N N . TRP B 2 151 ? -40.457 14.058 -22.532 1.00 46.17 151 TRP L N 1
ATOM 2742 C CA . TRP B 2 151 ? -40.972 14.158 -21.178 1.00 46.75 151 TRP L CA 1
ATOM 2743 C C . TRP B 2 151 ? -41.729 15.461 -21.097 1.00 47.60 151 TRP L C 1
ATOM 2744 O O . TRP B 2 151 ? -41.422 16.419 -21.805 1.00 47.88 151 TRP L O 1
ATOM 2755 N N . THR B 2 152 ? -42.722 15.495 -20.223 1.00 48.11 152 THR L N 1
ATOM 2756 C CA . THR B 2 152 ? -43.554 16.669 -20.079 1.00 49.14 152 THR L CA 1
ATOM 2757 C C . THR B 2 152 ? -43.969 16.811 -18.628 1.00 49.40 152 THR L C 1
ATOM 2758 O O . THR B 2 152 ? -44.450 15.861 -18.011 1.00 49.67 152 THR L O 1
ATOM 2762 N N . VAL B 2 153 ? -43.760 17.993 -18.074 1.00 49.52 153 VAL L N 1
ATOM 2763 C CA . VAL B 2 153 ? -44.146 18.262 -16.704 1.00 49.61 153 VAL L CA 1
ATOM 2764 C C . VAL B 2 153 ? -45.237 19.313 -16.816 1.00 50.01 153 VAL L C 1
ATOM 2765 O O . VAL B 2 153 ? -45.051 20.335 -17.476 1.00 50.12 153 VAL L O 1
ATOM 2769 N N . ASP B 2 154 ? -46.380 19.048 -16.189 1.00 50.36 154 ASP L N 1
ATOM 2770 C CA . ASP B 2 154 ? -47.520 19.954 -16.248 1.00 50.40 154 ASP L CA 1
ATOM 2771 C C . ASP B 2 154 ? -47.897 20.266 -17.685 1.00 50.81 154 ASP L C 1
ATOM 2772 O O . ASP B 2 154 ? -48.247 21.399 -18.005 1.00 51.79 154 ASP L O 1
ATOM 2777 N N . GLY B 2 155 ? -47.812 19.265 -18.552 1.00 50.91 155 GLY L N 1
ATOM 2778 C CA . GLY B 2 155 ? -48.165 19.462 -19.947 1.00 51.37 155 GLY L CA 1
ATOM 2779 C C . GLY B 2 155 ? -47.121 20.167 -20.789 1.00 51.68 155 GLY L C 1
ATOM 2780 O O . GLY B 2 155 ? -47.260 20.241 -22.007 1.00 51.61 155 GLY L O 1
ATOM 2781 N N . THR B 2 156 ? -46.068 20.660 -20.144 1.00 52.31 156 THR L N 1
ATOM 2782 C CA . THR B 2 156 ? -44.989 21.385 -20.824 1.00 52.95 156 THR L CA 1
ATOM 2783 C C . THR B 2 156 ? -43.723 20.563 -21.057 1.00 53.21 156 THR L C 1
ATOM 2784 O O . THR B 2 156 ? -43.198 19.957 -20.126 1.00 53.31 156 THR L O 1
ATOM 2788 N N . PRO B 2 157 ? -43.209 20.545 -22.302 1.00 53.79 157 PRO L N 1
ATOM 2789 C CA . PRO B 2 157 ? -41.992 19.793 -22.636 1.00 54.15 157 PRO L CA 1
ATOM 2790 C C . PRO B 2 157 ? -40.796 20.184 -21.771 1.00 54.96 157 PRO L C 1
ATOM 2791 O O . PRO B 2 157 ? -40.441 21.362 -21.686 1.00 54.93 157 PRO L O 1
ATOM 2795 N N . VAL B 2 158 ? -40.190 19.204 -21.112 1.00 55.54 158 VAL L N 1
ATOM 2796 C CA . VAL B 2 158 ? -39.012 19.475 -20.306 1.00 56.05 158 VAL L CA 1
ATOM 2797 C C . VAL B 2 158 ? -37.860 18.824 -21.045 1.00 56.41 158 VAL L C 1
ATOM 2798 O O . VAL B 2 158 ? -38.023 17.768 -21.655 1.00 56.50 158 VAL L O 1
ATOM 2802 N N . THR B 2 159 ? -36.701 19.469 -21.002 1.00 57.00 159 THR L N 1
ATOM 2803 C CA . THR B 2 159 ? -35.516 18.975 -21.687 1.00 57.09 159 THR L CA 1
ATOM 2804 C C . THR B 2 159 ? -34.296 19.280 -20.841 1.00 57.44 159 THR L C 1
ATOM 2805 O O . THR B 2 159 ? -33.379 19.973 -21.273 1.00 58.40 159 THR L O 1
ATOM 2809 N N . GLN B 2 160 ? -34.288 18.757 -19.629 1.00 57.39 160 GLN L N 1
ATOM 2810 C CA . GLN B 2 160 ? -33.190 18.994 -18.716 1.00 57.21 160 GLN L CA 1
ATOM 2811 C C . GLN B 2 160 ? -33.304 17.916 -17.646 1.00 56.44 160 GLN L C 1
ATOM 2812 O O . GLN B 2 160 ? -34.382 17.705 -17.072 1.00 55.86 160 GLN L O 1
ATOM 2818 N N . GLY B 2 161 ? -32.196 17.227 -17.393 1.00 55.63 161 GLY L N 1
ATOM 2819 C CA . GLY B 2 161 ? -32.216 16.168 -16.410 1.00 54.68 161 GLY L CA 1
ATOM 2820 C C . GLY B 2 161 ? -32.938 14.995 -17.034 1.00 54.03 161 GLY L C 1
ATOM 2821 O O . GLY B 2 161 ? -33.679 14.277 -16.364 1.00 53.73 161 GLY L O 1
ATOM 2822 N N . MET B 2 162 ? -32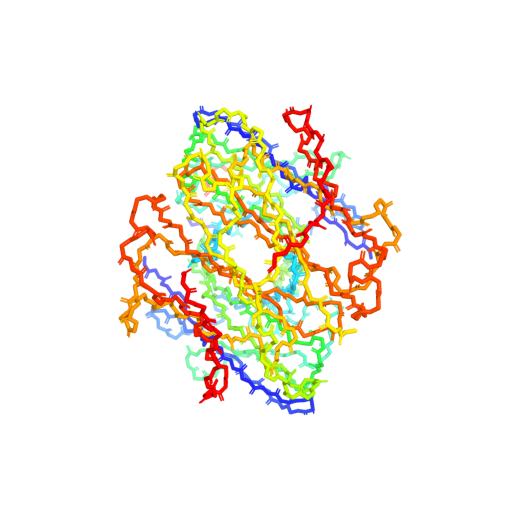.720 14.814 -18.332 1.00 53.51 162 MET L N 1
ATOM 2823 C CA . MET B 2 162 ? -33.339 13.725 -19.075 1.00 53.45 162 MET L CA 1
ATOM 2824 C C . MET B 2 162 ? -32.290 12.852 -19.754 1.00 53.22 162 MET L C 1
ATOM 2825 O O . MET B 2 162 ? -31.360 13.369 -20.365 1.00 53.64 162 MET L O 1
ATOM 2830 N N . GLU B 2 163 ? -32.445 11.533 -19.646 1.00 52.96 163 GLU L N 1
ATOM 2831 C CA . GLU B 2 163 ? -31.512 10.575 -20.258 1.00 52.47 163 GLU L CA 1
ATOM 2832 C C . GLU B 2 163 ? -32.307 9.436 -20.899 1.00 51.62 163 GLU L C 1
ATOM 2833 O O . GLU B 2 163 ? -33.074 8.755 -20.212 1.00 51.63 163 GLU L O 1
ATOM 2839 N N . THR B 2 164 ? -32.125 9.225 -22.202 1.00 50.27 164 THR L N 1
ATOM 2840 C CA . THR B 2 164 ? -32.823 8.147 -22.909 1.00 48.71 164 THR L CA 1
ATOM 2841 C C . THR B 2 164 ? -31.778 7.170 -23.423 1.00 48.52 164 THR L C 1
ATOM 2842 O O . THR B 2 164 ? -30.773 7.595 -23.992 1.00 48.20 164 THR L O 1
ATOM 2846 N N . THR B 2 165 ? -31.981 5.871 -23.233 1.00 48.02 165 THR L N 1
ATOM 2847 C CA . THR B 2 165 ? -30.987 4.948 -23.753 1.00 48.04 165 THR L CA 1
ATOM 2848 C C . THR B 2 165 ? -31.243 4.689 -25.230 1.00 48.82 165 THR L C 1
ATOM 2849 O O . THR B 2 165 ? -32.323 4.967 -25.762 1.00 48.66 165 THR L O 1
ATOM 2853 N N . GLN B 2 166 ? -30.220 4.184 -25.897 1.00 49.44 166 GLN L N 1
ATOM 2854 C CA . GLN B 2 166 ? -30.323 3.860 -27.301 1.00 49.68 166 GLN L CA 1
ATOM 2855 C C . GLN B 2 166 ? -30.998 2.492 -27.355 1.00 49.46 166 GLN L C 1
ATOM 2856 O O . GLN B 2 166 ? -30.612 1.573 -26.631 1.00 49.62 166 GLN L O 1
ATOM 2862 N N . PRO B 2 167 ? -32.035 2.349 -28.192 1.00 49.47 167 PRO L N 1
ATOM 2863 C CA . PRO B 2 167 ? -32.757 1.084 -28.329 1.00 49.20 167 PRO L CA 1
ATOM 2864 C C . PRO B 2 167 ? -31.847 -0.139 -28.347 1.00 49.36 167 PRO L C 1
ATOM 2865 O O . PRO B 2 167 ? -30.812 -0.156 -29.011 1.00 49.30 167 PRO L O 1
ATOM 2869 N N . SER B 2 168 ? -32.237 -1.157 -27.592 1.00 49.93 168 SER L N 1
ATOM 2870 C CA . SER B 2 168 ? -31.471 -2.395 -27.502 1.00 50.38 168 SER L CA 1
ATOM 2871 C C . SER B 2 168 ? -32.341 -3.580 -27.894 1.00 50.42 168 SER L C 1
ATOM 2872 O O . SER B 2 168 ? -33.520 -3.636 -27.534 1.00 49.99 168 SER L O 1
ATOM 2875 N N . LYS B 2 169 ? -31.755 -4.527 -28.621 1.00 50.83 169 LYS L N 1
ATOM 2876 C CA . LYS B 2 169 ? -32.472 -5.719 -29.069 1.00 51.16 169 LYS L CA 1
ATOM 2877 C C . LYS B 2 169 ? -32.864 -6.655 -27.932 1.00 50.85 169 LYS L C 1
ATOM 2878 O O . LYS B 2 169 ? -32.056 -6.969 -27.063 1.00 51.02 169 LYS L O 1
ATOM 2884 N N . GLN B 2 170 ? -34.115 -7.103 -27.954 1.00 50.71 170 GLN L N 1
ATOM 2885 C CA . GLN B 2 170 ? -34.633 -8.013 -26.938 1.00 50.84 170 GLN L CA 1
ATOM 2886 C C . GLN B 2 170 ? -34.439 -9.469 -27.342 1.00 50.57 170 GLN L C 1
ATOM 2887 O O . GLN B 2 170 ? -33.901 -9.765 -28.410 1.00 49.80 170 GLN L O 1
ATOM 2893 N N . SER B 2 171 ? -34.899 -10.367 -26.475 1.00 51.13 171 SER L N 1
ATOM 2894 C CA . SER B 2 171 ? -34.803 -11.804 -26.702 1.00 51.32 171 SER L CA 1
ATOM 2895 C C . SER B 2 171 ? -35.547 -12.155 -27.982 1.00 51.35 171 SER L C 1
ATOM 2896 O O . SER B 2 171 ? -34.972 -12.736 -28.904 1.00 51.69 171 SER L O 1
ATOM 2899 N N . ASN B 2 172 ? -36.828 -11.789 -28.030 1.00 51.10 172 ASN L N 1
ATOM 2900 C CA . ASN B 2 172 ? -37.674 -12.069 -29.184 1.00 50.89 172 ASN L CA 1
ATOM 2901 C C . ASN B 2 172 ? -37.409 -11.178 -30.411 1.00 50.36 172 ASN L C 1
ATOM 2902 O O . ASN B 2 172 ? -38.266 -11.017 -31.271 1.00 51.01 172 ASN L O 1
ATOM 2907 N N . ASN B 2 173 ? -36.219 -10.605 -30.494 1.00 49.93 173 ASN L N 1
ATOM 2908 C CA . ASN B 2 173 ? -35.833 -9.741 -31.613 1.00 49.54 173 ASN L CA 1
ATOM 2909 C C . ASN B 2 173 ? -36.473 -8.352 -31.718 1.00 48.66 173 ASN L C 1
ATOM 2910 O O . ASN B 2 173 ? -36.104 -7.580 -32.604 1.00 48.46 173 ASN L O 1
ATOM 2915 N N . LYS B 2 174 ? -37.422 -8.024 -30.843 1.00 47.80 174 LYS L N 1
ATOM 2916 C CA . LYS B 2 174 ? -38.009 -6.679 -30.861 1.00 47.05 174 LYS L CA 1
ATOM 2917 C C . LYS B 2 174 ? -37.013 -5.773 -30.115 1.00 46.51 174 LYS L C 1
ATOM 2918 O O . LYS B 2 174 ? -35.998 -6.244 -29.606 1.00 45.85 174 LYS L O 1
ATOM 2924 N N . TYR B 2 175 ? -37.309 -4.481 -30.033 1.00 46.26 175 TYR L N 1
ATOM 2925 C CA . TYR B 2 175 ? -36.419 -3.521 -29.371 1.00 45.72 175 TYR L CA 1
ATOM 2926 C C . TYR B 2 175 ? -36.970 -2.900 -28.077 1.00 44.72 175 TYR L C 1
ATOM 2927 O O . TYR B 2 175 ? -38.162 -2.628 -27.965 1.00 44.67 175 TYR L O 1
ATOM 2936 N N . MET B 2 176 ? -36.089 -2.663 -27.111 1.00 43.57 176 MET L N 1
ATOM 2937 C CA . MET B 2 176 ? -36.486 -2.054 -25.847 1.00 42.49 176 MET L CA 1
ATOM 2938 C C . MET B 2 176 ? -35.542 -0.909 -25.536 1.00 41.34 176 MET L C 1
ATOM 2939 O O . MET B 2 176 ? -34.431 -0.857 -26.065 1.00 41.50 176 MET L O 1
ATOM 2944 N N . ALA B 2 177 ? -35.990 0.015 -24.693 1.00 39.50 177 ALA L N 1
ATOM 2945 C CA . ALA B 2 177 ? -35.173 1.159 -24.316 1.00 38.16 177 ALA L CA 1
ATOM 2946 C C . ALA B 2 177 ? -35.783 1.854 -23.106 1.00 37.53 177 ALA L C 1
ATOM 2947 O O . ALA B 2 177 ? -36.975 1.716 -22.835 1.00 37.96 177 ALA L O 1
ATOM 2949 N N . SER B 2 178 ? -34.959 2.595 -22.379 1.00 36.29 178 SER L N 1
ATOM 2950 C CA . SER B 2 178 ? -35.431 3.283 -21.196 1.00 35.41 178 SER L CA 1
ATOM 2951 C C . SER B 2 178 ? -35.101 4.769 -21.211 1.00 35.99 178 SER L C 1
ATOM 2952 O O . SER B 2 178 ? -34.129 5.205 -21.847 1.00 36.43 178 SER L O 1
ATOM 2955 N N . SER B 2 179 ? -35.936 5.555 -20.541 1.00 35.38 179 SER L N 1
ATOM 2956 C CA . SER B 2 179 ? -35.667 6.978 -20.418 1.00 35.37 179 SER L CA 1
ATOM 2957 C C . SER B 2 179 ? -35.831 7.322 -18.946 1.00 35.64 179 SER L C 1
ATOM 2958 O O . SER B 2 179 ? -36.539 6.618 -18.215 1.00 34.95 179 SER L O 1
ATOM 2961 N N . TYR B 2 180 ? -35.165 8.394 -18.521 1.00 36.13 180 TYR L N 1
ATOM 2962 C CA . TYR B 2 180 ? -35.204 8.833 -17.130 1.00 36.88 180 TYR L CA 1
ATOM 2963 C C . TYR B 2 180 ? -35.404 10.338 -17.000 1.00 37.62 180 TYR L C 1
ATOM 2964 O O . TYR B 2 180 ? -34.979 11.104 -17.857 1.00 38.24 180 TYR L O 1
ATOM 2973 N N . LEU B 2 181 ? -36.043 10.758 -15.916 1.00 38.29 181 LEU L N 1
ATOM 2974 C CA . LEU B 2 181 ? -36.208 12.175 -15.637 1.00 38.93 181 LEU L CA 1
ATOM 2975 C C . LEU B 2 181 ? -35.832 12.330 -14.167 1.00 39.69 181 LEU L C 1
ATOM 2976 O O . LEU B 2 181 ? -36.451 11.714 -13.296 1.00 39.39 181 LEU L O 1
ATOM 2981 N N . THR B 2 182 ? -34.798 13.122 -13.895 1.00 40.99 182 THR L N 1
ATOM 2982 C CA . THR B 2 182 ? -34.354 13.349 -12.527 1.00 42.40 182 THR L CA 1
ATOM 2983 C C . THR B 2 182 ? -34.561 14.804 -12.152 1.00 42.84 182 THR L C 1
ATOM 2984 O O . THR B 2 182 ? -34.250 15.705 -12.926 1.00 43.31 182 THR L O 1
ATOM 2988 N N . LEU B 2 183 ? -35.070 15.027 -10.950 1.00 43.47 183 LEU L N 1
ATOM 2989 C CA . LEU B 2 183 ? -35.292 16.369 -10.456 1.00 44.79 183 LEU L CA 1
ATOM 2990 C C . LEU B 2 183 ? -35.003 16.310 -8.965 1.00 45.27 183 LEU L C 1
ATOM 2991 O O . LEU B 2 183 ? -34.737 15.237 -8.428 1.00 45.00 183 LEU L O 1
ATOM 2996 N N . THR B 2 184 ? -35.014 17.458 -8.300 1.00 46.16 184 THR L N 1
ATOM 2997 C CA . THR B 2 184 ? -34.777 17.477 -6.865 1.00 47.10 184 THR L CA 1
ATOM 2998 C C . THR B 2 184 ? -36.124 17.157 -6.261 1.00 47.48 184 THR L C 1
ATOM 2999 O O . THR B 2 184 ? -37.151 17.472 -6.857 1.00 48.15 184 THR L O 1
ATOM 3003 N N . ALA B 2 185 ? -36.133 16.528 -5.094 1.00 47.80 185 ALA L N 1
ATOM 3004 C CA . ALA B 2 185 ? -37.394 16.218 -4.435 1.00 48.10 185 ALA L CA 1
ATOM 3005 C C . ALA B 2 185 ? -38.240 17.493 -4.434 1.00 48.21 185 ALA L C 1
ATOM 3006 O O . ALA B 2 185 ? -39.434 17.461 -4.727 1.00 48.17 185 ALA L O 1
ATOM 3008 N N . ALA B 2 186 ? -37.593 18.613 -4.117 1.00 48.36 186 ALA L N 1
ATOM 3009 C CA . ALA B 2 186 ? -38.246 19.914 -4.076 1.00 48.06 186 ALA L CA 1
ATOM 3010 C C . ALA B 2 186 ? -38.982 20.200 -5.379 1.00 47.88 186 ALA L C 1
ATOM 3011 O O . ALA B 2 186 ? -40.200 20.338 -5.388 1.00 48.12 186 ALA L O 1
ATOM 3013 N N . ALA B 2 187 ? -38.238 20.284 -6.477 1.00 47.73 187 ALA L N 1
ATOM 3014 C CA . ALA B 2 187 ? -38.816 20.554 -7.795 1.00 47.43 187 ALA L CA 1
ATOM 3015 C C . ALA B 2 187 ? -40.015 19.664 -8.109 1.00 47.57 187 ALA L C 1
ATOM 3016 O O . ALA B 2 187 ? -40.989 20.115 -8.705 1.00 48.09 187 ALA L O 1
ATOM 3018 N N . TRP B 2 188 ? -39.929 18.397 -7.706 1.00 47.39 188 TRP L N 1
ATOM 3019 C CA . TRP B 2 188 ? -40.986 17.412 -7.929 1.00 46.63 188 TRP L CA 1
ATOM 3020 C C . TRP B 2 188 ? -42.271 17.696 -7.157 1.00 47.76 188 TRP L C 1
ATOM 3021 O O . TRP B 2 188 ? -43.359 17.309 -7.586 1.00 47.64 188 TRP L O 1
ATOM 3032 N N . GLU B 2 189 ? -42.143 18.380 -6.023 1.00 49.06 189 GLU L N 1
ATOM 3033 C CA . GLU B 2 189 ? -43.290 18.694 -5.175 1.00 49.98 189 GLU L CA 1
ATOM 3034 C C . GLU B 2 189 ? -44.144 19.887 -5.593 1.00 50.53 189 GLU L C 1
ATOM 3035 O O . GLU B 2 189 ? -45.207 20.118 -5.009 1.00 50.32 189 GLU L O 1
ATOM 3041 N N . ARG B 2 190 ? -43.694 20.658 -6.580 1.00 51.31 190 ARG L N 1
ATOM 3042 C CA . ARG B 2 190 ? -44.491 21.798 -7.009 1.00 52.35 190 ARG L CA 1
ATOM 3043 C C . ARG B 2 190 ? -45.362 21.476 -8.226 1.00 52.51 190 ARG L C 1
ATOM 3044 O O . ARG B 2 190 ? -46.449 22.044 -8.379 1.00 52.84 190 ARG L O 1
ATOM 3052 N N . HIS B 2 191 ? -44.907 20.551 -9.071 1.00 52.42 191 HIS L N 1
ATOM 3053 C CA . HIS B 2 191 ? -45.680 20.175 -10.251 1.00 51.93 191 HIS L CA 1
ATOM 3054 C C . HIS B 2 191 ? -46.692 19.079 -9.933 1.00 51.62 191 HIS L C 1
ATOM 3055 O O . HIS B 2 191 ? -46.588 18.404 -8.901 1.00 51.75 191 HIS L O 1
ATOM 3062 N N . SER B 2 192 ? -47.670 18.908 -10.820 1.00 50.70 192 SER L N 1
ATOM 3063 C CA . SER B 2 192 ? -48.738 17.936 -10.622 1.00 50.05 192 SER L CA 1
ATOM 3064 C C . SER B 2 192 ? -48.777 16.807 -11.637 1.00 49.64 192 SER L C 1
ATOM 3065 O O . SER B 2 192 ? -49.168 15.683 -11.317 1.00 49.72 192 SER L O 1
ATOM 3068 N N . SER B 2 193 ? -48.386 17.109 -12.866 1.00 48.95 193 SER L N 1
ATOM 3069 C CA . SER B 2 193 ? -48.420 16.114 -13.922 1.00 48.12 193 SER L CA 1
ATOM 3070 C C . SER B 2 193 ? -47.048 15.776 -14.449 1.00 46.98 193 SER L C 1
ATOM 3071 O O . SER B 2 193 ? -46.175 16.631 -14.532 1.00 46.85 193 SER L O 1
ATOM 3074 N N . TYR B 2 194 ? -46.880 14.513 -14.812 1.00 46.00 194 TYR L N 1
ATOM 3075 C CA . TYR B 2 194 ? -45.627 14.001 -15.347 1.00 44.81 194 TYR L CA 1
ATOM 3076 C C . TYR B 2 194 ? -45.982 12.949 -16.403 1.00 43.69 194 TYR L C 1
ATOM 3077 O O . TYR B 2 194 ? -46.774 12.036 -16.143 1.00 43.49 194 TYR L O 1
ATOM 3086 N N . SER B 2 195 ? -45.419 13.076 -17.598 1.00 42.37 195 SER L N 1
ATOM 3087 C CA . SER B 2 195 ? -45.741 12.112 -18.641 1.00 41.61 195 SER L CA 1
ATOM 3088 C C . SER B 2 195 ? -44.598 11.727 -19.579 1.00 40.44 195 SER L C 1
ATOM 3089 O O . SER B 2 195 ? -43.770 12.548 -19.962 1.00 40.36 195 SER L O 1
ATOM 3092 N N . CYS B 2 196 ? -44.573 10.448 -19.936 1.00 39.42 196 CYS L N 1
ATOM 3093 C CA . CYS B 2 196 ? -43.562 9.896 -20.822 1.00 38.18 196 CYS L CA 1
ATOM 3094 C C . CYS B 2 196 ? -44.185 9.689 -22.199 1.00 38.27 196 CYS L C 1
ATOM 3095 O O . CYS B 2 196 ? -44.995 8.778 -22.392 1.00 37.76 196 CYS L O 1
ATOM 3098 N N . GLN B 2 197 ? -43.816 10.539 -23.150 1.00 38.03 197 GLN L N 1
ATOM 3099 C CA . GLN B 2 197 ? -44.359 10.435 -24.497 1.00 38.22 197 GLN L CA 1
ATOM 3100 C C . GLN B 2 197 ? -43.410 9.632 -25.351 1.00 37.27 197 GLN L C 1
ATOM 3101 O O . GLN B 2 197 ? -42.216 9.913 -25.391 1.00 38.08 197 GLN L O 1
ATOM 3107 N N . VAL B 2 198 ? -43.947 8.626 -26.026 1.00 35.92 198 VAL L N 1
ATOM 3108 C CA . VAL B 2 198 ? -43.150 7.785 -26.891 1.00 34.83 198 VAL L CA 1
ATOM 3109 C C . VAL B 2 198 ? -43.756 7.809 -28.287 1.00 34.26 198 VAL L C 1
ATOM 3110 O O . VAL B 2 198 ? -44.914 7.449 -28.472 1.00 34.24 198 VAL L O 1
ATOM 3114 N N . THR B 2 199 ? -42.975 8.262 -29.262 1.00 33.44 199 THR L N 1
ATOM 3115 C CA . THR B 2 199 ? -43.422 8.325 -30.647 1.00 31.77 199 THR L CA 1
ATOM 3116 C C . THR B 2 199 ? -42.732 7.217 -31.430 1.00 31.51 199 THR L C 1
ATOM 3117 O O . THR B 2 199 ? -41.500 7.121 -31.459 1.00 31.51 199 THR L O 1
ATOM 3121 N N . HIS B 2 200 ? -43.541 6.372 -32.054 1.00 31.31 200 HIS L N 1
ATOM 3122 C CA . HIS B 2 200 ? -43.040 5.242 -32.821 1.00 31.21 200 HIS L CA 1
ATOM 3123 C C . HIS B 2 200 ? -43.825 5.113 -34.117 1.00 31.09 200 HIS L C 1
ATOM 3124 O O . HIS B 2 200 ? -45.055 5.037 -34.110 1.00 30.10 200 HIS L O 1
ATOM 3131 N N . GLU B 2 201 ? -43.094 5.096 -35.229 1.00 32.24 201 GLU L N 1
ATOM 3132 C CA . GLU B 2 201 ? -43.691 4.996 -36.557 1.00 32.72 201 GLU L CA 1
ATOM 3133 C C . GLU B 2 201 ? -44.874 5.948 -36.693 1.00 32.68 201 GLU L C 1
ATOM 3134 O O . GLU B 2 201 ? -45.968 5.534 -37.061 1.00 33.10 201 GLU L O 1
ATOM 3140 N N . GLY B 2 202 ? -44.648 7.220 -36.366 1.00 33.06 202 GLY L N 1
ATOM 3141 C CA . GLY B 2 202 ? -45.683 8.234 -36.483 1.00 32.07 202 GLY L CA 1
ATOM 3142 C C . GLY B 2 202 ? -46.856 8.146 -35.529 1.00 31.50 202 GLY L C 1
ATOM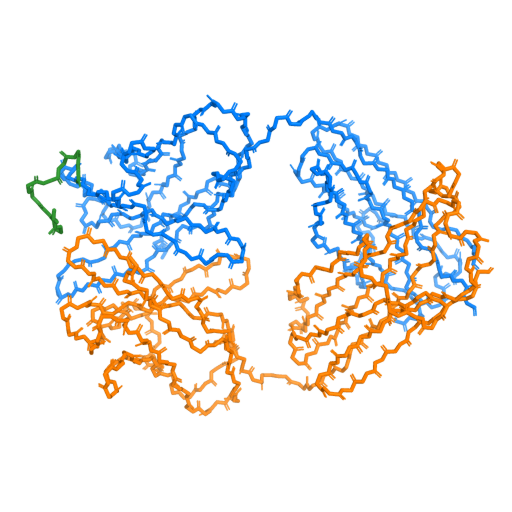 3143 O O . GLY B 2 202 ? -47.755 8.997 -35.583 1.00 30.69 202 GLY L O 1
ATOM 3144 N N . HIS B 2 203 ? -46.869 7.126 -34.670 1.00 31.68 203 HIS L N 1
ATOM 3145 C CA . HIS B 2 203 ? -47.956 6.971 -33.699 1.00 31.77 203 HIS L CA 1
ATOM 3146 C C . HIS B 2 203 ? -47.401 7.308 -32.329 1.00 32.25 203 HIS L C 1
ATOM 3147 O O . HIS B 2 203 ? -46.367 6.777 -31.930 1.00 32.27 203 HIS L O 1
ATOM 3154 N N . THR B 2 204 ? -48.089 8.183 -31.606 1.00 33.38 204 THR L N 1
ATOM 3155 C CA . THR B 2 204 ? -47.612 8.610 -30.296 1.00 35.49 204 THR L CA 1
ATOM 3156 C C . THR B 2 204 ? -48.341 7.999 -29.110 1.00 36.21 204 THR L C 1
ATOM 3157 O O . THR B 2 204 ? -49.564 7.975 -29.076 1.00 36.74 204 THR L O 1
ATOM 3161 N N . VAL B 2 205 ? -47.581 7.514 -28.135 1.00 37.95 205 VAL L N 1
ATOM 3162 C CA . VAL B 2 205 ? -48.151 6.905 -26.932 1.00 39.32 205 VAL L CA 1
ATOM 3163 C C . VAL B 2 205 ? -47.666 7.621 -25.673 1.00 39.91 205 VAL L C 1
ATOM 3164 O O . VAL B 2 205 ? -46.495 7.996 -25.560 1.00 40.46 205 VAL L O 1
ATOM 3168 N N . GLU B 2 206 ? -48.573 7.794 -24.720 1.00 40.23 206 GLU L N 1
ATOM 3169 C CA . GLU B 2 206 ? -48.240 8.490 -23.495 1.00 41.03 206 GLU L CA 1
ATOM 3170 C C . GLU B 2 206 ? -48.710 7.771 -22.240 1.00 40.99 206 GLU L C 1
ATOM 3171 O O . GLU B 2 206 ? -49.677 7.015 -22.258 1.00 41.67 206 GLU L O 1
ATOM 3177 N N . LYS B 2 207 ? -47.972 7.982 -21.159 1.00 41.42 207 LYS L N 1
ATOM 3178 C CA . LYS B 2 207 ? -48.277 7.405 -19.860 1.00 41.25 207 LYS L CA 1
ATOM 3179 C C . LYS B 2 207 ? -48.061 8.547 -18.886 1.00 40.81 207 LYS L C 1
ATOM 3180 O O . LYS B 2 207 ? -46.988 9.150 -18.841 1.00 40.72 207 LYS L O 1
ATOM 3186 N N . SER B 2 208 ? -49.103 8.857 -18.127 1.00 40.58 208 SER L N 1
ATOM 3187 C CA . SER B 2 208 ? -49.048 9.967 -17.193 1.00 40.18 208 SER L CA 1
ATOM 3188 C C . SER B 2 208 ? -49.354 9.563 -15.770 1.00 39.52 208 SER L C 1
ATOM 3189 O O . SER B 2 208 ? -49.898 8.502 -15.507 1.00 39.27 208 SER L O 1
ATOM 3192 N N . LEU B 2 209 ? -48.992 10.430 -14.845 1.00 39.68 209 LEU L N 1
ATOM 3193 C CA . LEU B 2 209 ? -49.272 10.184 -13.453 1.00 39.91 209 LEU L CA 1
ATOM 3194 C C . LEU B 2 209 ? -49.392 11.537 -12.775 1.00 40.59 209 LEU L C 1
ATOM 3195 O O . LEU B 2 209 ? -48.744 12.513 -13.167 1.00 40.58 209 LEU L O 1
ATOM 3200 N N . SER B 2 210 ? -50.257 11.607 -11.778 1.00 41.29 210 SER L N 1
ATOM 3201 C CA . SER B 2 210 ? -50.436 12.847 -11.057 1.00 42.02 210 SER L CA 1
ATOM 3202 C C . SER B 2 210 ? -49.936 12.629 -9.630 1.00 42.10 210 SER L C 1
ATOM 3203 O O . SER B 2 210 ? -50.389 11.730 -8.933 1.00 41.97 210 SER L O 1
ATOM 3206 N N . ARG B 2 211 ? -48.965 13.430 -9.214 1.00 42.61 211 ARG L N 1
ATOM 3207 C CA . ARG B 2 211 ? -48.427 13.313 -7.867 1.00 43.40 211 ARG L CA 1
ATOM 3208 C C . ARG B 2 211 ? -49.528 13.532 -6.835 1.00 44.11 211 ARG L C 1
ATOM 3209 O O . ARG B 2 211 ? -49.642 12.712 -5.902 1.00 42.68 211 ARG L O 1
ATOM 3218 N N . ASP C 3 1 ? 3.424 9.362 -45.952 1.00 68.44 1 ASP P N 1
ATOM 3219 C CA . ASP C 3 1 ? 2.628 8.566 -46.937 1.00 68.59 1 ASP P CA 1
ATOM 3220 C C . ASP C 3 1 ? 3.070 7.101 -46.858 1.00 65.75 1 ASP P C 1
ATOM 3221 O O . ASP C 3 1 ? 4.272 6.819 -46.803 1.00 65.60 1 ASP P O 1
ATOM 3226 N N . LEU C 3 2 ? 2.115 6.167 -46.841 1.00 68.71 2 LEU P N 1
ATOM 3227 C CA . LEU C 3 2 ? 2.499 4.762 -46.737 1.00 68.59 2 LEU P CA 1
ATOM 3228 C C . LEU C 3 2 ? 1.872 3.640 -47.591 1.00 68.15 2 LEU P C 1
ATOM 3229 O O . LEU C 3 2 ? 1.835 3.693 -48.827 1.00 67.21 2 LEU P O 1
ATOM 3234 N N . TRP C 3 3 ? 1.434 2.612 -46.873 1.00 67.21 3 TRP P N 1
ATOM 3235 C CA . TRP C 3 3 ? 0.855 1.370 -47.366 1.00 66.55 3 TRP P CA 1
ATOM 3236 C C . TRP C 3 3 ? 1.943 0.314 -47.607 1.00 66.50 3 TRP P C 1
ATOM 3237 O O . TRP C 3 3 ? 1.780 -0.590 -48.428 1.00 66.62 3 TRP P O 1
ATOM 3248 N N . THR C 3 4 ? 3.030 0.486 -46.829 1.00 65.89 4 THR P N 1
ATOM 3249 C CA . THR C 3 4 ? 4.258 -0.341 -46.664 1.00 65.42 4 THR P CA 1
ATOM 3250 C C . THR C 3 4 ? 5.705 0.167 -46.671 1.00 65.44 4 THR P C 1
ATOM 3251 O O . THR C 3 4 ? 6.010 1.363 -46.725 1.00 65.40 4 THR P O 1
ATOM 3255 N N . THR C 3 5 ? 6.568 -0.847 -46.564 1.00 65.32 5 THR P N 1
ATOM 3256 C CA . THR C 3 5 ? 8.032 -0.811 -46.519 1.00 64.75 5 THR P CA 1
ATOM 3257 C C . THR C 3 5 ? 8.771 0.359 -45.847 1.00 64.49 5 THR P C 1
ATOM 3258 O O . THR C 3 5 ? 9.388 0.167 -44.793 1.00 64.08 5 THR P O 1
ATOM 3262 N N . ALA C 3 6 ? 8.714 1.555 -46.426 1.00 63.84 6 ALA P N 1
ATOM 3263 C CA . ALA C 3 6 ? 9.406 2.719 -45.865 1.00 63.33 6 ALA P CA 1
ATOM 3264 C C . ALA C 3 6 ? 8.896 3.250 -44.517 1.00 62.92 6 ALA P C 1
ATOM 3265 O O . ALA C 3 6 ? 9.380 4.281 -44.043 1.00 62.80 6 ALA P O 1
ATOM 3267 N N . ILE C 3 7 ? 7.993 2.517 -43.926 1.00 62.33 7 ILE P N 1
ATOM 3268 C CA . ILE C 3 7 ? 7.451 2.964 -42.818 1.00 61.58 7 ILE P CA 1
ATOM 3269 C C . ILE C 3 7 ? 7.078 2.013 -41.756 1.00 60.96 7 ILE P C 1
ATOM 3270 O O . ILE C 3 7 ? 6.242 0.989 -41.932 1.00 60.74 7 ILE P O 1
ATOM 3275 N N . PRO C 3 8 ? 7.968 2.026 -40.701 1.00 60.10 8 PRO P N 1
ATOM 3276 C CA . PRO C 3 8 ? 8.036 1.354 -39.417 1.00 79.93 8 PRO P CA 1
ATOM 3277 C C . PRO C 3 8 ? 8.394 2.629 -38.543 1.00 79.65 8 PRO P C 1
ATOM 3278 O O . PRO C 3 8 ? 9.486 3.234 -38.638 1.00 79.74 8 PRO P O 1
ATOM 3282 N N . THR C 3 9 ? 7.395 3.068 -37.723 1.00 78.84 9 THR P N 1
ATOM 3283 C CA . THR C 3 9 ? 7.529 4.217 -36.792 1.00 77.94 9 THR P CA 1
ATOM 3284 C C . THR C 3 9 ? 6.881 5.464 -37.334 1.00 77.36 9 THR P C 1
ATOM 3285 O O . THR C 3 9 ? 7.157 6.564 -36.869 1.00 77.41 9 THR P O 1
ATOM 3286 N N . ILE C 3 10 ? 6.053 5.287 -38.356 1.00 76.24 10 ILE 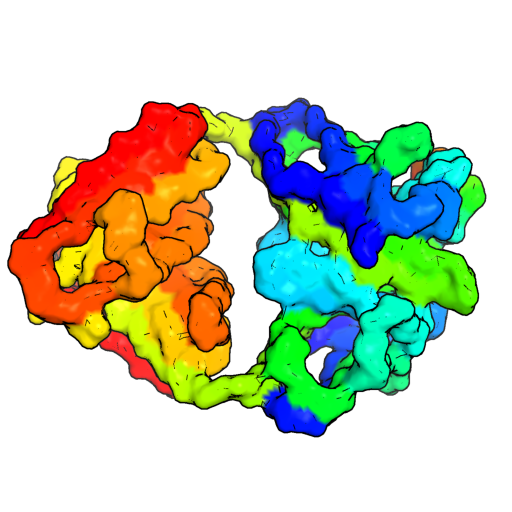P N 1
ATOM 3287 C CA . ILE C 3 10 ? 5.360 6.407 -38.970 1.00 75.56 10 ILE P CA 1
ATOM 3288 C C . ILE C 3 10 ? 4.320 5.881 -39.957 1.00 75.75 10 ILE P C 1
ATOM 3289 O O . ILE C 3 10 ? 3.499 6.686 -40.454 1.00 42.68 10 ILE P O 1
ATOM 3294 N N . PRO C 3 11 ? 4.320 4.651 -40.189 1.00 75.78 11 PRO P N 1
#

Nearest PDB structures (foldseek):
  2y36-assembly1_H  TM=1.005E+00  e=5.775E-42  Mus musculus
  2xzq-assembly1_H  TM=9.986E-01  e=6.390E-38  Mus musculus
  2y07-assembly1_H  TM=9.888E-01  e=1.992E-35  Mus musculus
  6bpa-assembly1_B  TM=8.650E-01  e=8.033E-31  Mus musculus
  7qt0-assembly1_K  TM=7.483E-01  e=5.316E-33  Mus musculus

Sequence (436 aa):
QVQLQQPGAELVKPGASVKLSCKASGYTFTSYWMHWVKQRPGRGLEWIGRIDPNSGGTAYNEKFKSKATLTVDKPSSTAYMQLSSLTSEDSAVYYCARYDYYGGSYFDYWGGQTTLTVSSAKTTPPSVYPLAPGSSMVTLGCLVKGYFPEPVTVVWNSGSLSSGVHTFPAVLQQGLYTLSSSVTVPSSPWPSETVTCNVAHPASSTAVDKAIVPRQAVVTQESALTTSPGETVTLTCRSSTGAVTTSNYANWVQEKPDHLFTGLIGGTNNRAPGVPARFSGSLIGDKAALTITGGQTEDEAIYFCALWYSNHWVFGGGTKLTVLGQPKSSPSVTLFPPSSEELATNTATLVCTITDFYPGVVTVDWTVDGTPVTQGMETTQPSKQSNNKYMASSYLTLTAAAWERHSSYSCQVTHEGHTVEKSLSRDLWTTAIPTI